Protein AF-A0A2S7IV12-F1 (afdb_monomer_lite)

Secondary structure (DSSP, 8-state):
--PPTT-EEEE-S----TT---TT-TT-S-SS-SS----EEE-SSSEEEE-S----SS-EEEETT-EEEESSGGGGSSTTPPEEEESEEEEESS---B---EEE-TT-EEEE-TT--EEE-SPEESSSPEEEESSSEEEE-S----SS-EEEEEEEEEESSGGGGSSTTS-EEEEEEEEEE-S--EE---EEE-STT-EEEESS-EEE-SPEESSS-EEEESSSEEEE-S----SS-EEE-SSEEEESSGGGGSSTTS-EEE-TTS--EEEESS--EE---EEESS-EEEE----SSS---EEEE-SPEEESSPEEEESSSEEEE-S----SS-EEE-SEEEEESSGGGGSSTTSPEEE-SSS-EEEEESS-EEE---EEESS-EEEE-TTS-EEE-SPEEESSPEEEESSSEEEE-S-----S-EEE-SSEEEE-SSSS-----S-EEESSEEEE--SSEEEE-SPEEES-EEEE-SSSEEEE-S--EE-S-EEE-SSEEEESSGGGG---

Radius of gyration: 33.95 Å; chains: 1; bounding box: 73×37×102 Å

InterPro domains:
  IPR011050 Pectin lyase fold/virulence factor [SSF51126] (24-188)
  IPR011050 Pectin lyase fold/virulence factor [SSF51126] (194-458)
  IPR011050 Pectin lyase fold/virulence factor [SSF51126] (450-510)
  IPR012332 Autotransporter, pectate lyase C-like domain superfamily [G3DSA:2.160.20.20] (160-258)
  IPR012332 Autotransporter, pectate lyase C-like domain superfamily [G3DSA:2.160.20.20] (435-511)
  IPR013425 Autotransporter-associated beta strand repeat [PF12951] (43-65)
  IPR013425 Autotransporter-associated beta strand repeat [PF12951] (130-159)
  IPR013425 Autotransporter-associated beta strand repeat [PF12951] (218-247)
  IPR013425 Autotransporter-associated beta strand repeat [PF12951] (315-342)
  IPR013425 Autotransporter-associated beta strand repeat [PF12951] (406-435)
  IPR013425 Autotransporter-associated beta strand repeat [PF12951] (478-503)
  IPR013425 Autotransporter-associated beta strand repeat [TIGR02601] (130-160)
  IPR013425 Autotransporter-associated beta strand repeat [TIGR02601] (218-247)
  IPR013425 Autotransporter-associated beta strand repeat [TIGR02601] (314-340)
  IPR013425 Autotransporter-associated beta strand repeat [TIGR02601] (406-436)
  IPR013425 Autotransporter-associated beta strand repeat [TIGR02601] (478-504)
  IPR051551 Bacterial autotransporter adhesion [PTHR35037] (252-357)

pLDDT: mean 93.76, std 10.97, range [45.12, 98.94]

Foldseek 3Di:
DEAAAVGEAEDQEEAEFPQDPDPPDLPCLDNVPPPPQDAAEYAHLEEYEQEYQYATAQWYEFYNNYEYEYAEQSSGHRLAHEYEAQNGEYEYPHEEEHQHEYEAEQNGYEYEDAAYEYEHAHEYAYAHEYEYHHQYEYEQNYQYAHAHWYEYAHHEYEYAEPSSGHDLAHAYEFEQYEYEHEYEDEHQHEYEDAAQNGEYEYQAEYEHAHEYEYAYEYEYYHQYEYEQNDQYAHAQWYEFQHHEYEDQEPSSGHDLAHAYEYHHPQHYEYEHPAAYEHAHEYECQEHYEYEPADDDDPDAREYEYAHEYAHAYEYEYHHQHEYEQEYQYAYQQWYEFAHHEYEYAEPSSGHDQAHAYEYAANYEGEYEHPHEYEHAHEYEPQEEYEYEDQAYEYEYAHEHAHAYEYEYHHAEEYEYFHAYHYEHYYEYQYHEYEAHDLEAGGDDYAAYADPYEYEYAYAEEDEDEHEYAYAYEYEYHYQYEYEQDHQYAYPYYYYYPHHYYHYPDPSSRHDD

Structure (mmCIF, N/CA/C/O backbone):
data_AF-A0A2S7IV12-F1
#
_entry.id   AF-A0A2S7IV12-F1
#
loop_
_atom_site.group_PDB
_atom_site.id
_atom_site.type_symbol
_atom_site.label_atom_id
_atom_site.label_alt_id
_atom_site.label_comp_id
_atom_site.label_asym_id
_atom_site.label_entity_id
_atom_site.label_seq_id
_atom_site.pdbx_PDB_ins_code
_atom_site.Cartn_x
_atom_site.Cartn_y
_atom_site.Cartn_z
_atom_site.occupancy
_atom_site.B_iso_or_equiv
_atom_site.auth_seq_id
_atom_site.auth_comp_id
_atom_site.auth_asym_id
_atom_site.auth_atom_id
_atom_site.pdbx_PDB_model_num
ATOM 1 N N . MET A 1 1 ? 22.406 6.824 -46.208 1.00 68.31 1 MET A N 1
ATOM 2 C CA . MET A 1 1 ? 21.221 7.625 -46.571 1.00 68.31 1 MET A CA 1
ATOM 3 C C . MET A 1 1 ? 21.067 8.744 -45.556 1.00 68.31 1 MET A C 1
ATOM 5 O O . MET A 1 1 ? 21.313 8.529 -44.375 1.00 68.31 1 MET A O 1
ATOM 9 N N . THR A 1 2 ? 20.718 9.943 -46.006 1.00 63.84 2 THR A N 1
ATOM 10 C CA . THR A 1 2 ? 20.468 11.095 -45.133 1.00 63.84 2 THR A CA 1
ATOM 11 C C . THR A 1 2 ? 19.051 11.576 -45.395 1.00 63.84 2 THR A C 1
ATOM 13 O O . THR A 1 2 ? 18.774 12.009 -46.508 1.00 63.84 2 THR A O 1
ATOM 16 N N . ALA A 1 3 ? 18.175 11.491 -44.397 1.00 72.62 3 ALA A N 1
ATOM 17 C CA . ALA A 1 3 ? 16.986 12.335 -44.344 1.00 72.62 3 ALA A CA 1
ATOM 18 C C . ALA A 1 3 ? 17.301 13.481 -43.376 1.00 72.62 3 ALA A C 1
ATOM 20 O O . ALA A 1 3 ? 17.702 13.240 -42.231 1.00 72.62 3 ALA A O 1
ATOM 21 N N . GLY A 1 4 ? 17.211 14.718 -43.855 1.00 75.44 4 GLY A N 1
ATOM 22 C CA . GLY A 1 4 ? 17.344 15.918 -43.041 1.00 75.44 4 GLY A CA 1
ATOM 23 C C . GLY A 1 4 ? 16.273 15.988 -41.952 1.00 75.44 4 GLY A C 1
ATOM 24 O O . GLY A 1 4 ? 15.287 15.253 -41.968 1.00 75.44 4 GLY A O 1
ATOM 25 N N . ALA A 1 5 ? 16.459 16.872 -40.972 1.00 78.75 5 ALA A N 1
ATOM 26 C CA . ALA A 1 5 ? 15.456 17.075 -39.930 1.00 78.75 5 ALA A CA 1
ATOM 27 C C . ALA A 1 5 ? 14.103 17.470 -40.557 1.00 78.75 5 ALA A C 1
ATOM 29 O O . ALA A 1 5 ? 14.035 18.418 -41.336 1.00 78.75 5 ALA A O 1
ATOM 30 N N . GLY A 1 6 ? 13.039 16.734 -40.222 1.00 78.12 6 GLY A N 1
ATOM 31 C CA . GLY A 1 6 ? 11.701 16.923 -40.798 1.00 78.12 6 GLY A CA 1
ATOM 32 C C . GLY A 1 6 ? 11.468 16.248 -42.157 1.00 78.12 6 GLY A C 1
ATOM 33 O O . GLY A 1 6 ? 10.338 16.250 -42.639 1.00 78.12 6 GLY A O 1
ATOM 34 N N . GLU A 1 7 ? 12.486 15.634 -42.766 1.00 90.94 7 GLU A N 1
ATOM 35 C CA . GLU A 1 7 ? 12.332 14.865 -44.003 1.00 90.94 7 GLU A CA 1
ATOM 36 C C . GLU A 1 7 ? 11.923 13.416 -43.713 1.00 90.94 7 GLU A C 1
ATOM 38 O O . GLU A 1 7 ? 12.356 12.808 -42.732 1.00 90.94 7 GLU A O 1
ATOM 43 N N . THR A 1 8 ? 11.104 12.847 -44.601 1.00 89.56 8 THR A N 1
ATOM 44 C CA . THR A 1 8 ? 10.758 11.421 -44.608 1.00 89.56 8 THR A CA 1
ATOM 45 C C . THR A 1 8 ? 11.195 10.802 -45.928 1.00 89.56 8 THR A C 1
ATOM 47 O O . THR A 1 8 ? 10.742 11.221 -46.991 1.00 89.56 8 THR A O 1
ATOM 50 N N . VAL A 1 9 ? 12.042 9.779 -45.861 1.00 89.50 9 VAL A N 1
ATOM 51 C CA . VAL A 1 9 ? 12.421 8.941 -47.003 1.00 89.50 9 VAL A CA 1
ATOM 52 C C . VAL A 1 9 ? 11.747 7.589 -46.832 1.00 89.50 9 VAL A C 1
ATOM 54 O O . VAL A 1 9 ? 11.813 7.002 -45.757 1.00 89.50 9 VAL A O 1
ATOM 57 N N . THR A 1 10 ? 11.088 7.090 -47.877 1.00 87.12 10 THR A N 1
ATOM 58 C CA . THR A 1 10 ? 10.467 5.760 -47.856 1.00 87.12 10 THR A CA 1
ATOM 59 C C . THR A 1 10 ? 11.093 4.874 -48.911 1.00 87.12 10 THR A C 1
ATOM 61 O O . THR A 1 10 ? 11.121 5.232 -50.086 1.00 87.12 10 THR A O 1
ATOM 64 N N . ILE A 1 11 ? 11.579 3.718 -48.471 1.00 86.94 11 ILE A N 1
ATOM 65 C CA . ILE A 1 11 ? 12.076 2.647 -49.321 1.00 86.94 11 ILE A CA 1
ATOM 66 C C . ILE A 1 11 ? 11.172 1.446 -49.088 1.00 86.94 11 ILE A C 1
ATOM 68 O O . ILE A 1 11 ? 11.215 0.802 -48.038 1.00 86.94 11 ILE A O 1
ATOM 72 N N . SER A 1 12 ? 10.315 1.198 -50.072 1.00 81.88 12 SER A N 1
ATOM 73 C CA . SER A 1 12 ? 9.397 0.057 -50.089 1.00 81.88 12 SER A CA 1
ATOM 74 C C . SER A 1 12 ? 9.940 -1.131 -50.884 1.00 81.88 12 SER A C 1
ATOM 76 O O . SER A 1 12 ? 9.334 -2.193 -50.832 1.00 81.88 12 SER A O 1
ATOM 78 N N . ASP A 1 13 ? 11.039 -0.941 -51.616 1.00 80.31 13 ASP A N 1
ATOM 79 C CA . ASP A 1 13 ? 11.710 -1.988 -52.393 1.00 80.31 13 ASP A CA 1
ATOM 80 C C . ASP A 1 13 ? 12.803 -2.686 -51.568 1.00 80.31 13 ASP A C 1
ATOM 82 O O . ASP A 1 13 ? 13.258 -2.154 -50.548 1.00 80.31 13 ASP A O 1
ATOM 86 N N . ASP A 1 14 ? 13.225 -3.862 -52.021 1.00 82.25 14 ASP A N 1
ATOM 87 C CA . ASP A 1 14 ? 14.248 -4.674 -51.372 1.00 82.25 14 ASP A CA 1
ATOM 88 C C . ASP A 1 14 ? 15.651 -4.105 -51.650 1.00 82.25 14 ASP A C 1
ATOM 90 O O . ASP A 1 14 ? 16.059 -3.882 -52.790 1.00 82.25 14 ASP A O 1
ATOM 94 N N . ILE A 1 15 ? 16.437 -3.906 -50.594 1.00 79.44 15 ILE A N 1
ATOM 95 C CA . ILE A 1 15 ? 17.863 -3.586 -50.673 1.00 79.44 15 ILE A CA 1
ATOM 96 C C . ILE A 1 15 ? 18.646 -4.888 -50.483 1.00 79.44 15 ILE A C 1
ATOM 98 O O . ILE A 1 15 ? 18.698 -5.434 -49.374 1.00 79.44 15 ILE A O 1
ATOM 102 N N . ALA A 1 16 ? 19.274 -5.371 -51.554 1.00 74.25 16 ALA A N 1
ATOM 103 C CA . ALA A 1 16 ? 20.084 -6.587 -51.545 1.00 74.25 16 ALA A CA 1
ATOM 104 C C . ALA A 1 16 ? 21.591 -6.305 -51.410 1.00 74.25 16 ALA A C 1
ATOM 106 O O . ALA A 1 16 ? 22.070 -5.253 -51.835 1.00 74.25 16 ALA A O 1
ATOM 107 N N . SER A 1 17 ? 22.333 -7.264 -50.839 1.00 66.81 17 SER A N 1
ATOM 108 C CA . SER A 1 17 ? 23.788 -7.366 -51.053 1.00 66.81 17 SER A CA 1
ATOM 109 C C . SER A 1 17 ? 24.055 -7.758 -52.516 1.00 66.81 17 SER A C 1
ATOM 111 O O . SER A 1 17 ? 23.251 -8.462 -53.137 1.00 66.81 17 SER A O 1
ATOM 113 N N . ASP A 1 18 ? 25.176 -7.303 -53.075 1.00 55.16 18 ASP A N 1
ATOM 114 C CA . ASP A 1 18 ? 25.607 -7.592 -54.448 1.00 55.16 18 ASP A CA 1
ATOM 115 C C . ASP A 1 18 ? 25.923 -9.082 -54.700 1.00 55.16 18 ASP A C 1
ATOM 117 O O . ASP A 1 18 ? 26.036 -9.500 -55.856 1.00 55.16 18 ASP A O 1
ATOM 121 N N . GLY A 1 19 ? 25.961 -9.910 -53.649 1.00 53.03 19 GLY A N 1
ATOM 122 C CA . GLY A 1 19 ? 26.156 -11.358 -53.730 1.00 53.03 19 GLY A CA 1
ATOM 123 C C . GLY A 1 19 ? 24.907 -12.236 -53.525 1.00 53.03 19 GLY A C 1
ATOM 124 O O . GLY A 1 19 ? 25.009 -13.464 -53.596 1.00 53.03 19 GLY A O 1
ATOM 125 N N . TYR A 1 20 ? 23.716 -11.682 -53.271 1.00 52.72 20 TYR A N 1
ATOM 126 C CA . TYR A 1 20 ? 22.563 -12.471 -52.804 1.00 52.72 20 TYR A CA 1
ATOM 127 C C . TYR A 1 20 ? 21.864 -13.279 -53.924 1.00 52.72 20 TYR A C 1
ATOM 129 O O . TYR A 1 20 ? 21.004 -12.766 -54.638 1.00 52.72 20 TYR A O 1
ATOM 137 N N . ARG A 1 21 ? 22.229 -14.563 -54.096 1.00 51.47 21 ARG A N 1
ATOM 138 C CA . ARG A 1 21 ? 21.647 -15.462 -55.123 1.00 51.47 21 ARG A CA 1
ATOM 139 C C . ARG A 1 21 ? 20.464 -16.335 -54.672 1.00 51.47 21 ARG A C 1
ATOM 141 O O . ARG A 1 21 ? 19.847 -16.941 -55.544 1.00 51.47 21 ARG A O 1
ATOM 148 N N . ASP A 1 22 ? 20.105 -16.386 -53.387 1.00 54.16 22 ASP A N 1
ATOM 149 C CA . ASP A 1 22 ? 18.909 -17.120 -52.929 1.00 54.16 22 ASP A CA 1
ATOM 150 C C . ASP A 1 22 ? 18.229 -16.452 -51.710 1.00 54.16 22 ASP A C 1
ATOM 152 O O . ASP A 1 22 ? 18.804 -16.450 -50.620 1.00 54.16 22 ASP A O 1
ATOM 156 N N . PRO A 1 23 ? 16.994 -15.928 -51.861 1.00 45.59 23 PRO A N 1
ATOM 157 C CA . PRO A 1 23 ? 16.203 -15.357 -50.771 1.00 45.59 23 PRO A CA 1
ATOM 158 C C . PRO A 1 23 ? 15.769 -16.311 -49.652 1.00 45.59 23 PRO A C 1
ATOM 160 O O . PRO A 1 23 ? 15.203 -15.850 -48.658 1.00 45.59 23 PRO A O 1
ATOM 163 N N . ASN A 1 24 ? 16.018 -17.618 -49.783 1.00 46.97 24 ASN A N 1
ATOM 164 C CA . ASN A 1 24 ? 15.577 -18.627 -48.819 1.00 46.97 24 ASN A CA 1
ATOM 165 C C . ASN A 1 24 ? 16.716 -19.331 -48.060 1.00 46.97 24 ASN A C 1
ATOM 167 O O . ASN A 1 24 ? 16.423 -20.145 -47.181 1.00 46.97 24 ASN A O 1
ATOM 171 N N . ASP A 1 25 ? 17.988 -19.028 -48.343 1.00 56.84 25 ASP A N 1
ATOM 172 C CA . ASP A 1 25 ? 19.125 -19.634 -47.638 1.00 56.84 25 ASP A CA 1
ATOM 173 C C . ASP A 1 25 ? 19.572 -18.782 -46.439 1.00 56.84 25 ASP A C 1
ATOM 175 O O . ASP A 1 25 ? 20.239 -17.757 -46.580 1.00 56.84 25 ASP A O 1
ATOM 179 N N . ALA A 1 26 ? 19.212 -19.231 -45.233 1.00 48.31 26 ALA A N 1
ATOM 180 C CA . ALA A 1 26 ? 19.573 -18.593 -43.966 1.00 48.31 26 ALA A CA 1
ATOM 181 C C . ALA A 1 26 ? 21.027 -18.859 -43.512 1.00 48.31 26 ALA A C 1
ATOM 183 O O . ALA A 1 26 ? 21.425 -18.379 -42.449 1.00 48.31 26 ALA A O 1
ATOM 184 N N . THR A 1 27 ? 21.806 -19.646 -44.265 1.00 53.91 27 THR A N 1
ATOM 185 C CA . THR A 1 27 ? 23.183 -20.048 -43.915 1.00 53.91 27 THR A CA 1
ATOM 186 C C . THR A 1 27 ? 24.267 -19.326 -44.715 1.00 53.91 27 THR A C 1
ATOM 188 O O . THR A 1 27 ? 25.456 -19.528 -44.470 1.00 53.91 27 THR A O 1
ATOM 191 N N . ASN A 1 28 ? 23.876 -18.448 -45.637 1.00 54.88 28 ASN A N 1
ATOM 192 C CA . ASN A 1 28 ? 24.791 -17.734 -46.512 1.00 54.88 28 ASN A CA 1
ATOM 193 C C . ASN A 1 28 ? 25.471 -16.561 -45.775 1.00 54.88 28 ASN A C 1
ATOM 195 O O . ASN A 1 28 ? 24.893 -15.485 -45.634 1.00 54.88 28 ASN A O 1
ATOM 199 N N . SER A 1 29 ? 26.679 -16.781 -45.248 1.00 52.69 29 SER A N 1
ATOM 200 C CA . SER A 1 29 ? 27.368 -15.819 -44.372 1.00 52.69 29 SER A CA 1
ATOM 201 C C . SER A 1 29 ? 28.111 -14.683 -45.081 1.00 52.69 29 SER A C 1
ATOM 203 O O . SER A 1 29 ? 28.574 -13.791 -44.382 1.00 52.69 29 SER A O 1
ATOM 205 N N . ASP A 1 30 ? 28.249 -14.743 -46.403 1.00 53.91 30 ASP A N 1
ATOM 206 C CA . ASP A 1 30 ? 28.834 -13.743 -47.317 1.00 53.91 30 ASP A CA 1
ATOM 207 C C . ASP A 1 30 ? 29.106 -14.517 -48.627 1.00 53.91 30 ASP A C 1
ATOM 209 O O . ASP A 1 30 ? 30.123 -15.211 -48.734 1.00 53.91 30 ASP A O 1
ATOM 213 N N . PRO A 1 31 ? 28.179 -14.520 -49.599 1.00 47.72 31 PRO A N 1
ATOM 214 C CA . PRO A 1 31 ? 28.351 -15.266 -50.849 1.00 47.72 31 PRO A CA 1
ATOM 215 C C . PRO A 1 31 ? 29.458 -14.706 -51.756 1.00 47.72 31 PRO A C 1
ATOM 217 O O . PRO A 1 31 ? 29.883 -15.411 -52.676 1.00 47.72 31 PRO A O 1
ATOM 220 N N . ALA A 1 32 ? 29.910 -13.466 -51.533 1.00 51.12 32 ALA A N 1
ATOM 221 C CA . ALA A 1 32 ? 31.013 -12.847 -52.267 1.00 51.12 32 ALA A CA 1
ATOM 222 C C . ALA A 1 32 ? 32.381 -13.171 -51.633 1.00 51.12 32 ALA A C 1
ATOM 224 O O . ALA A 1 32 ? 33.394 -13.208 -52.336 1.00 51.12 32 ALA A O 1
ATOM 225 N N . GLY A 1 33 ? 32.404 -13.470 -50.331 1.00 49.50 33 GLY A N 1
ATOM 226 C CA . GLY A 1 33 ? 33.598 -13.784 -49.549 1.00 49.50 33 GLY A CA 1
ATOM 227 C C . GLY A 1 33 ? 34.584 -12.618 -49.445 1.00 49.50 33 GLY A C 1
ATOM 228 O O . GLY A 1 33 ? 35.767 -12.849 -49.175 1.00 49.50 33 GLY A O 1
ATOM 229 N N . ASP A 1 34 ? 34.137 -11.392 -49.722 1.00 53.06 34 ASP A N 1
ATOM 230 C CA . ASP A 1 34 ? 34.983 -10.204 -49.819 1.00 53.06 34 ASP A CA 1
ATOM 231 C C . ASP A 1 34 ? 34.960 -9.335 -48.553 1.00 53.06 34 ASP A C 1
ATOM 233 O O . ASP A 1 34 ? 35.800 -8.440 -48.409 1.00 53.06 34 ASP A O 1
ATOM 237 N N . GLY A 1 35 ? 34.059 -9.621 -47.606 1.00 51.72 35 GLY A N 1
ATOM 238 C CA . GLY A 1 35 ? 33.915 -8.866 -46.364 1.00 51.72 35 GLY A CA 1
ATOM 239 C C . GLY A 1 35 ? 33.499 -7.401 -46.557 1.00 51.72 35 GLY A C 1
ATOM 240 O O . GLY A 1 35 ? 33.691 -6.602 -45.636 1.00 51.72 35 GLY A O 1
ATOM 241 N N . LEU A 1 36 ? 32.968 -7.031 -47.729 1.00 53.31 36 LEU A N 1
ATOM 242 C CA . LEU A 1 36 ? 32.582 -5.666 -48.107 1.00 53.31 36 LEU A CA 1
ATOM 243 C C . LEU A 1 36 ? 31.076 -5.497 -48.322 1.00 53.31 36 LEU A C 1
ATOM 245 O O . LEU A 1 36 ? 30.648 -4.492 -48.894 1.00 53.31 36 LEU A O 1
ATOM 249 N N . ASP A 1 37 ? 30.258 -6.413 -47.809 1.00 63.91 37 ASP A N 1
ATOM 250 C CA . ASP A 1 37 ? 28.815 -6.252 -47.874 1.00 63.91 37 ASP A CA 1
ATOM 251 C C . ASP A 1 37 ? 28.369 -4.949 -47.192 1.00 63.91 37 ASP A C 1
ATOM 253 O O . ASP A 1 37 ? 28.467 -4.763 -45.973 1.00 63.91 37 ASP A O 1
ATOM 257 N N . GLY A 1 38 ? 27.851 -4.025 -48.000 1.00 73.44 38 GLY A N 1
ATOM 258 C CA . GLY A 1 38 ? 27.324 -2.752 -47.529 1.00 73.44 38 GLY A CA 1
ATOM 259 C C . GLY A 1 38 ? 26.162 -2.926 -46.546 1.00 73.44 38 GLY A C 1
ATOM 260 O O . GLY A 1 38 ? 25.500 -3.961 -46.480 1.00 73.44 38 GLY A O 1
ATOM 261 N N . GLY A 1 39 ? 25.893 -1.875 -45.775 1.00 86.00 39 GLY A N 1
ATOM 262 C CA . GLY A 1 39 ? 24.743 -1.789 -44.876 1.00 86.00 39 GLY A CA 1
ATOM 263 C C . GLY A 1 39 ? 23.976 -0.486 -45.070 1.00 86.00 39 GLY A C 1
ATOM 264 O O . GLY A 1 39 ? 24.417 0.431 -45.773 1.00 86.00 39 GLY A O 1
ATOM 265 N N . VAL A 1 40 ? 22.831 -0.364 -44.404 1.00 91.12 40 VAL A N 1
ATOM 266 C CA . VAL A 1 40 ? 22.085 0.897 -44.360 1.00 91.12 40 VAL A CA 1
ATOM 267 C C . VAL A 1 40 ? 22.627 1.747 -43.220 1.00 91.12 40 VAL A C 1
ATOM 269 O O . VAL A 1 40 ? 22.582 1.353 -42.062 1.00 91.12 40 VAL A O 1
ATOM 272 N N . LYS A 1 41 ? 23.106 2.953 -43.533 1.00 91.62 41 LYS A N 1
ATOM 273 C CA . LYS A 1 41 ? 23.482 3.963 -42.533 1.00 91.62 41 LYS A CA 1
ATOM 274 C C . LYS A 1 41 ? 22.568 5.176 -42.634 1.00 91.62 41 LYS A C 1
ATOM 276 O O . LYS A 1 41 ? 22.570 5.844 -43.669 1.00 91.62 41 LYS A O 1
ATOM 281 N N . MET A 1 42 ? 21.835 5.471 -41.568 1.00 92.25 42 MET A N 1
ATOM 282 C CA . MET A 1 42 ? 21.028 6.673 -41.381 1.00 92.25 42 MET A CA 1
ATOM 283 C C . MET A 1 42 ? 21.741 7.610 -40.404 1.00 92.25 42 MET A C 1
ATOM 285 O O . MET A 1 42 ? 21.984 7.228 -39.266 1.00 92.25 42 MET A O 1
ATOM 289 N N . SER A 1 43 ? 22.103 8.814 -40.851 1.00 88.06 43 SER A N 1
ATOM 290 C CA . SER A 1 43 ? 22.897 9.771 -40.054 1.00 88.06 43 SER A CA 1
ATOM 291 C C . SER A 1 43 ? 22.309 11.184 -39.973 1.00 88.06 43 SER A C 1
ATOM 293 O O . SER A 1 43 ? 22.930 12.064 -39.382 1.00 88.06 43 SER A O 1
ATOM 295 N N . GLY A 1 44 ? 21.162 11.429 -40.612 1.00 83.56 44 GLY A N 1
ATOM 296 C CA . GLY A 1 44 ? 20.421 12.690 -40.497 1.00 83.56 44 GLY A CA 1
ATOM 297 C C . GLY A 1 44 ? 19.264 12.558 -39.504 1.00 83.56 44 GLY A C 1
ATOM 298 O O . GLY A 1 44 ? 18.828 11.447 -39.234 1.00 83.56 44 GLY A O 1
ATOM 299 N N . GLY A 1 45 ? 18.752 13.674 -38.978 1.00 89.50 45 GLY A N 1
ATOM 300 C CA . GLY A 1 45 ? 17.684 13.687 -37.963 1.00 89.50 45 GLY A CA 1
ATOM 301 C C . GLY A 1 45 ? 16.265 13.381 -38.471 1.00 89.50 45 GLY A C 1
ATOM 302 O O . GLY A 1 45 ? 15.306 13.614 -37.740 1.00 89.50 45 GLY A O 1
ATOM 303 N N . GLY A 1 46 ? 16.105 12.951 -39.726 1.00 92.50 46 GLY A N 1
ATOM 304 C CA . GLY A 1 46 ? 14.812 12.635 -40.341 1.00 92.50 46 GLY A CA 1
ATOM 305 C C . GLY A 1 46 ? 14.325 11.202 -40.104 1.00 92.50 46 GLY A C 1
ATOM 306 O O . GLY A 1 46 ? 14.907 10.437 -39.332 1.00 92.50 46 GLY A O 1
ATOM 307 N N . LEU A 1 47 ? 13.255 10.834 -40.811 1.00 95.06 47 LEU A N 1
ATOM 308 C CA . LEU A 1 47 ? 12.639 9.506 -40.787 1.00 95.06 47 LEU A CA 1
ATOM 309 C C . LEU A 1 47 ? 12.990 8.720 -42.058 1.00 95.06 47 LEU A C 1
ATOM 311 O O . LEU A 1 47 ? 12.788 9.200 -43.171 1.00 95.06 47 LEU A O 1
ATOM 315 N N . LEU A 1 48 ? 13.463 7.487 -41.897 1.00 95.06 48 LEU A N 1
ATOM 316 C CA . LEU A 1 48 ? 13.635 6.508 -42.965 1.00 95.06 48 LEU A CA 1
ATOM 317 C C . LEU A 1 48 ? 12.663 5.345 -42.743 1.00 95.06 48 LEU A C 1
ATOM 319 O O . LEU A 1 48 ? 12.870 4.514 -41.863 1.00 95.06 48 LEU A O 1
ATOM 323 N N . ASN A 1 49 ? 11.615 5.269 -43.555 1.00 94.81 49 ASN A N 1
ATOM 324 C CA . ASN A 1 49 ? 10.753 4.096 -43.637 1.00 94.81 49 ASN A CA 1
ATOM 325 C C . ASN A 1 49 ? 11.459 3.029 -44.472 1.00 94.81 49 ASN A C 1
ATOM 327 O O . ASN A 1 49 ? 11.665 3.218 -45.672 1.00 94.81 49 ASN A O 1
ATOM 331 N N . LEU A 1 50 ? 11.826 1.923 -43.836 1.00 93.62 50 LEU A N 1
ATOM 332 C CA . LEU A 1 50 ? 12.538 0.819 -44.458 1.00 93.62 50 LEU A CA 1
ATOM 333 C C . LEU A 1 50 ? 11.633 -0.417 -44.460 1.00 93.62 50 LEU A C 1
ATOM 335 O O . LEU A 1 50 ? 11.631 -1.218 -43.527 1.00 93.62 50 LEU A O 1
ATOM 339 N N . HIS A 1 51 ? 10.772 -0.498 -45.474 1.00 92.44 51 HIS A N 1
ATOM 340 C CA . HIS A 1 51 ? 9.630 -1.423 -45.512 1.00 92.44 51 HIS A CA 1
ATOM 341 C C . HIS A 1 51 ? 9.817 -2.604 -46.474 1.00 92.44 51 HIS A C 1
ATOM 343 O O . HIS A 1 51 ? 8.969 -3.492 -46.490 1.00 92.44 51 HIS A O 1
ATOM 349 N N . GLY A 1 52 ? 10.914 -2.628 -47.237 1.00 86.38 52 GLY A N 1
ATOM 350 C CA . GLY A 1 52 ? 11.308 -3.771 -48.066 1.00 86.38 52 GLY A CA 1
ATOM 351 C C . GLY A 1 52 ? 11.766 -4.996 -47.262 1.00 86.38 52 GLY A C 1
ATOM 352 O O . GLY A 1 52 ? 12.050 -4.921 -46.063 1.00 86.38 52 GLY A O 1
ATOM 353 N N . THR A 1 53 ? 11.867 -6.135 -47.940 1.00 89.12 53 THR A N 1
ATOM 354 C CA . THR A 1 53 ? 12.487 -7.377 -47.461 1.00 89.12 53 THR A CA 1
ATOM 355 C C . THR A 1 53 ? 13.976 -7.349 -47.790 1.00 89.12 53 THR A C 1
ATOM 357 O O . THR A 1 53 ? 14.442 -7.892 -48.786 1.00 89.12 53 THR A O 1
ATOM 360 N N . ASN A 1 54 ? 14.747 -6.675 -46.948 1.00 88.69 54 ASN A N 1
ATOM 361 C CA . ASN A 1 54 ? 16.143 -6.389 -47.243 1.00 88.69 54 ASN A CA 1
ATOM 362 C C . ASN A 1 54 ? 17.065 -7.574 -46.921 1.00 88.69 54 ASN A C 1
ATOM 364 O O . ASN A 1 54 ? 16.851 -8.296 -45.947 1.00 88.69 54 ASN A O 1
ATOM 368 N N . SER A 1 55 ? 18.142 -7.730 -47.695 1.00 85.19 55 SER A N 1
ATOM 369 C CA . SER A 1 55 ? 19.126 -8.814 -47.538 1.00 85.19 55 SER A CA 1
ATOM 370 C C . SER A 1 55 ? 20.583 -8.346 -47.461 1.00 85.19 55 SER A C 1
ATOM 372 O O . SER A 1 55 ? 21.491 -9.173 -47.481 1.00 85.19 55 SER A O 1
ATOM 374 N N . TYR A 1 56 ? 20.838 -7.040 -47.326 1.00 85.69 56 TYR A N 1
ATOM 375 C CA . TYR A 1 56 ? 22.187 -6.531 -47.052 1.00 85.69 56 TYR A CA 1
ATOM 376 C C . TYR A 1 56 ? 22.769 -7.117 -45.748 1.00 85.69 56 TYR A C 1
ATOM 378 O O . TYR A 1 56 ? 22.051 -7.287 -44.757 1.00 85.69 56 TYR A O 1
ATOM 386 N N . LEU A 1 57 ? 24.073 -7.415 -45.739 1.00 83.50 57 LEU A N 1
ATOM 387 C CA . LEU A 1 57 ? 24.762 -8.085 -44.624 1.00 83.50 57 LEU A CA 1
ATOM 388 C C . LEU A 1 57 ? 25.479 -7.104 -43.677 1.00 83.50 57 LEU A C 1
ATOM 390 O O . LEU A 1 57 ? 25.596 -7.396 -42.487 1.00 83.50 57 LEU A O 1
ATOM 394 N N . GLY A 1 58 ? 25.855 -5.901 -44.138 1.00 83.12 58 GLY A N 1
ATOM 395 C CA . GLY A 1 58 ? 26.572 -4.886 -43.343 1.00 83.12 58 GLY A CA 1
ATOM 396 C C . GLY A 1 58 ? 25.776 -4.248 -42.192 1.00 83.12 58 GLY A C 1
ATOM 397 O O . GLY A 1 58 ? 26.274 -3.352 -41.504 1.00 83.12 58 GLY A O 1
ATOM 398 N N . GLY A 1 59 ? 24.539 -4.700 -41.974 1.00 91.25 59 GLY A N 1
ATOM 399 C CA . GLY A 1 59 ? 23.673 -4.270 -40.882 1.00 91.25 59 GLY A CA 1
ATOM 400 C C . GLY A 1 59 ? 23.026 -2.898 -41.083 1.00 91.25 59 GLY A C 1
ATOM 401 O O . GLY A 1 59 ? 23.147 -2.255 -42.129 1.00 91.25 59 GLY A O 1
ATOM 402 N N . THR A 1 60 ? 22.307 -2.458 -40.051 1.00 95.56 60 THR A N 1
ATOM 403 C CA . THR A 1 60 ? 21.599 -1.170 -40.026 1.00 95.56 60 THR A CA 1
ATOM 404 C C . THR A 1 60 ? 22.202 -0.274 -38.956 1.00 95.56 60 THR A C 1
ATOM 406 O O . THR A 1 60 ? 22.194 -0.619 -37.781 1.00 95.56 60 THR A O 1
ATOM 409 N N . GLN A 1 61 ? 22.695 0.902 -39.328 1.00 96.44 61 GLN A N 1
ATOM 410 C CA . GLN A 1 61 ? 23.253 1.888 -38.405 1.00 96.44 61 GLN A CA 1
ATOM 411 C C . GLN A 1 61 ? 22.364 3.129 -38.376 1.00 96.44 61 GLN A C 1
ATOM 413 O O . GLN A 1 61 ? 22.085 3.709 -39.424 1.00 96.44 61 GLN A O 1
ATOM 418 N N . VAL A 1 62 ? 21.952 3.564 -37.187 1.00 97.62 62 VAL A N 1
ATOM 419 C CA . VAL A 1 62 ? 21.118 4.753 -36.985 1.00 97.62 62 VAL A CA 1
ATOM 420 C C . VAL A 1 62 ? 21.810 5.698 -36.016 1.00 97.62 62 VAL A C 1
ATOM 422 O O . VAL A 1 62 ? 22.100 5.329 -34.878 1.00 97.62 62 VAL A O 1
ATOM 425 N N . SER A 1 63 ? 22.062 6.925 -36.456 1.00 95.75 63 SER A N 1
ATOM 426 C CA . SER A 1 63 ? 22.706 7.959 -35.654 1.00 95.75 63 SER A CA 1
ATOM 427 C C . SER A 1 63 ? 22.207 9.366 -35.981 1.00 95.75 63 SER A C 1
ATOM 429 O O . SER A 1 63 ? 21.344 9.557 -36.839 1.00 95.75 63 SER A O 1
ATOM 431 N N . GLY A 1 64 ? 22.728 10.372 -35.271 1.00 91.31 64 GLY A N 1
ATOM 432 C CA . GLY A 1 64 ? 22.462 11.785 -35.574 1.00 91.31 64 GLY A CA 1
ATOM 433 C C . GLY A 1 64 ? 21.026 12.243 -35.286 1.00 91.31 64 GLY A C 1
ATOM 434 O O . GLY A 1 64 ? 20.554 13.197 -35.898 1.00 91.31 64 GLY A O 1
ATOM 435 N N . GLY A 1 65 ? 20.322 11.560 -34.383 1.00 92.56 65 GLY A N 1
ATOM 436 C CA . GLY A 1 65 ? 18.912 11.791 -34.063 1.00 92.56 65 GLY A CA 1
ATOM 437 C C . GLY A 1 65 ? 17.934 11.159 -35.056 1.00 92.56 65 GLY A C 1
ATOM 438 O O . GLY A 1 65 ? 16.728 11.333 -34.902 1.00 92.56 65 GLY A O 1
ATOM 439 N N . GLY A 1 66 ? 18.428 10.448 -36.074 1.00 95.56 66 GLY A N 1
ATOM 440 C CA . GLY A 1 66 ? 17.596 9.838 -37.106 1.00 95.56 66 GLY A CA 1
ATOM 441 C C . GLY A 1 66 ? 16.695 8.728 -36.585 1.00 95.56 66 GLY A C 1
ATOM 442 O O . GLY A 1 66 ? 16.998 8.076 -35.583 1.00 95.56 66 GLY A O 1
ATOM 443 N N . THR A 1 67 ? 15.600 8.486 -37.301 1.00 97.38 67 THR A N 1
ATOM 444 C CA . THR A 1 67 ? 14.677 7.380 -37.034 1.00 97.38 67 THR A CA 1
ATOM 445 C C . THR A 1 67 ? 14.630 6.438 -38.227 1.00 97.38 67 THR A C 1
ATOM 447 O O . THR A 1 67 ? 14.422 6.883 -39.352 1.00 97.38 67 THR A O 1
ATOM 450 N N . VAL A 1 68 ? 14.788 5.139 -37.989 1.00 97.62 68 VAL A N 1
ATOM 451 C CA . VAL A 1 68 ? 14.478 4.089 -38.966 1.00 97.62 68 VAL A CA 1
ATOM 452 C C . VAL A 1 68 ? 13.203 3.390 -38.516 1.00 97.62 68 VAL A C 1
ATOM 454 O O . VAL A 1 68 ? 13.171 2.815 -37.433 1.00 97.62 68 VAL A O 1
ATOM 457 N N . ASN A 1 69 ? 12.157 3.455 -39.335 1.00 97.19 69 ASN A N 1
ATOM 458 C CA . ASN A 1 69 ? 10.874 2.808 -39.086 1.00 97.19 69 ASN A CA 1
ATOM 459 C C . ASN A 1 69 ? 10.740 1.541 -39.933 1.00 97.19 69 ASN A C 1
ATOM 461 O O . ASN A 1 69 ? 10.891 1.588 -41.156 1.00 97.19 69 ASN A O 1
ATOM 465 N N . ILE A 1 70 ? 10.422 0.423 -39.285 1.00 97.06 70 ILE A N 1
ATOM 466 C CA . ILE A 1 70 ? 10.329 -0.904 -39.902 1.00 97.06 70 ILE A CA 1
ATOM 467 C C . ILE A 1 70 ? 8.997 -1.574 -39.567 1.00 97.06 70 ILE A C 1
ATOM 469 O O . ILE A 1 70 ? 8.480 -1.438 -38.463 1.00 97.06 70 ILE A O 1
ATOM 473 N N . ILE A 1 71 ? 8.445 -2.329 -40.515 1.00 96.75 71 ILE A N 1
ATOM 474 C CA . ILE A 1 71 ? 7.180 -3.075 -40.348 1.00 96.75 71 ILE A CA 1
ATOM 475 C C . ILE A 1 71 ? 7.393 -4.593 -40.225 1.00 96.75 71 ILE A C 1
ATOM 477 O O . ILE A 1 71 ? 6.451 -5.337 -39.972 1.00 96.75 71 ILE A O 1
ATOM 481 N N . ALA A 1 72 ? 8.627 -5.059 -40.408 1.00 95.69 72 ALA A N 1
ATOM 482 C CA . ALA A 1 72 ? 9.034 -6.447 -40.239 1.00 95.69 72 ALA A CA 1
ATOM 483 C C . ALA A 1 72 ? 10.540 -6.512 -39.951 1.00 95.69 72 ALA A C 1
ATOM 485 O O . ALA A 1 72 ? 11.295 -5.663 -40.427 1.00 95.69 72 ALA A O 1
ATOM 486 N N . ASP A 1 73 ? 10.996 -7.556 -39.251 1.00 95.50 73 ASP A N 1
ATOM 487 C CA . ASP A 1 73 ? 12.421 -7.747 -38.928 1.00 95.50 73 ASP A CA 1
ATOM 488 C C . ASP A 1 73 ? 13.314 -7.813 -40.180 1.00 95.50 73 ASP A C 1
ATOM 490 O O . ASP A 1 73 ? 14.438 -7.316 -40.175 1.00 95.50 73 ASP A O 1
ATOM 494 N N . LYS A 1 74 ? 12.791 -8.356 -41.288 1.00 92.56 74 LYS A N 1
ATOM 495 C CA . LYS A 1 74 ? 13.495 -8.400 -42.580 1.00 92.56 74 LYS A CA 1
ATOM 496 C C . LYS A 1 74 ? 13.774 -7.011 -43.173 1.00 92.56 74 LYS A C 1
ATOM 498 O O . LYS A 1 74 ? 14.639 -6.884 -44.031 1.00 92.56 74 LYS A O 1
ATOM 503 N N . GLY A 1 75 ? 13.122 -5.955 -42.683 1.00 92.94 75 GLY A N 1
ATOM 504 C CA . GLY A 1 75 ? 13.485 -4.578 -43.024 1.00 92.94 75 GLY A CA 1
ATOM 505 C C . GLY A 1 75 ? 14.920 -4.218 -42.616 1.00 92.94 75 GLY A C 1
ATOM 506 O O . GLY A 1 75 ? 15.527 -3.342 -43.222 1.00 92.94 75 GLY A O 1
ATOM 507 N N . LEU A 1 76 ? 15.513 -4.923 -41.651 1.00 93.88 76 LEU A N 1
ATOM 508 C CA . LEU A 1 76 ? 16.848 -4.632 -41.113 1.00 93.88 76 LEU A CA 1
ATOM 509 C C . LEU A 1 76 ? 18.005 -5.343 -41.834 1.00 93.88 76 LEU A C 1
ATOM 511 O O . LEU A 1 76 ? 19.136 -5.318 -41.341 1.00 93.88 76 LEU A O 1
ATOM 515 N N . GLY A 1 77 ? 17.736 -5.967 -42.983 1.00 91.38 77 GLY A N 1
ATOM 516 C CA . GLY A 1 77 ? 18.730 -6.707 -43.761 1.00 91.38 77 GLY A CA 1
ATOM 517 C C . GLY A 1 77 ? 18.762 -8.191 -43.407 1.00 91.38 77 GLY A C 1
ATOM 518 O O . GLY A 1 77 ? 17.827 -8.732 -42.814 1.00 91.38 77 GLY A O 1
ATOM 519 N N . HIS A 1 78 ? 19.861 -8.867 -43.732 1.00 87.44 78 HIS A N 1
ATOM 520 C CA . HIS A 1 78 ? 20.053 -10.284 -43.416 1.00 87.44 78 HIS A CA 1
ATOM 521 C C . HIS A 1 78 ? 20.048 -10.530 -41.899 1.00 87.44 78 HIS A C 1
ATOM 523 O O . HIS A 1 78 ? 20.545 -9.688 -41.160 1.00 87.44 78 HIS A O 1
ATOM 529 N N . SER A 1 79 ? 19.525 -11.658 -41.406 1.00 87.81 79 SER A N 1
ATOM 530 C CA . SER A 1 79 ? 19.313 -11.935 -39.965 1.00 87.81 79 SER A CA 1
ATOM 531 C C . SER A 1 79 ? 20.576 -11.887 -39.089 1.00 87.81 79 SER A C 1
ATOM 533 O O . SER A 1 79 ? 20.475 -11.644 -37.888 1.00 87.81 79 SER A O 1
ATOM 535 N N . SER A 1 80 ? 21.756 -12.080 -39.682 1.00 85.31 80 SER A N 1
ATOM 536 C CA . SER A 1 80 ? 23.067 -11.922 -39.030 1.00 85.31 80 SER A CA 1
ATOM 537 C C . SER A 1 80 ? 23.521 -10.462 -38.889 1.00 85.31 80 SER A C 1
ATOM 539 O O . SER A 1 80 ? 24.448 -10.179 -38.130 1.00 85.31 80 SER A O 1
ATOM 541 N N . GLY A 1 81 ? 22.883 -9.536 -39.608 1.00 88.50 81 GLY A N 1
ATOM 542 C CA . GLY A 1 81 ? 23.205 -8.116 -39.599 1.00 88.50 81 GLY A CA 1
ATOM 543 C C . GLY A 1 81 ? 22.929 -7.477 -38.239 1.00 88.50 81 GLY A C 1
ATOM 544 O O . GLY A 1 81 ? 21.830 -7.589 -37.688 1.00 88.50 81 GLY A O 1
ATOM 545 N N . ILE A 1 82 ? 23.934 -6.773 -37.717 1.00 93.56 82 ILE A N 1
ATOM 546 C CA . ILE A 1 82 ? 23.852 -6.033 -36.454 1.00 93.56 82 ILE A CA 1
ATOM 547 C C . ILE A 1 82 ? 23.073 -4.734 -36.671 1.00 93.56 82 ILE A C 1
ATOM 549 O O . ILE A 1 82 ? 23.256 -4.040 -37.675 1.00 93.56 82 ILE A O 1
ATOM 553 N N . VAL A 1 83 ? 22.237 -4.371 -35.698 1.00 98.00 83 VAL A N 1
ATOM 554 C CA . VAL A 1 83 ? 21.679 -3.019 -35.615 1.00 98.00 83 VAL A CA 1
ATOM 555 C C . VAL A 1 83 ? 22.548 -2.183 -34.684 1.00 98.00 83 VAL A C 1
ATOM 557 O O . VAL A 1 83 ? 22.730 -2.546 -33.529 1.00 98.00 83 VAL A O 1
ATOM 560 N N . THR A 1 84 ? 23.054 -1.043 -35.140 1.00 98.12 84 THR A N 1
ATOM 561 C CA . THR A 1 84 ? 23.799 -0.101 -34.294 1.00 98.12 84 THR A CA 1
ATOM 562 C C . THR A 1 84 ? 22.990 1.172 -34.112 1.00 98.12 84 THR A C 1
ATOM 564 O O . THR A 1 84 ? 22.648 1.829 -35.091 1.00 98.12 84 THR A O 1
ATOM 567 N N . LEU A 1 85 ? 22.713 1.544 -32.865 1.00 98.56 85 LEU A N 1
ATOM 568 C CA . LEU A 1 85 ? 22.045 2.793 -32.507 1.00 98.56 85 LEU A CA 1
ATOM 569 C C . LEU A 1 85 ? 23.038 3.686 -31.766 1.00 98.56 85 LEU A C 1
ATOM 571 O O . LEU A 1 85 ? 23.547 3.288 -30.723 1.00 98.56 85 LEU A O 1
ATOM 575 N N . ASP A 1 86 ? 23.315 4.875 -32.295 1.00 97.50 86 ASP A N 1
ATOM 576 C CA . ASP A 1 86 ? 24.222 5.849 -31.680 1.00 97.50 86 ASP A CA 1
ATOM 577 C C . ASP A 1 86 ? 23.614 7.252 -31.747 1.00 97.50 86 ASP A C 1
ATOM 579 O O . ASP A 1 86 ? 23.757 7.977 -32.734 1.00 97.50 86 ASP A O 1
ATOM 583 N N . ASN A 1 87 ? 22.845 7.601 -30.716 1.00 96.38 87 ASN A N 1
ATOM 584 C CA . ASN A 1 87 ? 21.882 8.699 -30.730 1.00 96.38 87 ASN A CA 1
ATOM 585 C C . ASN A 1 87 ? 20.864 8.555 -31.885 1.00 96.38 87 ASN A C 1
ATOM 587 O O . ASN A 1 87 ? 20.526 9.526 -32.553 1.00 96.38 87 ASN A O 1
ATOM 591 N N . GLY A 1 88 ? 20.421 7.328 -32.175 1.00 97.88 88 GLY A N 1
ATOM 592 C CA . GLY A 1 88 ? 19.435 7.012 -33.214 1.00 97.88 88 GLY A CA 1
ATOM 593 C C . GLY A 1 88 ? 18.224 6.257 -32.667 1.00 97.88 88 GLY A C 1
ATOM 594 O O . GLY A 1 88 ? 18.288 5.671 -31.582 1.00 97.88 88 GLY A O 1
ATOM 595 N N . THR A 1 89 ? 17.132 6.255 -33.431 1.00 98.31 89 THR A N 1
ATOM 596 C CA . THR A 1 89 ? 15.870 5.587 -33.083 1.00 98.31 89 THR A CA 1
ATOM 597 C C . THR A 1 89 ? 15.558 4.458 -34.053 1.00 98.31 89 THR A C 1
ATOM 599 O O . THR A 1 89 ? 15.498 4.670 -35.262 1.00 98.31 89 THR A O 1
ATOM 602 N N . LEU A 1 90 ? 15.291 3.269 -33.518 1.00 98.31 90 LEU A N 1
ATOM 603 C CA . LEU A 1 90 ? 14.614 2.203 -34.243 1.00 98.31 90 LEU A CA 1
ATOM 604 C C . LEU A 1 90 ? 13.137 2.196 -33.841 1.00 98.31 90 LEU A C 1
ATOM 606 O O . LEU A 1 90 ? 12.824 2.057 -32.659 1.00 98.31 90 LEU A O 1
ATOM 610 N N . GLN A 1 91 ? 12.246 2.376 -34.812 1.00 98.25 91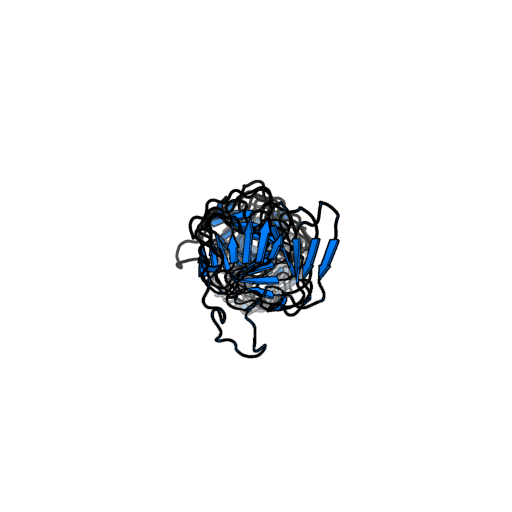 GLN A N 1
ATOM 611 C CA . GLN A 1 91 ? 10.806 2.507 -34.610 1.00 98.25 91 GLN A CA 1
ATOM 612 C C . GLN A 1 91 ? 10.038 1.331 -35.230 1.00 98.25 91 GLN A C 1
ATOM 614 O O . GLN A 1 91 ? 10.316 0.911 -36.354 1.00 98.25 91 GLN A O 1
ATOM 619 N N . TRP A 1 92 ? 9.051 0.818 -34.495 1.00 97.62 92 TRP A N 1
ATOM 620 C CA . TRP A 1 92 ? 8.170 -0.263 -34.922 1.00 97.62 92 TRP A CA 1
ATOM 621 C C . TRP A 1 92 ? 6.927 0.312 -35.593 1.00 97.62 92 TRP A C 1
ATOM 623 O O . TRP A 1 92 ? 6.096 0.953 -34.954 1.00 97.62 92 TRP A O 1
ATOM 633 N N . GLY A 1 93 ? 6.774 0.050 -36.885 1.00 96.56 93 GLY A N 1
ATOM 634 C CA . GLY A 1 93 ? 5.582 0.364 -37.670 1.00 96.56 93 GLY A CA 1
ATOM 635 C C . GLY A 1 93 ? 4.541 -0.761 -37.693 1.00 96.56 93 GLY A C 1
ATOM 636 O O . GLY A 1 93 ? 3.456 -0.562 -38.232 1.00 96.56 93 GLY A O 1
ATOM 637 N N . ALA A 1 94 ? 4.865 -1.931 -37.134 1.00 97.00 94 ALA A N 1
ATOM 638 C CA . ALA A 1 94 ? 3.966 -3.068 -36.934 1.00 97.00 94 ALA A CA 1
ATOM 639 C C . ALA A 1 94 ? 4.491 -3.978 -35.805 1.00 97.00 94 ALA A C 1
ATOM 641 O O . ALA A 1 94 ? 5.639 -3.844 -35.377 1.00 97.00 94 ALA A O 1
ATOM 642 N N . ALA A 1 95 ? 3.672 -4.926 -35.341 1.00 96.19 95 ALA A N 1
ATOM 643 C CA . ALA A 1 95 ? 4.079 -5.915 -34.341 1.00 96.19 95 ALA A CA 1
ATOM 644 C C . ALA A 1 95 ? 4.920 -7.038 -34.973 1.00 96.19 95 ALA A C 1
ATOM 646 O O . ALA A 1 95 ? 4.438 -7.784 -35.826 1.00 96.19 95 ALA A O 1
ATOM 647 N N . PHE A 1 96 ? 6.171 -7.176 -34.534 1.00 96.56 96 PHE A N 1
ATOM 648 C CA . PHE A 1 96 ? 7.060 -8.287 -34.881 1.00 96.56 96 PHE A CA 1
ATOM 649 C C . PHE A 1 96 ? 8.172 -8.430 -33.830 1.00 96.56 96 PHE A C 1
ATOM 651 O O . PHE A 1 96 ? 8.509 -7.481 -33.120 1.00 96.56 96 PHE A O 1
ATOM 658 N N . ASN A 1 97 ? 8.774 -9.619 -33.767 1.00 97.19 97 ASN A N 1
ATOM 659 C CA . ASN A 1 97 ? 9.909 -9.911 -32.892 1.00 97.19 97 ASN A CA 1
ATOM 660 C C . ASN A 1 97 ? 11.230 -9.830 -33.659 1.00 97.19 97 ASN A C 1
ATOM 662 O O . ASN A 1 97 ? 11.266 -10.089 -34.862 1.00 97.19 97 ASN A O 1
ATOM 666 N N . THR A 1 98 ? 12.319 -9.546 -32.949 1.00 96.69 98 THR A N 1
ATOM 667 C CA . THR A 1 98 ? 13.675 -9.562 -33.504 1.00 96.69 98 THR A CA 1
ATOM 668 C C . THR A 1 98 ? 14.618 -10.379 -32.628 1.00 96.69 98 THR A C 1
ATOM 670 O O . THR A 1 98 ? 14.615 -10.267 -31.402 1.00 96.69 98 THR A O 1
ATOM 673 N N . ALA A 1 99 ? 15.448 -11.202 -33.266 1.00 96.81 99 ALA A N 1
ATOM 674 C CA . ALA A 1 99 ? 16.535 -11.932 -32.614 1.00 96.81 99 ALA A CA 1
ATOM 675 C C . ALA A 1 99 ? 17.910 -11.298 -32.877 1.00 96.81 99 ALA A C 1
ATOM 677 O O . ALA A 1 99 ? 18.934 -11.858 -32.487 1.00 96.81 99 ALA A O 1
ATOM 678 N N . ARG A 1 100 ? 17.945 -10.140 -33.547 1.00 95.75 100 ARG A N 1
ATOM 679 C CA . ARG A 1 100 ? 19.185 -9.472 -33.944 1.00 95.75 100 ARG A CA 1
ATOM 680 C C . ARG A 1 100 ? 19.909 -8.900 -32.742 1.00 95.75 100 ARG A C 1
ATOM 682 O O . ARG A 1 100 ? 19.290 -8.354 -31.830 1.00 95.75 100 ARG A O 1
ATOM 689 N N . SER A 1 101 ? 21.234 -8.962 -32.785 1.00 97.00 101 SER A N 1
ATOM 690 C CA . SER A 1 101 ? 22.069 -8.208 -31.857 1.00 97.00 101 SER A CA 1
ATOM 691 C C . SER A 1 101 ? 21.932 -6.712 -32.130 1.00 97.00 101 SER A C 1
ATOM 693 O O . SER A 1 101 ? 21.975 -6.273 -33.284 1.00 97.00 101 SER A O 1
ATOM 695 N N . ILE A 1 102 ? 21.801 -5.931 -31.059 1.00 98.56 102 ILE A N 1
ATOM 696 C CA . ILE A 1 102 ? 21.709 -4.472 -31.124 1.00 98.56 102 ILE A CA 1
ATOM 697 C C . ILE A 1 102 ? 22.875 -3.875 -30.332 1.00 98.56 102 ILE A C 1
ATOM 699 O O . ILE A 1 102 ? 23.055 -4.156 -29.148 1.00 98.56 102 ILE A O 1
ATOM 703 N N . THR A 1 103 ? 23.670 -3.026 -30.966 1.00 98.62 103 THR A N 1
ATOM 704 C CA . THR A 1 103 ? 24.780 -2.313 -30.330 1.00 98.62 103 THR A CA 1
ATOM 705 C C . THR A 1 103 ? 24.371 -0.875 -30.046 1.00 98.62 103 THR A C 1
ATOM 707 O O . THR A 1 103 ? 24.037 -0.122 -30.958 1.00 98.62 103 THR A O 1
ATOM 710 N N . LEU A 1 104 ? 24.425 -0.475 -28.780 1.00 98.69 104 LEU A N 1
ATOM 711 C CA . LEU A 1 104 ? 24.204 0.891 -28.322 1.00 98.69 104 LEU A CA 1
ATOM 712 C C . LEU A 1 104 ? 25.554 1.619 -28.273 1.00 98.69 104 LEU A C 1
ATOM 714 O O . LEU A 1 104 ? 26.397 1.348 -27.409 1.00 98.69 104 LEU A O 1
ATOM 718 N N . GLY A 1 105 ? 25.761 2.533 -29.221 1.00 98.12 105 GLY A N 1
ATOM 719 C CA . GLY A 1 105 ? 26.918 3.424 -29.292 1.00 98.12 105 GLY A CA 1
ATOM 720 C C . GLY A 1 105 ? 27.014 4.344 -28.076 1.00 98.12 105 GLY A C 1
ATOM 721 O O . GLY A 1 105 ? 26.143 4.351 -27.211 1.00 98.12 105 GLY A O 1
ATOM 722 N N . THR A 1 106 ? 28.080 5.131 -27.969 1.00 96.81 106 THR A N 1
ATOM 723 C CA . THR A 1 106 ? 28.301 5.990 -26.791 1.00 96.81 106 THR A CA 1
ATOM 724 C C . THR A 1 106 ? 27.223 7.064 -26.618 1.00 96.81 106 THR A C 1
ATOM 726 O O . THR A 1 106 ? 26.974 7.484 -25.490 1.00 96.81 106 THR A O 1
ATOM 729 N N . GLY A 1 107 ? 26.536 7.461 -27.693 1.00 96.38 107 GLY A N 1
ATOM 730 C CA . GLY A 1 107 ? 25.359 8.330 -27.669 1.00 96.38 107 GLY A CA 1
ATOM 731 C C . GLY A 1 107 ? 24.060 7.641 -27.232 1.00 96.38 107 GLY A C 1
ATOM 732 O O . GLY A 1 107 ? 23.037 8.309 -27.104 1.00 96.38 107 GLY A O 1
ATOM 733 N N . GLY A 1 108 ? 24.073 6.327 -26.986 1.00 98.00 108 GLY A N 1
ATOM 734 C CA . GLY A 1 108 ? 22.886 5.540 -26.644 1.00 98.00 108 GLY A CA 1
ATOM 735 C C . GLY A 1 108 ? 22.010 5.202 -27.849 1.00 98.00 108 GLY A C 1
ATOM 736 O O . GLY A 1 108 ? 22.332 5.519 -28.988 1.00 98.00 108 GLY A O 1
ATOM 737 N N . GLY A 1 109 ? 20.877 4.554 -27.602 1.00 98.31 109 GLY A N 1
ATOM 738 C CA . GLY A 1 109 ? 19.919 4.205 -28.647 1.00 98.31 109 GLY A CA 1
ATOM 739 C C . GLY A 1 109 ? 18.489 4.217 -28.140 1.00 98.31 109 GLY A C 1
ATOM 740 O O . GLY A 1 109 ? 18.234 3.956 -26.963 1.00 98.31 109 GLY A O 1
ATOM 741 N N . ARG A 1 110 ? 17.548 4.525 -29.033 1.00 98.62 110 ARG A N 1
ATOM 742 C CA . ARG A 1 110 ? 16.117 4.549 -28.737 1.00 98.62 110 ARG A CA 1
ATOM 743 C C . ARG A 1 110 ? 15.402 3.418 -29.467 1.00 98.62 110 ARG A C 1
ATOM 745 O O . ARG A 1 110 ? 15.580 3.252 -30.669 1.00 98.62 110 ARG A O 1
ATOM 752 N N . ILE A 1 111 ? 14.575 2.674 -28.740 1.00 98.69 111 ILE A N 1
ATOM 753 C CA . ILE A 1 111 ? 13.597 1.748 -29.309 1.00 98.69 111 ILE A CA 1
ATOM 754 C C . ILE A 1 111 ? 12.215 2.357 -29.093 1.00 98.69 111 ILE A C 1
ATOM 756 O O . ILE A 1 111 ? 11.767 2.531 -27.955 1.00 98.69 111 ILE A O 1
ATOM 760 N N . ASP A 1 112 ? 11.567 2.711 -30.196 1.00 98.62 112 ASP A N 1
ATOM 761 C CA . ASP A 1 112 ? 10.213 3.241 -30.228 1.00 98.62 112 ASP A CA 1
ATOM 762 C C . ASP A 1 112 ? 9.232 2.170 -30.678 1.00 98.62 112 ASP A C 1
ATOM 764 O O . ASP A 1 112 ? 9.163 1.808 -31.848 1.00 98.62 112 ASP A O 1
ATOM 768 N N . THR A 1 113 ? 8.452 1.662 -29.733 1.00 98.44 113 THR A N 1
ATOM 769 C CA . THR A 1 113 ? 7.438 0.648 -30.028 1.00 98.44 113 THR A CA 1
ATOM 770 C C . THR A 1 113 ? 6.204 1.203 -30.737 1.00 98.44 113 THR A C 1
ATOM 772 O O . THR A 1 113 ? 5.333 0.418 -31.096 1.00 98.44 113 THR A O 1
ATOM 775 N N . ASN A 1 114 ? 6.062 2.527 -30.903 1.00 97.88 114 ASN A N 1
ATOM 776 C CA . ASN A 1 114 ? 4.774 3.148 -31.216 1.00 97.88 114 ASN A CA 1
ATOM 777 C C . ASN A 1 114 ? 3.693 2.573 -30.286 1.00 97.88 114 ASN A C 1
ATOM 779 O O . ASN A 1 114 ? 3.786 2.734 -29.077 1.00 97.88 114 ASN A O 1
ATOM 783 N N . ASN A 1 115 ? 2.709 1.855 -30.810 1.00 97.62 115 ASN A N 1
ATOM 784 C CA . ASN A 1 115 ? 1.651 1.166 -30.074 1.00 97.62 115 ASN A CA 1
ATOM 785 C C . ASN A 1 115 ? 1.702 -0.363 -30.252 1.00 97.62 115 ASN A C 1
ATOM 787 O O . ASN A 1 115 ? 0.707 -1.035 -29.993 1.00 97.62 115 ASN A O 1
ATOM 791 N N . PHE A 1 116 ? 2.834 -0.904 -30.704 1.00 98.38 116 PHE A N 1
ATOM 792 C CA . PHE A 1 116 ? 3.008 -2.322 -30.995 1.00 98.38 116 PHE A CA 1
ATOM 793 C C . PHE A 1 116 ? 3.842 -3.027 -29.936 1.00 98.38 116 PHE A C 1
ATOM 795 O O . PHE A 1 116 ? 4.874 -2.523 -29.495 1.00 98.38 116 PHE A O 1
ATOM 802 N N . ASP A 1 117 ? 3.429 -4.242 -29.600 1.00 98.12 117 ASP A N 1
ATOM 803 C CA . ASP A 1 117 ? 4.200 -5.110 -28.724 1.00 98.12 117 ASP A CA 1
ATOM 804 C C . ASP A 1 117 ? 5.246 -5.881 -29.532 1.00 98.12 117 ASP A C 1
ATOM 806 O O . ASP A 1 117 ? 4.988 -6.339 -30.651 1.00 98.12 117 ASP A O 1
ATOM 810 N N . ALA A 1 118 ? 6.437 -6.026 -28.960 1.00 97.12 118 ALA A N 1
ATOM 811 C CA . ALA A 1 118 ? 7.556 -6.696 -29.604 1.00 97.12 118 ALA A CA 1
ATOM 812 C C . ALA A 1 118 ? 8.485 -7.356 -28.586 1.00 97.12 118 ALA A C 1
ATOM 814 O O . ALA A 1 118 ? 8.729 -6.834 -27.497 1.00 97.12 118 ALA A O 1
ATOM 815 N N . THR A 1 119 ? 9.065 -8.489 -28.974 1.00 98.50 119 THR A N 1
ATOM 816 C CA . THR A 1 119 ? 10.161 -9.134 -28.245 1.00 98.50 119 THR A CA 1
ATOM 817 C C . THR A 1 119 ? 11.479 -8.901 -28.970 1.00 98.50 119 THR A C 1
ATOM 819 O O . THR A 1 119 ? 11.600 -9.218 -30.155 1.00 98.50 119 THR A O 1
ATOM 822 N N . ALA A 1 120 ? 12.479 -8.400 -28.246 1.00 98.44 120 ALA A N 1
ATOM 823 C CA . ALA A 1 120 ? 13.871 -8.403 -28.673 1.00 98.44 120 ALA A CA 1
ATOM 824 C C . ALA A 1 120 ? 14.629 -9.479 -27.882 1.00 98.44 120 ALA A C 1
ATOM 826 O O . ALA A 1 120 ? 14.914 -9.326 -26.690 1.00 98.44 120 ALA A O 1
ATOM 827 N N . SER A 1 121 ? 14.918 -10.596 -28.549 1.00 98.12 121 SER A N 1
ATOM 828 C CA . SER A 1 121 ? 15.597 -11.746 -27.943 1.00 98.12 121 SER A CA 1
ATOM 829 C C . SER A 1 121 ? 17.103 -11.768 -28.191 1.00 98.12 121 SER A C 1
ATOM 831 O O . SER A 1 121 ? 17.816 -12.523 -27.530 1.00 98.12 121 SER A O 1
ATOM 833 N N . GLY A 1 122 ? 17.587 -10.962 -29.138 1.00 97.81 122 GLY A N 1
ATOM 834 C CA . GLY A 1 122 ? 19.014 -10.772 -29.376 1.00 97.81 122 GLY A CA 1
ATOM 835 C C . GLY A 1 122 ? 19.695 -9.992 -28.250 1.00 97.81 122 GLY A C 1
ATOM 836 O O . GLY A 1 122 ? 19.043 -9.333 -27.440 1.00 97.81 122 GLY A O 1
ATOM 837 N N . VAL A 1 123 ? 21.026 -10.075 -28.192 1.00 98.56 123 VAL A N 1
ATOM 838 C CA . VAL A 1 123 ? 21.818 -9.376 -27.171 1.00 98.56 123 VAL A CA 1
ATOM 839 C C . VAL A 1 123 ? 21.899 -7.887 -27.501 1.00 98.56 123 VAL A C 1
ATOM 841 O O . VAL A 1 123 ? 22.378 -7.502 -28.570 1.00 98.56 123 VAL A O 1
ATOM 844 N N . LEU A 1 124 ? 21.494 -7.048 -26.549 1.00 98.75 124 LEU A N 1
ATOM 845 C CA . LEU A 1 124 ? 21.798 -5.622 -26.538 1.00 98.75 124 LEU A CA 1
ATOM 846 C C . LEU A 1 124 ? 23.154 -5.411 -25.848 1.00 98.75 124 LEU A C 1
ATOM 848 O O . LEU A 1 124 ? 23.357 -5.848 -24.713 1.00 98.75 124 LEU A O 1
ATOM 852 N N . SER A 1 125 ? 24.082 -4.729 -26.513 1.00 98.69 125 SER A N 1
ATOM 853 C CA . SER A 1 125 ? 25.459 -4.514 -26.040 1.00 98.69 125 SER A CA 1
ATOM 854 C C . SER A 1 125 ? 25.917 -3.064 -26.230 1.00 98.69 125 SER A C 1
ATOM 856 O O . SER A 1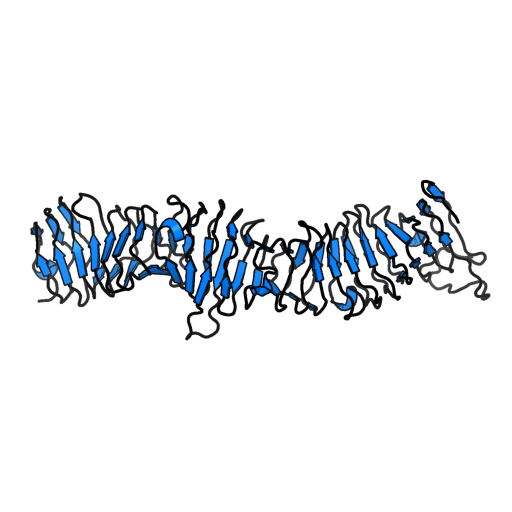 125 ? 25.180 -2.250 -26.780 1.00 98.69 125 SER A O 1
ATOM 858 N N . GLY A 1 126 ? 27.130 -2.725 -25.782 1.00 98.50 126 GLY A N 1
ATOM 859 C CA . GLY A 1 126 ? 27.757 -1.418 -26.019 1.00 98.50 126 GLY A CA 1
ATOM 860 C C . GLY A 1 126 ? 27.767 -0.471 -24.811 1.00 98.50 126 GLY A C 1
ATOM 861 O O . GLY A 1 126 ? 27.289 -0.788 -23.727 1.00 98.50 126 GLY A O 1
ATOM 862 N N . GLY A 1 127 ? 28.376 0.702 -24.974 1.00 97.94 127 GLY A N 1
ATOM 863 C CA . GLY A 1 127 ? 28.556 1.660 -23.875 1.00 97.94 127 GLY A CA 1
ATOM 864 C C . GLY A 1 127 ? 27.318 2.509 -23.566 1.00 97.94 127 GLY A C 1
ATOM 865 O O . GLY A 1 127 ? 27.243 3.116 -22.500 1.00 97.94 127 GLY A O 1
ATOM 866 N N . GLY A 1 128 ? 26.373 2.576 -24.505 1.00 98.38 128 GLY A N 1
ATOM 867 C CA . GLY A 1 128 ? 25.253 3.509 -24.489 1.00 98.38 128 GLY A CA 1
ATOM 868 C C . GLY A 1 128 ? 24.083 3.143 -23.587 1.00 98.38 128 GLY A C 1
ATOM 869 O O . GLY A 1 128 ? 23.917 1.998 -23.166 1.00 98.38 128 GLY A O 1
ATOM 870 N N . LYS A 1 129 ? 23.239 4.148 -23.331 1.00 98.62 129 LYS A N 1
ATOM 871 C CA . LYS A 1 129 ? 21.937 3.997 -22.672 1.00 98.62 129 LYS A CA 1
ATOM 872 C C . LYS A 1 129 ? 20.901 3.447 -23.654 1.00 98.62 129 LYS A C 1
ATOM 874 O O . LYS A 1 129 ? 20.798 3.947 -24.775 1.00 98.62 129 LYS A O 1
ATOM 879 N N . LEU A 1 130 ? 20.088 2.488 -23.218 1.00 98.88 130 LEU A N 1
ATOM 880 C CA . LEU A 1 130 ? 18.865 2.094 -23.920 1.00 98.88 130 LEU A CA 1
ATOM 881 C C . LEU A 1 130 ? 17.723 3.033 -23.526 1.00 98.88 130 LEU A C 1
ATOM 883 O O . LEU A 1 130 ? 17.455 3.189 -22.341 1.00 98.88 130 LEU A O 1
ATOM 887 N N . THR A 1 131 ? 17.004 3.602 -24.491 1.00 98.81 131 THR A N 1
ATOM 888 C CA . THR A 1 131 ? 15.791 4.392 -24.235 1.00 98.81 131 THR A CA 1
ATOM 889 C C . THR A 1 131 ? 14.568 3.747 -24.880 1.00 98.81 131 THR A C 1
ATOM 891 O O . THR A 1 131 ? 14.431 3.743 -26.099 1.00 98.81 131 THR A O 1
ATOM 894 N N . LYS A 1 132 ? 13.641 3.246 -24.066 1.00 98.69 132 LYS A N 1
ATOM 895 C CA . LYS A 1 132 ? 12.327 2.756 -24.491 1.00 98.69 132 LYS A CA 1
ATOM 896 C C . LYS A 1 132 ? 11.322 3.909 -24.571 1.00 98.69 132 LYS A C 1
ATOM 898 O O . LYS A 1 132 ? 11.202 4.712 -23.642 1.00 98.69 132 LYS A O 1
ATOM 903 N N . THR A 1 133 ? 10.578 3.975 -25.671 1.00 98.62 133 THR A N 1
ATOM 904 C CA . THR A 1 133 ? 9.436 4.882 -25.876 1.00 98.62 133 THR A CA 1
ATOM 905 C C . THR A 1 133 ? 8.299 4.182 -26.615 1.00 98.62 133 THR A C 1
ATOM 907 O O . THR A 1 133 ? 8.427 3.016 -26.987 1.00 98.62 133 THR A O 1
ATOM 910 N N . GLY A 1 134 ? 7.204 4.904 -26.841 1.00 98.44 134 GLY A N 1
ATOM 911 C CA . GLY A 1 134 ? 5.987 4.379 -27.443 1.00 98.44 134 GLY A CA 1
ATOM 912 C C . GLY A 1 134 ? 5.149 3.653 -26.395 1.00 98.44 134 GLY A C 1
ATOM 913 O O . GLY A 1 134 ? 5.682 3.137 -25.417 1.00 98.44 134 GLY A O 1
ATOM 914 N N . ALA A 1 135 ? 3.838 3.639 -26.592 1.00 98.25 135 ALA A N 1
ATOM 915 C CA . ALA A 1 135 ? 2.854 2.997 -25.733 1.00 98.25 135 ALA A CA 1
ATOM 916 C C . ALA A 1 135 ? 2.952 1.458 -25.678 1.00 98.25 135 ALA A C 1
ATOM 918 O O . ALA A 1 135 ? 2.506 0.883 -24.692 1.00 98.25 135 ALA A O 1
ATOM 919 N N . GLY A 1 136 ? 3.524 0.801 -26.694 1.00 98.44 136 GLY A N 1
ATOM 920 C CA . GLY A 1 136 ? 3.634 -0.665 -26.747 1.00 98.44 136 GLY A CA 1
ATOM 921 C C . GLY A 1 136 ? 4.557 -1.282 -25.685 1.00 98.44 136 GLY A C 1
ATOM 922 O O . GLY A 1 136 ? 5.325 -0.589 -25.003 1.00 98.44 136 GLY A O 1
ATOM 923 N N . VAL A 1 137 ? 4.505 -2.608 -25.566 1.00 98.69 137 VAL A N 1
ATOM 924 C CA . VAL A 1 137 ? 5.364 -3.421 -24.698 1.00 98.69 137 VAL A CA 1
ATOM 925 C C . VAL A 1 137 ? 6.620 -3.853 -25.457 1.00 98.69 137 VAL A C 1
ATOM 927 O O . VAL A 1 137 ? 6.546 -4.574 -26.449 1.00 98.69 137 VAL A O 1
ATOM 930 N N . LEU A 1 138 ? 7.800 -3.476 -24.960 1.00 98.81 138 LEU A N 1
ATOM 931 C CA . LEU A 1 138 ? 9.064 -4.086 -25.382 1.00 98.81 138 LEU A CA 1
ATOM 932 C C . LEU A 1 138 ? 9.449 -5.165 -24.375 1.00 98.81 138 LEU A C 1
ATOM 934 O O 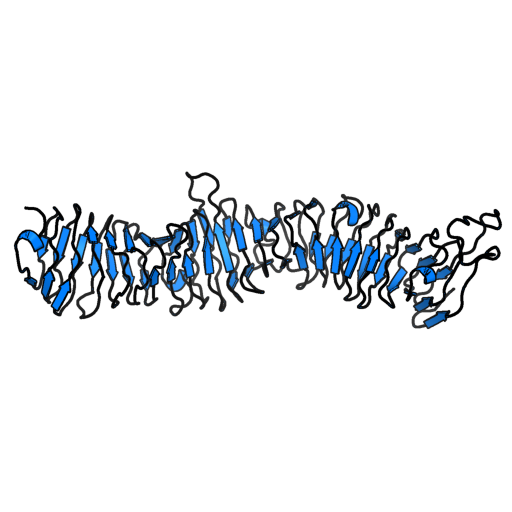. LEU A 1 138 ? 9.717 -4.852 -23.219 1.00 98.81 138 LEU A O 1
ATOM 938 N N . THR A 1 139 ? 9.519 -6.417 -24.813 1.00 98.81 139 THR A N 1
ATOM 939 C CA . THR A 1 139 ? 10.015 -7.528 -23.994 1.00 98.81 139 THR A CA 1
ATOM 940 C C . THR A 1 139 ? 11.473 -7.805 -24.334 1.00 98.81 139 THR A C 1
ATOM 942 O O . THR A 1 139 ? 11.793 -8.097 -25.487 1.00 98.81 139 THR A O 1
ATOM 945 N N . LEU A 1 140 ? 12.362 -7.731 -23.342 1.00 98.81 140 LEU A N 1
ATOM 946 C CA . LEU A 1 140 ? 13.766 -8.114 -23.494 1.00 98.81 140 LEU A CA 1
ATOM 947 C C . LEU A 1 140 ? 13.992 -9.479 -22.855 1.00 98.81 140 LEU A C 1
ATOM 949 O O . LEU A 1 140 ? 13.768 -9.646 -21.659 1.00 98.81 140 LEU A O 1
ATOM 953 N N . THR A 1 141 ? 14.475 -10.440 -23.641 1.00 98.44 141 THR A N 1
ATOM 954 C CA . THR A 1 141 ? 14.785 -11.791 -23.136 1.00 98.44 141 THR A CA 1
ATOM 955 C C . THR A 1 141 ? 16.266 -12.147 -23.238 1.00 98.44 141 THR A C 1
ATOM 957 O O . THR A 1 141 ? 16.695 -13.135 -22.647 1.00 98.44 141 THR A O 1
ATOM 960 N N . GLY A 1 142 ? 17.056 -11.365 -23.980 1.00 97.81 142 GLY A N 1
ATOM 961 C CA . GLY A 1 142 ? 18.496 -11.571 -24.122 1.00 97.81 142 GLY A CA 1
ATOM 962 C C . GLY A 1 142 ? 19.274 -11.263 -22.838 1.00 97.81 142 GLY A C 1
ATOM 963 O O . GLY A 1 142 ? 18.887 -10.402 -22.044 1.00 97.81 142 GLY A O 1
ATOM 964 N N . THR A 1 143 ? 20.408 -11.941 -22.643 1.00 98.19 143 THR A N 1
ATOM 965 C CA . THR A 1 143 ? 21.406 -11.558 -21.631 1.00 98.19 143 THR A CA 1
ATOM 966 C C . THR A 1 143 ? 22.145 -10.324 -22.132 1.00 98.19 143 THR A C 1
ATOM 968 O O . THR A 1 143 ? 23.070 -10.430 -22.937 1.00 98.19 143 THR A O 1
ATOM 971 N N . ASN A 1 144 ? 21.714 -9.150 -21.689 1.00 98.69 144 ASN A N 1
ATOM 972 C CA . ASN A 1 144 ? 22.177 -7.881 -22.225 1.00 98.69 144 ASN A CA 1
ATOM 973 C C . ASN A 1 144 ? 23.411 -7.371 -21.469 1.00 98.69 144 ASN A C 1
ATOM 975 O O . ASN A 1 144 ? 23.547 -7.552 -20.260 1.00 98.69 144 ASN A O 1
ATOM 979 N N . THR A 1 145 ? 24.325 -6.719 -22.187 1.00 98.38 145 THR A N 1
ATOM 980 C CA . THR A 1 145 ? 25.643 -6.307 -21.670 1.00 98.38 145 THR A CA 1
ATOM 981 C C . THR A 1 145 ? 25.904 -4.810 -21.775 1.00 98.38 145 THR A C 1
ATOM 983 O O . THR A 1 145 ? 26.973 -4.354 -21.369 1.00 98.38 145 THR A O 1
ATOM 986 N N . TYR A 1 146 ? 24.951 -4.030 -22.294 1.00 98.75 146 TYR A N 1
ATOM 987 C CA . TYR A 1 146 ? 25.125 -2.585 -22.403 1.00 98.75 146 TYR A CA 1
ATOM 988 C C . TYR A 1 146 ? 25.313 -1.925 -21.030 1.00 98.75 146 TYR A C 1
ATOM 990 O O . TYR A 1 146 ? 24.686 -2.323 -20.046 1.00 98.75 146 TYR A O 1
ATOM 998 N N . SER A 1 147 ? 26.190 -0.924 -20.945 1.00 98.31 147 SER A N 1
ATOM 999 C CA . SER A 1 147 ? 26.613 -0.342 -19.661 1.00 98.31 147 SER A CA 1
ATOM 1000 C C . SER A 1 147 ? 26.055 1.050 -19.365 1.00 98.31 147 SER A C 1
ATOM 1002 O O . SER A 1 147 ? 26.222 1.532 -18.248 1.00 98.31 147 SER A O 1
ATOM 1004 N N . GLY A 1 148 ? 25.398 1.710 -20.323 1.00 98.25 148 GLY A N 1
ATOM 1005 C CA . GLY A 1 148 ? 24.888 3.077 -20.145 1.00 98.25 148 GLY A CA 1
ATOM 1006 C C . GLY A 1 148 ? 23.555 3.181 -19.393 1.00 98.25 148 GLY A C 1
ATOM 1007 O O . GLY A 1 148 ? 23.049 4.286 -19.199 1.00 98.25 148 GLY A O 1
ATOM 1008 N N . GLY A 1 149 ? 22.985 2.052 -18.964 1.00 98.50 149 GLY A N 1
ATOM 1009 C CA . GLY A 1 149 ? 21.710 1.984 -18.250 1.00 98.50 149 GLY A CA 1
ATOM 1010 C C . GLY A 1 149 ? 20.493 1.964 -19.166 1.00 98.50 149 GLY A C 1
ATOM 1011 O O . GLY A 1 149 ? 20.604 1.931 -20.393 1.00 98.50 149 GLY A O 1
ATOM 1012 N N . THR A 1 150 ? 19.318 1.966 -18.548 1.00 98.88 150 THR A N 1
ATOM 1013 C CA . THR A 1 150 ? 18.030 1.828 -19.237 1.00 98.88 150 THR A CA 1
ATOM 1014 C C . THR A 1 150 ? 17.110 2.979 -18.854 1.00 98.88 150 THR A C 1
ATOM 1016 O O . THR A 1 150 ? 16.979 3.277 -17.677 1.00 98.88 150 THR A O 1
ATOM 1019 N N . ALA A 1 151 ? 16.444 3.607 -19.819 1.00 98.88 151 ALA A N 1
ATOM 1020 C CA . ALA A 1 151 ? 15.403 4.602 -19.591 1.00 98.88 151 ALA A CA 1
ATOM 1021 C C . ALA A 1 151 ? 14.077 4.153 -20.211 1.00 98.88 151 ALA A C 1
ATOM 1023 O O . ALA A 1 151 ? 14.036 3.758 -21.375 1.00 98.88 151 ALA A O 1
ATOM 1024 N N . ILE A 1 152 ? 12.985 4.258 -19.458 1.00 98.88 152 ILE A N 1
ATOM 1025 C CA . ILE A 1 152 ? 11.621 3.938 -19.887 1.00 98.88 152 ILE A CA 1
ATOM 1026 C C . ILE A 1 152 ? 10.834 5.243 -19.912 1.00 98.88 152 ILE A C 1
ATOM 1028 O O . ILE A 1 152 ? 10.351 5.712 -18.887 1.00 98.88 152 ILE A O 1
ATOM 1032 N N . THR A 1 153 ? 10.738 5.864 -21.084 1.00 98.56 153 THR A N 1
ATOM 1033 C CA . THR A 1 153 ? 10.089 7.179 -21.232 1.00 98.56 153 THR A CA 1
ATOM 1034 C C . THR A 1 153 ? 8.587 7.087 -21.498 1.00 98.56 153 THR A C 1
ATOM 1036 O O . THR A 1 153 ? 7.875 8.037 -21.191 1.00 98.56 153 THR A O 1
ATOM 1039 N N . ALA A 1 154 ? 8.116 5.959 -22.043 1.00 98.50 154 ALA A N 1
ATOM 1040 C CA . ALA A 1 154 ? 6.705 5.653 -22.281 1.00 98.50 154 ALA A CA 1
ATOM 1041 C C . ALA A 1 154 ? 6.486 4.139 -22.488 1.00 98.50 154 ALA A C 1
ATOM 1043 O O . ALA A 1 154 ? 7.422 3.411 -22.854 1.00 98.50 154 ALA A O 1
ATOM 1044 N N . GLY A 1 155 ? 5.239 3.695 -22.297 1.00 98.62 155 GLY A N 1
ATOM 1045 C CA . GLY A 1 155 ? 4.815 2.297 -22.447 1.00 98.62 155 GLY A CA 1
ATOM 1046 C C . GLY A 1 155 ? 5.490 1.367 -21.445 1.00 98.62 155 GLY A C 1
ATOM 1047 O O . GLY A 1 155 ? 5.924 1.808 -20.380 1.00 98.62 155 GLY A O 1
ATOM 1048 N N . THR A 1 156 ? 5.613 0.089 -21.802 1.00 98.88 156 THR A N 1
ATOM 1049 C CA . THR A 1 156 ? 6.133 -0.942 -20.891 1.00 98.88 156 THR A CA 1
ATOM 1050 C C . THR A 1 156 ? 7.443 -1.533 -21.396 1.00 98.88 156 THR A C 1
ATOM 1052 O O . THR A 1 156 ? 7.574 -1.876 -22.572 1.00 98.88 156 THR A O 1
ATOM 1055 N N . LEU A 1 157 ? 8.413 -1.689 -20.495 1.00 98.88 157 LEU A N 1
ATOM 1056 C CA . LEU A 1 157 ? 9.572 -2.559 -20.677 1.00 98.88 157 LEU A CA 1
ATOM 1057 C C . LEU A 1 157 ? 9.388 -3.804 -19.804 1.00 98.88 157 LEU A C 1
ATOM 1059 O O . LEU A 1 157 ? 9.354 -3.687 -18.581 1.00 98.88 157 LEU A O 1
ATOM 1063 N N . SER A 1 158 ? 9.274 -4.975 -20.427 1.00 98.81 158 SER A N 1
ATOM 1064 C CA . SER A 1 158 ? 9.083 -6.263 -19.753 1.00 98.81 158 SER A CA 1
ATOM 1065 C C . SER A 1 158 ? 10.386 -7.058 -19.703 1.00 98.81 158 SER A C 1
ATOM 1067 O O . SER A 1 158 ? 11.063 -7.209 -20.724 1.00 98.81 158 SER A O 1
ATOM 1069 N N . VAL A 1 159 ? 10.739 -7.562 -18.518 1.00 98.81 159 VAL A N 1
ATOM 1070 C CA . VAL A 1 159 ? 11.965 -8.334 -18.265 1.00 98.81 159 VAL A CA 1
ATOM 1071 C C . VAL A 1 159 ? 11.708 -9.510 -17.324 1.00 98.81 159 VAL A C 1
ATOM 1073 O O . VAL A 1 159 ? 10.933 -9.392 -16.373 1.00 98.81 159 VAL A O 1
ATOM 1076 N N . GLY A 1 160 ? 12.399 -10.627 -17.571 1.00 98.50 160 GLY A N 1
ATOM 1077 C CA . GLY A 1 160 ? 12.321 -11.847 -16.752 1.00 98.50 160 GLY A CA 1
ATOM 1078 C C . GLY A 1 160 ? 13.576 -12.152 -15.940 1.00 98.50 160 GLY A C 1
ATOM 1079 O O . GLY A 1 160 ? 13.588 -13.084 -15.140 1.00 98.50 160 GLY A O 1
ATOM 1080 N N . ALA A 1 161 ? 14.637 -11.375 -16.121 1.00 98.50 161 ALA A N 1
ATOM 1081 C CA . ALA A 1 161 ? 15.869 -11.469 -15.358 1.00 98.50 161 ALA A CA 1
ATOM 1082 C C . ALA A 1 161 ? 16.544 -10.096 -15.261 1.00 98.50 161 ALA A C 1
ATOM 1084 O O . ALA A 1 161 ? 16.441 -9.268 -16.168 1.00 98.50 161 ALA A O 1
ATOM 1085 N N . ASP A 1 162 ? 17.302 -9.865 -14.186 1.00 98.50 162 ASP A N 1
ATOM 1086 C CA . ASP A 1 162 ? 17.999 -8.589 -13.972 1.00 98.50 162 ASP A CA 1
ATOM 1087 C C . ASP A 1 162 ? 18.993 -8.255 -15.102 1.00 98.50 162 ASP A C 1
ATOM 1089 O O . ASP A 1 162 ? 19.135 -7.098 -15.495 1.00 98.50 162 ASP A O 1
ATOM 1093 N N . ASN A 1 163 ? 19.646 -9.265 -15.683 1.00 98.00 163 ASN A N 1
ATOM 1094 C CA . ASN A 1 163 ? 20.580 -9.085 -16.797 1.00 98.00 163 ASN A CA 1
ATOM 1095 C C . ASN A 1 163 ? 19.890 -8.762 -18.139 1.00 98.00 163 ASN A C 1
ATOM 1097 O O . ASN A 1 163 ? 20.578 -8.402 -19.093 1.00 98.00 163 ASN A O 1
ATOM 1101 N N . ASN A 1 164 ? 18.554 -8.810 -18.233 1.00 98.75 164 ASN A N 1
ATOM 1102 C CA . ASN A 1 164 ? 17.848 -8.238 -19.381 1.00 98.75 164 ASN A CA 1
ATOM 1103 C C . ASN A 1 164 ? 17.966 -6.701 -19.407 1.00 98.75 164 ASN A C 1
ATOM 1105 O O . ASN A 1 164 ? 17.785 -6.101 -20.462 1.00 98.75 164 ASN A O 1
ATOM 1109 N N . LEU A 1 165 ? 18.311 -6.055 -18.286 1.00 98.62 165 LEU A N 1
ATOM 1110 C CA . LEU A 1 165 ? 18.450 -4.595 -18.167 1.00 98.62 165 LEU A CA 1
ATOM 1111 C C . LEU A 1 165 ? 19.882 -4.083 -18.425 1.00 98.62 165 LEU A C 1
ATOM 1113 O O . LEU A 1 165 ? 20.181 -2.923 -18.137 1.00 98.62 165 LEU A O 1
ATOM 1117 N N . GLY A 1 166 ? 20.774 -4.932 -18.947 1.00 98.50 166 GLY A N 1
ATOM 1118 C CA . GLY A 1 166 ? 22.172 -4.590 -19.225 1.00 98.50 166 GLY A CA 1
ATOM 1119 C C . GLY A 1 166 ? 23.113 -4.920 -18.063 1.00 98.50 166 GLY A C 1
ATOM 1120 O O . GLY A 1 166 ? 22.817 -5.753 -17.207 1.00 98.50 166 GLY A O 1
ATOM 1121 N N . ALA A 1 167 ? 24.267 -4.257 -17.994 1.00 98.06 167 ALA A N 1
ATOM 1122 C CA . ALA A 1 167 ? 25.271 -4.495 -16.956 1.00 98.06 167 ALA A CA 1
ATOM 1123 C C . ALA A 1 167 ? 24.758 -4.100 -15.559 1.00 98.06 167 ALA A C 1
ATOM 1125 O O . ALA A 1 167 ? 24.234 -2.999 -15.403 1.00 98.06 167 ALA A O 1
ATOM 1126 N N . ALA A 1 168 ? 24.953 -4.944 -14.536 1.00 96.12 168 ALA A N 1
ATOM 1127 C CA . ALA A 1 168 ? 24.407 -4.779 -13.173 1.00 96.12 168 ALA A CA 1
ATOM 1128 C C . ALA A 1 168 ? 24.744 -3.447 -12.474 1.00 96.12 168 ALA A C 1
ATOM 1130 O O . ALA A 1 168 ? 23.984 -2.985 -11.630 1.00 96.12 168 ALA A O 1
ATOM 1131 N N . ALA A 1 169 ? 25.865 -2.816 -12.836 1.00 94.75 169 ALA A N 1
ATOM 1132 C CA . ALA A 1 169 ? 26.278 -1.523 -12.287 1.00 94.75 169 ALA A CA 1
ATOM 1133 C C . ALA A 1 169 ? 25.479 -0.327 -12.844 1.00 94.75 169 ALA A C 1
ATOM 1135 O O . ALA A 1 169 ? 25.604 0.784 -12.334 1.00 94.75 169 ALA A O 1
ATOM 1136 N N . SER A 1 170 ? 24.688 -0.534 -13.899 1.00 95.50 170 SER A N 1
ATOM 1137 C CA . SER A 1 170 ? 23.914 0.521 -14.549 1.00 95.50 170 SER A CA 1
ATOM 1138 C C . SER A 1 170 ? 22.488 0.617 -13.995 1.00 95.50 170 SER A C 1
ATOM 1140 O O . SER A 1 170 ? 21.869 -0.393 -13.645 1.00 95.50 170 SER A O 1
ATOM 1142 N N . GLY A 1 171 ? 21.986 1.850 -13.888 1.00 97.81 171 GLY A N 1
ATOM 1143 C CA . GLY A 1 171 ? 20.672 2.152 -13.318 1.00 97.81 171 GLY A CA 1
ATOM 1144 C C . GLY A 1 171 ? 19.514 2.042 -14.311 1.00 97.81 171 GLY A C 1
ATOM 1145 O O . GLY A 1 171 ? 19.709 1.871 -15.520 1.00 97.81 171 GLY A O 1
ATOM 1146 N N . VAL A 1 172 ? 18.301 2.170 -13.773 1.00 98.88 172 VAL A N 1
ATOM 1147 C CA . VAL A 1 172 ? 17.051 2.235 -14.538 1.00 98.88 172 VAL A CA 1
ATOM 1148 C C . VAL A 1 172 ? 16.323 3.543 -14.238 1.00 98.88 172 VAL A C 1
ATOM 1150 O O . VAL A 1 172 ? 15.928 3.788 -13.102 1.00 98.88 172 VAL A O 1
ATOM 1153 N N . ASP A 1 173 ? 16.096 4.354 -15.264 1.00 98.81 173 ASP A N 1
ATOM 1154 C CA . ASP A 1 173 ? 15.299 5.576 -15.193 1.00 98.81 173 ASP A CA 1
ATOM 1155 C C . ASP A 1 173 ? 13.874 5.271 -15.671 1.00 98.81 173 ASP A C 1
ATOM 1157 O O . ASP A 1 173 ? 13.658 4.923 -16.832 1.00 98.81 173 ASP A O 1
ATOM 1161 N N . ILE A 1 174 ? 12.880 5.408 -14.802 1.00 98.88 174 ILE A N 1
ATOM 1162 C CA . ILE A 1 174 ? 11.466 5.244 -15.145 1.00 98.88 174 ILE A CA 1
ATOM 1163 C C . ILE A 1 174 ? 10.853 6.642 -15.245 1.00 98.88 174 ILE A C 1
ATOM 1165 O O . ILE A 1 174 ? 10.836 7.396 -14.275 1.00 98.88 174 ILE A O 1
ATOM 1169 N N . GLY A 1 175 ? 10.405 7.020 -16.439 1.00 98.62 175 GLY A N 1
ATOM 1170 C CA . GLY A 1 175 ? 9.608 8.217 -16.708 1.00 98.62 175 GLY A CA 1
ATOM 1171 C C . GLY A 1 175 ? 8.122 7.893 -16.656 1.00 98.62 175 GLY A C 1
ATOM 1172 O O . GLY A 1 175 ? 7.672 7.207 -15.737 1.00 98.62 175 GLY A O 1
ATOM 1173 N N . ALA A 1 176 ? 7.371 8.354 -17.655 1.00 98.06 176 ALA A N 1
ATOM 1174 C CA . ALA A 1 176 ? 5.938 8.097 -17.800 1.00 98.06 176 ALA A CA 1
ATOM 1175 C C . ALA A 1 176 ? 5.642 6.696 -18.380 1.00 98.06 176 ALA A C 1
ATOM 1177 O O . ALA A 1 176 ? 4.899 6.540 -19.350 1.00 98.06 176 ALA A O 1
ATOM 1178 N N . GLY A 1 177 ? 6.290 5.666 -17.833 1.00 98.56 177 GLY A N 1
ATOM 1179 C CA . GLY A 1 177 ? 6.151 4.286 -18.287 1.00 98.56 177 GLY A CA 1
ATOM 1180 C C . GLY A 1 177 ? 6.268 3.266 -17.160 1.00 98.56 177 GLY A C 1
ATOM 1181 O O . GLY A 1 177 ? 6.350 3.609 -15.977 1.00 98.56 177 GLY A O 1
ATOM 1182 N N . THR A 1 178 ? 6.294 2.000 -17.563 1.00 98.94 178 THR A N 1
ATOM 1183 C CA . THR A 1 178 ? 6.225 0.837 -16.677 1.00 98.94 178 THR A CA 1
ATOM 1184 C C . THR A 1 178 ? 7.461 -0.038 -16.848 1.00 98.94 178 THR A C 1
ATOM 1186 O O . THR A 1 178 ? 7.781 -0.467 -17.958 1.00 98.94 178 THR A O 1
ATOM 1189 N N . LEU A 1 179 ? 8.127 -0.359 -15.739 1.00 98.88 179 LEU A N 1
ATOM 1190 C CA . LEU A 1 179 ? 9.015 -1.516 -15.657 1.00 98.88 179 LEU A CA 1
ATOM 1191 C C . LEU A 1 179 ? 8.195 -2.726 -15.197 1.00 98.88 179 LEU A C 1
ATOM 1193 O O . LEU A 1 179 ? 7.746 -2.765 -14.052 1.00 98.88 179 LEU A O 1
ATOM 1197 N N . GLN A 1 180 ? 8.008 -3.705 -16.077 1.00 98.88 180 GLN A N 1
ATOM 1198 C CA . GLN A 1 180 ? 7.311 -4.949 -15.765 1.00 98.88 180 GLN A CA 1
ATOM 1199 C C . GLN A 1 180 ? 8.325 -6.061 -15.461 1.00 98.88 180 GLN A C 1
ATOM 1201 O O . GLN A 1 180 ? 9.113 -6.460 -16.319 1.00 98.88 180 GLN A O 1
ATOM 1206 N N . LEU A 1 181 ? 8.287 -6.572 -14.232 1.00 98.62 181 LEU A N 1
ATOM 1207 C CA . LEU A 1 181 ? 9.072 -7.703 -13.744 1.00 98.62 181 LEU A CA 1
ATOM 1208 C C . LEU A 1 181 ? 8.214 -8.970 -13.886 1.00 98.62 181 LEU A C 1
ATOM 1210 O O . LEU A 1 181 ? 7.346 -9.256 -13.058 1.00 98.62 181 LEU A O 1
ATOM 1214 N N . ASN A 1 182 ? 8.408 -9.712 -14.977 1.00 95.56 182 ASN A N 1
ATOM 1215 C CA . ASN A 1 182 ? 7.533 -10.827 -15.359 1.00 95.56 182 ASN A CA 1
ATOM 1216 C C . ASN A 1 182 ? 7.964 -12.195 -14.783 1.00 95.56 182 ASN A C 1
ATOM 1218 O O . ASN A 1 182 ? 7.337 -13.213 -15.072 1.00 95.56 182 ASN A O 1
ATOM 1222 N N . ALA A 1 183 ? 8.999 -12.218 -13.938 1.00 98.12 183 ALA A N 1
ATOM 1223 C CA . ALA A 1 183 ? 9.485 -13.400 -13.233 1.00 98.12 183 ALA A CA 1
ATOM 1224 C C . ALA A 1 183 ? 10.081 -13.034 -11.861 1.00 98.12 183 ALA A C 1
ATOM 1226 O O . ALA A 1 183 ? 10.362 -11.867 -11.572 1.00 98.12 183 ALA A O 1
ATOM 1227 N N . ALA A 1 184 ? 10.293 -14.046 -11.016 1.00 98.00 184 ALA A N 1
ATOM 1228 C CA . ALA A 1 184 ? 10.905 -13.874 -9.703 1.00 98.00 184 ALA A CA 1
ATOM 1229 C C . ALA A 1 184 ? 12.427 -13.696 -9.827 1.00 98.00 184 ALA A C 1
ATOM 1231 O O . ALA A 1 184 ? 13.156 -14.632 -10.158 1.00 98.00 184 ALA A O 1
ATOM 1232 N N . PHE A 1 185 ? 12.909 -12.491 -9.539 1.00 98.31 185 PHE A N 1
ATOM 1233 C CA . PHE A 1 185 ? 14.331 -12.174 -9.414 1.00 98.31 185 PHE A CA 1
ATOM 1234 C C . PHE A 1 185 ? 14.530 -10.939 -8.531 1.00 98.31 185 PHE A C 1
ATOM 1236 O O . PHE A 1 185 ? 13.607 -10.157 -8.302 1.00 98.31 185 PHE A O 1
ATOM 1243 N N . ASN A 1 186 ? 15.754 -10.737 -8.053 1.00 98.31 186 ASN A N 1
ATOM 1244 C CA . ASN A 1 186 ? 16.114 -9.573 -7.246 1.00 98.31 186 ASN A CA 1
ATOM 1245 C C . ASN A 1 186 ? 17.025 -8.639 -8.041 1.00 98.31 186 ASN A C 1
ATOM 1247 O O . ASN A 1 186 ? 17.799 -9.100 -8.880 1.00 98.31 186 ASN A O 1
ATOM 1251 N N . SER A 1 187 ? 16.966 -7.343 -7.741 1.00 98.44 187 SER A N 1
ATOM 1252 C CA . SER A 1 187 ? 17.821 -6.335 -8.367 1.00 98.44 187 SER A CA 1
ATOM 1253 C C . SER A 1 187 ? 18.465 -5.425 -7.326 1.00 98.44 187 SER A C 1
ATOM 1255 O O . SER A 1 187 ? 17.798 -4.901 -6.433 1.00 98.44 187 SER A O 1
ATOM 1257 N N . GLY A 1 188 ? 19.776 -5.220 -7.465 1.00 98.31 188 GLY A N 1
ATOM 1258 C CA . GLY A 1 188 ? 20.548 -4.237 -6.699 1.00 98.31 188 GLY A CA 1
ATOM 1259 C C . GLY A 1 188 ? 20.740 -2.905 -7.426 1.00 98.31 188 GLY A C 1
ATOM 1260 O O . GLY A 1 188 ? 21.505 -2.063 -6.960 1.00 98.31 188 GLY A O 1
ATOM 1261 N N . ARG A 1 189 ? 20.097 -2.717 -8.583 1.00 98.38 189 ARG A N 1
ATOM 1262 C CA . ARG A 1 189 ? 20.268 -1.520 -9.412 1.00 98.38 189 ARG A CA 1
ATOM 1263 C C . ARG A 1 189 ? 19.672 -0.296 -8.737 1.00 98.38 189 ARG A C 1
ATOM 1265 O O . ARG A 1 189 ? 18.627 -0.375 -8.094 1.00 98.38 189 ARG A O 1
ATOM 1272 N N . ALA A 1 190 ? 20.309 0.851 -8.949 1.00 98.50 190 ALA A N 1
ATOM 1273 C CA . ALA A 1 190 ? 19.670 2.126 -8.664 1.00 98.50 190 ALA A CA 1
ATOM 1274 C C . ALA A 1 190 ? 18.504 2.338 -9.638 1.00 98.50 190 ALA A C 1
ATOM 1276 O O . ALA A 1 190 ? 18.659 2.144 -10.848 1.00 98.50 190 ALA A O 1
ATOM 1277 N N . ILE A 1 191 ? 17.354 2.743 -9.106 1.00 98.88 191 ILE A N 1
ATOM 1278 C CA . ILE A 1 191 ? 16.174 3.093 -9.895 1.00 98.88 191 ILE A CA 1
ATOM 1279 C C . ILE A 1 191 ? 15.861 4.567 -9.654 1.00 98.88 191 ILE A C 1
ATOM 1281 O O . ILE A 1 191 ? 15.818 5.028 -8.512 1.00 98.88 191 ILE A O 1
ATOM 1285 N N . THR A 1 192 ? 15.624 5.319 -10.719 1.00 98.88 192 THR A N 1
ATOM 1286 C CA . THR A 1 192 ? 15.206 6.719 -10.645 1.00 98.88 192 THR A CA 1
ATOM 1287 C C . THR A 1 192 ? 13.806 6.855 -11.223 1.00 98.88 192 THR A C 1
ATOM 1289 O O . THR A 1 192 ? 13.585 6.620 -12.404 1.00 98.88 192 THR A O 1
ATOM 1292 N N . LEU A 1 193 ? 12.851 7.245 -10.386 1.00 98.88 193 LEU A N 1
ATOM 1293 C CA . LEU A 1 193 ? 11.485 7.581 -10.769 1.00 98.88 193 LEU A CA 1
ATOM 1294 C C . LEU A 1 193 ? 11.462 9.069 -11.111 1.00 98.88 193 LEU A C 1
ATOM 1296 O O . LEU A 1 193 ? 11.759 9.912 -10.264 1.00 98.88 193 LEU A O 1
ATOM 1300 N N . SER A 1 194 ? 11.151 9.403 -12.353 1.00 98.44 194 SER A N 1
ATOM 1301 C CA . SER A 1 194 ? 11.234 10.775 -12.871 1.00 98.44 194 SER A CA 1
ATOM 1302 C C . SER A 1 194 ? 9.869 11.390 -13.168 1.00 98.44 194 SER A C 1
ATOM 1304 O O . SER A 1 194 ? 9.788 12.597 -13.378 1.00 98.44 194 SER A O 1
ATOM 1306 N N . ASP A 1 195 ? 8.798 10.596 -13.100 1.00 98.56 195 ASP A N 1
ATOM 1307 C CA . ASP A 1 195 ? 7.435 11.033 -13.382 1.00 98.56 195 ASP A CA 1
ATOM 1308 C C . ASP A 1 195 ? 6.457 10.591 -12.281 1.00 98.56 195 ASP A C 1
ATOM 1310 O O . ASP A 1 195 ? 6.687 9.635 -11.537 1.00 98.56 195 ASP A O 1
ATOM 1314 N N . VAL A 1 196 ? 5.333 11.293 -12.157 1.00 97.88 196 VAL A N 1
ATOM 1315 C CA . VAL A 1 196 ? 4.261 10.937 -11.212 1.00 97.88 196 VAL A CA 1
ATOM 1316 C C . VAL A 1 196 ? 3.472 9.696 -11.645 1.00 97.88 196 VAL A C 1
ATOM 1318 O O . VAL A 1 196 ? 2.675 9.184 -10.866 1.00 97.88 196 VAL A O 1
ATOM 1321 N N . THR A 1 197 ? 3.686 9.201 -12.862 1.00 97.44 197 THR A N 1
ATOM 1322 C CA . THR A 1 197 ? 3.083 7.979 -13.416 1.00 97.44 197 THR A CA 1
ATOM 1323 C C . THR A 1 197 ? 4.069 6.812 -13.524 1.00 97.44 197 THR A C 1
ATOM 1325 O O . THR A 1 197 ? 3.708 5.750 -14.032 1.00 97.44 197 THR A O 1
ATOM 1328 N N . SER A 1 198 ? 5.301 6.965 -13.020 1.00 98.81 198 SER A N 1
ATOM 1329 C CA . SER A 1 198 ? 6.289 5.884 -13.012 1.00 98.81 198 SER A CA 1
ATOM 1330 C C . SER A 1 198 ? 5.742 4.643 -12.302 1.00 98.81 198 SER A C 1
ATOM 1332 O O . SER A 1 198 ? 5.279 4.707 -11.158 1.00 98.81 198 SER A O 1
ATOM 1334 N N . THR A 1 199 ? 5.788 3.507 -12.998 1.00 98.88 199 THR A N 1
ATOM 1335 C CA . THR A 1 199 ? 5.157 2.265 -12.541 1.00 98.88 199 THR A CA 1
ATOM 1336 C C . THR A 1 199 ? 6.158 1.116 -12.489 1.00 98.88 199 THR A C 1
ATOM 1338 O O . THR A 1 199 ? 6.967 0.926 -13.398 1.00 98.88 199 THR A O 1
ATOM 1341 N N . ILE A 1 200 ? 6.080 0.330 -11.416 1.00 98.88 200 ILE A N 1
ATOM 1342 C CA . ILE A 1 200 ? 6.681 -0.997 -11.312 1.00 98.88 200 ILE A CA 1
ATOM 1343 C C . ILE A 1 200 ? 5.541 -2.007 -11.214 1.00 98.88 200 ILE A C 1
ATOM 1345 O O . ILE A 1 200 ? 4.733 -1.984 -10.282 1.00 98.88 200 ILE A O 1
ATOM 1349 N N . GLU A 1 201 ? 5.483 -2.898 -12.193 1.00 98.81 201 GLU A N 1
ATOM 1350 C CA . GLU A 1 201 ? 4.527 -3.995 -12.247 1.00 98.81 201 GLU A CA 1
ATOM 1351 C C . GLU A 1 201 ? 5.249 -5.303 -11.950 1.00 98.81 201 GLU A C 1
ATOM 1353 O O . GLU A 1 201 ? 6.213 -5.645 -12.630 1.00 98.81 201 GLU A O 1
ATOM 1358 N N . ASN A 1 202 ? 4.772 -6.063 -10.968 1.00 98.50 202 ASN A N 1
ATOM 1359 C CA . ASN A 1 202 ? 5.275 -7.408 -10.720 1.00 98.50 202 ASN A CA 1
ATOM 1360 C C . ASN A 1 202 ? 4.150 -8.370 -10.339 1.00 98.50 202 ASN A C 1
ATOM 1362 O O . ASN A 1 202 ? 3.425 -8.168 -9.362 1.00 98.50 202 ASN A O 1
ATOM 1366 N N . ALA A 1 203 ? 4.025 -9.442 -11.120 1.00 95.75 203 ALA A N 1
ATOM 1367 C CA . ALA A 1 203 ? 3.109 -10.549 -10.845 1.00 95.75 203 ALA A CA 1
ATOM 1368 C C . ALA A 1 203 ? 3.736 -11.620 -9.935 1.00 95.75 203 ALA A C 1
ATOM 1370 O O . ALA A 1 203 ? 3.019 -12.433 -9.360 1.00 95.75 203 ALA A O 1
ATOM 1371 N N . GLN A 1 204 ? 5.065 -11.623 -9.820 1.00 97.50 204 GLN A N 1
ATOM 1372 C CA . GLN A 1 204 ? 5.849 -12.504 -8.954 1.00 97.50 204 GLN A CA 1
ATOM 1373 C C . GLN A 1 204 ? 6.586 -11.678 -7.897 1.00 97.50 204 GLN A C 1
ATOM 1375 O O . GLN A 1 204 ? 6.561 -10.447 -7.933 1.00 97.50 204 GLN A O 1
ATOM 1380 N N . ASP A 1 205 ? 7.228 -12.347 -6.946 1.00 98.31 205 ASP A N 1
ATOM 1381 C CA . ASP A 1 205 ? 7.946 -11.665 -5.875 1.00 98.31 205 ASP A CA 1
ATOM 1382 C C . ASP A 1 205 ? 9.317 -11.161 -6.349 1.00 98.31 205 ASP A C 1
ATOM 1384 O O . ASP A 1 205 ? 10.105 -11.902 -6.943 1.00 98.31 205 ASP A O 1
ATOM 1388 N N . ASN A 1 206 ? 9.618 -9.898 -6.046 1.00 98.75 206 ASN A N 1
ATOM 1389 C CA . ASN A 1 206 ? 10.887 -9.255 -6.371 1.00 98.75 206 ASN A CA 1
ATOM 1390 C C . ASN A 1 206 ? 11.405 -8.454 -5.170 1.00 98.75 206 ASN A C 1
ATOM 1392 O O . ASN A 1 206 ? 10.641 -7.784 -4.472 1.00 98.75 206 ASN A O 1
ATOM 1396 N N . THR A 1 207 ? 12.722 -8.471 -4.957 1.00 98.81 207 THR A N 1
ATOM 1397 C CA . THR A 1 207 ? 13.397 -7.572 -4.008 1.00 98.81 207 THR A CA 1
ATOM 1398 C C . THR A 1 207 ? 14.213 -6.531 -4.757 1.00 98.81 207 THR A C 1
ATOM 1400 O O . THR A 1 207 ? 15.074 -6.880 -5.567 1.00 98.81 207 THR A O 1
ATOM 1403 N N . LEU A 1 208 ? 13.979 -5.259 -4.440 1.00 98.81 208 LEU A N 1
ATOM 1404 C CA . LEU A 1 208 ? 14.794 -4.136 -4.889 1.00 98.81 208 LEU A CA 1
ATOM 1405 C C . LEU A 1 208 ? 15.663 -3.668 -3.721 1.00 98.81 208 LEU A C 1
ATOM 1407 O O . LEU A 1 208 ? 15.174 -3.068 -2.758 1.00 98.81 208 LEU A O 1
ATOM 1411 N N . SER A 1 209 ? 16.954 -3.990 -3.797 1.00 98.44 209 SER A N 1
ATOM 1412 C CA . SER A 1 209 ? 17.927 -3.653 -2.754 1.00 98.44 209 SER A CA 1
ATOM 1413 C C . SER A 1 209 ? 18.737 -2.396 -3.042 1.00 98.44 209 SER A C 1
ATOM 1415 O O . SER A 1 209 ? 19.294 -1.806 -2.113 1.00 98.44 209 SER A O 1
ATOM 1417 N N . GLY A 1 210 ? 18.767 -1.960 -4.303 1.00 98.31 210 GLY A N 1
ATOM 1418 C CA . GLY A 1 210 ? 19.304 -0.660 -4.689 1.00 98.31 210 GLY A CA 1
ATOM 1419 C C . GLY A 1 210 ? 18.416 0.500 -4.231 1.00 98.31 210 GLY A C 1
ATOM 1420 O O . GLY A 1 210 ? 17.256 0.320 -3.858 1.00 98.31 210 GLY A O 1
ATOM 1421 N N . ILE A 1 211 ? 18.974 1.712 -4.254 1.00 98.50 211 ILE A N 1
ATOM 1422 C CA . ILE A 1 211 ? 18.230 2.932 -3.922 1.00 98.50 211 ILE A CA 1
ATOM 1423 C C . ILE A 1 211 ? 17.230 3.235 -5.041 1.00 98.50 211 ILE A C 1
ATOM 1425 O O . ILE A 1 211 ? 17.611 3.357 -6.207 1.00 98.50 211 ILE A O 1
ATOM 1429 N N . VAL A 1 212 ? 15.969 3.435 -4.664 1.00 98.88 212 VAL A N 1
ATOM 1430 C CA . VAL A 1 212 ? 14.939 4.055 -5.500 1.00 98.88 212 VAL A CA 1
ATOM 1431 C C . VAL A 1 212 ? 14.893 5.551 -5.178 1.00 98.88 212 VAL A C 1
ATOM 1433 O O . VAL A 1 212 ? 14.758 5.946 -4.020 1.00 98.88 212 VAL A O 1
ATOM 1436 N N . SER A 1 213 ? 15.027 6.401 -6.190 1.00 98.81 213 SER A N 1
ATOM 1437 C CA . SER A 1 213 ? 15.251 7.849 -6.059 1.00 98.81 213 SER A CA 1
ATOM 1438 C C . SER A 1 213 ? 14.426 8.653 -7.066 1.00 98.81 213 SER A C 1
ATOM 1440 O O . SER A 1 213 ? 13.712 8.074 -7.879 1.00 98.81 213 SER A O 1
ATOM 1442 N N . GLY A 1 214 ? 14.545 9.983 -7.044 1.00 98.69 214 GLY A N 1
ATOM 1443 C CA . GLY A 1 214 ? 14.029 10.870 -8.091 1.00 98.69 214 GLY A CA 1
ATOM 1444 C C . GLY A 1 214 ? 12.807 11.697 -7.689 1.00 98.69 214 GLY A C 1
ATOM 1445 O O . GLY A 1 214 ? 12.339 11.672 -6.555 1.00 98.69 214 GLY A O 1
ATOM 1446 N N . THR A 1 215 ? 12.300 12.502 -8.616 1.00 97.94 215 THR A N 1
ATOM 1447 C CA . THR A 1 215 ? 11.162 13.395 -8.358 1.00 97.94 215 THR A CA 1
ATOM 1448 C C . THR A 1 215 ? 9.813 12.705 -8.524 1.00 97.94 215 THR A C 1
ATOM 1450 O O . THR A 1 215 ? 8.801 13.297 -8.182 1.00 97.94 215 THR A O 1
ATOM 1453 N N . GLY A 1 216 ? 9.769 11.488 -9.060 1.00 98.38 216 GLY A N 1
ATOM 1454 C CA . GLY A 1 216 ? 8.541 10.765 -9.374 1.00 98.38 216 GLY A CA 1
ATOM 1455 C C . GLY A 1 216 ? 7.848 10.110 -8.178 1.00 98.38 216 GLY A C 1
ATOM 1456 O O . GLY A 1 216 ? 8.254 10.263 -7.021 1.00 98.38 216 GLY A O 1
ATOM 1457 N N . LYS A 1 217 ? 6.776 9.377 -8.492 1.00 98.44 217 LYS A N 1
ATOM 1458 C CA . LYS A 1 217 ? 6.001 8.530 -7.570 1.00 98.44 217 LYS A CA 1
ATOM 1459 C C . LYS A 1 217 ? 6.290 7.062 -7.877 1.00 98.44 217 LYS A C 1
ATOM 1461 O O . LYS A 1 217 ? 6.431 6.710 -9.044 1.00 98.44 217 LYS A O 1
ATOM 1466 N N . LEU A 1 218 ? 6.334 6.201 -6.862 1.00 98.88 218 LEU A N 1
ATOM 1467 C CA . LEU A 1 218 ? 6.341 4.752 -7.071 1.00 98.88 218 LEU A CA 1
ATOM 1468 C C . LEU A 1 218 ? 4.905 4.240 -7.179 1.00 98.88 218 LEU A C 1
ATOM 1470 O O . LEU A 1 218 ? 4.221 4.154 -6.165 1.00 98.88 218 LEU A O 1
ATOM 1474 N N . THR A 1 219 ? 4.461 3.855 -8.375 1.00 98.81 219 THR A N 1
ATOM 1475 C CA . THR A 1 219 ? 3.196 3.122 -8.543 1.00 98.81 219 THR A CA 1
ATOM 1476 C C . THR A 1 219 ? 3.483 1.625 -8.620 1.00 98.81 219 THR A C 1
ATOM 1478 O O . THR A 1 219 ? 4.105 1.161 -9.571 1.00 98.81 219 THR A O 1
ATOM 1481 N N . LYS A 1 220 ? 3.051 0.860 -7.618 1.00 98.69 220 LYS A N 1
ATOM 1482 C CA . LYS A 1 220 ? 3.137 -0.603 -7.573 1.00 98.69 220 LYS A CA 1
ATOM 1483 C C . LYS A 1 220 ? 1.848 -1.215 -8.111 1.00 98.69 220 LYS A C 1
ATOM 1485 O O . LYS A 1 220 ? 0.759 -0.906 -7.619 1.00 98.69 220 LYS A O 1
ATOM 1490 N N . THR A 1 221 ? 1.977 -2.131 -9.066 1.00 98.50 221 THR A N 1
ATOM 1491 C CA . THR A 1 221 ? 0.866 -2.946 -9.577 1.00 98.50 221 THR A CA 1
ATOM 1492 C C . THR A 1 221 ? 1.261 -4.417 -9.754 1.00 98.50 221 THR A C 1
ATOM 1494 O O . THR A 1 221 ? 2.414 -4.798 -9.518 1.00 98.50 221 THR A O 1
ATOM 1497 N N . GLY A 1 222 ? 0.290 -5.257 -10.107 1.00 98.00 222 GLY A N 1
ATOM 1498 C CA . GLY A 1 222 ? 0.408 -6.713 -10.142 1.00 98.00 222 GLY A CA 1
ATOM 1499 C C . GLY A 1 222 ? 0.327 -7.362 -8.756 1.00 98.00 222 GLY A C 1
ATOM 1500 O O . GLY A 1 222 ? 0.665 -6.758 -7.737 1.00 98.00 222 GLY A O 1
ATOM 1501 N N . ALA A 1 223 ? -0.101 -8.622 -8.723 1.00 97.00 223 ALA A N 1
ATOM 1502 C CA . ALA A 1 223 ? -0.400 -9.347 -7.488 1.00 97.00 223 ALA A CA 1
ATOM 1503 C C . ALA A 1 223 ? 0.835 -9.728 -6.642 1.00 97.00 223 ALA A C 1
ATOM 1505 O O . ALA A 1 223 ? 0.687 -10.117 -5.484 1.00 97.00 223 ALA A O 1
ATOM 1506 N N . GLY A 1 224 ? 2.046 -9.634 -7.201 1.00 98.12 224 GLY A N 1
ATOM 1507 C CA . GLY A 1 224 ? 3.279 -10.059 -6.542 1.00 98.12 224 GLY A CA 1
ATOM 1508 C C . GLY A 1 224 ? 3.727 -9.136 -5.408 1.00 98.12 224 GLY A C 1
ATOM 1509 O O . GLY A 1 224 ? 3.279 -7.988 -5.278 1.00 98.12 224 GLY A O 1
ATOM 1510 N N . THR A 1 225 ? 4.670 -9.624 -4.606 1.00 98.62 225 THR A N 1
ATOM 1511 C CA . THR A 1 225 ? 5.305 -8.877 -3.517 1.00 98.62 225 THR A CA 1
ATOM 1512 C C . THR A 1 225 ? 6.511 -8.091 -4.019 1.00 98.62 225 THR A C 1
ATOM 1514 O O . THR A 1 225 ? 7.450 -8.661 -4.566 1.00 98.62 225 THR A O 1
ATOM 1517 N N . LEU A 1 226 ? 6.525 -6.778 -3.797 1.00 98.88 226 LEU A N 1
ATOM 1518 C CA . LEU A 1 226 ? 7.699 -5.931 -3.995 1.00 98.88 226 LEU A CA 1
ATOM 1519 C C . LEU A 1 226 ? 8.341 -5.615 -2.643 1.00 98.88 226 LEU A C 1
ATOM 1521 O O . LEU A 1 226 ? 7.793 -4.854 -1.846 1.00 98.88 226 LEU A O 1
ATOM 1525 N N . THR A 1 227 ? 9.512 -6.187 -2.380 1.00 98.88 227 THR A N 1
ATOM 1526 C CA . THR A 1 227 ? 10.277 -5.906 -1.159 1.00 98.88 227 THR A CA 1
ATOM 1527 C C . THR A 1 227 ? 11.266 -4.778 -1.415 1.00 98.88 227 THR A C 1
ATOM 1529 O O . THR A 1 227 ? 12.122 -4.891 -2.293 1.00 98.88 227 THR A O 1
ATOM 1532 N N . LEU A 1 228 ? 11.168 -3.698 -0.640 1.00 98.88 228 LEU A N 1
ATOM 1533 C CA . LEU A 1 228 ? 12.062 -2.544 -0.725 1.00 98.88 228 LEU A CA 1
ATOM 1534 C C . LEU A 1 228 ? 12.997 -2.546 0.483 1.00 98.88 228 LEU A C 1
ATOM 1536 O O . LEU A 1 228 ? 12.547 -2.350 1.608 1.00 98.88 228 LEU A O 1
ATOM 1540 N N . THR A 1 229 ? 14.300 -2.739 0.266 1.00 98.38 229 THR A N 1
ATOM 1541 C CA . THR A 1 229 ? 15.275 -2.754 1.378 1.00 98.38 229 THR A CA 1
ATOM 1542 C C . THR A 1 229 ? 16.174 -1.518 1.409 1.00 98.38 229 THR A C 1
ATOM 1544 O O . THR A 1 229 ? 16.774 -1.218 2.444 1.00 98.38 229 THR A O 1
ATOM 1547 N N . GLY A 1 230 ? 16.267 -0.787 0.294 1.00 97.56 230 GLY A N 1
ATOM 1548 C CA . GLY A 1 230 ? 17.044 0.447 0.181 1.00 97.56 230 GLY A CA 1
ATOM 1549 C C . GLY A 1 230 ? 16.501 1.588 1.050 1.00 97.56 230 GLY A C 1
ATOM 1550 O O . GLY A 1 230 ? 15.312 1.646 1.367 1.00 97.56 230 GLY A O 1
ATOM 1551 N N . THR A 1 231 ? 17.378 2.517 1.437 1.00 98.06 231 THR A N 1
ATOM 1552 C CA . THR A 1 231 ? 16.964 3.833 1.951 1.00 98.06 231 THR A CA 1
ATOM 1553 C C . THR A 1 231 ? 16.587 4.687 0.745 1.00 98.06 231 THR A C 1
ATOM 1555 O O . THR A 1 231 ? 17.464 5.179 0.035 1.00 98.06 231 THR A O 1
ATOM 1558 N N . ASN A 1 232 ? 15.293 4.800 0.473 1.00 98.75 232 ASN A N 1
ATOM 1559 C CA . ASN A 1 232 ? 14.780 5.375 -0.761 1.00 98.75 232 ASN A CA 1
ATOM 1560 C C . ASN A 1 232 ? 14.513 6.878 -0.612 1.00 98.75 232 ASN A C 1
ATOM 1562 O O . ASN A 1 232 ? 14.242 7.373 0.479 1.00 98.75 232 ASN A O 1
ATOM 1566 N N . THR A 1 233 ? 14.586 7.618 -1.719 1.00 98.50 233 THR A N 1
ATOM 1567 C CA . THR A 1 233 ? 14.542 9.094 -1.724 1.00 98.50 233 THR A CA 1
ATOM 1568 C C . THR A 1 233 ? 13.591 9.695 -2.759 1.00 98.50 233 THR A C 1
ATOM 1570 O O . THR A 1 233 ? 13.601 10.909 -2.953 1.00 98.50 233 THR A O 1
ATOM 1573 N N . TYR A 1 234 ? 12.762 8.886 -3.427 1.00 98.81 234 TYR A N 1
ATOM 1574 C CA . TYR A 1 234 ? 11.774 9.414 -4.370 1.00 98.81 234 TYR A CA 1
ATOM 1575 C C . TYR A 1 234 ? 10.739 10.314 -3.672 1.00 98.81 234 TYR A C 1
ATOM 1577 O O . TYR A 1 234 ? 10.332 10.043 -2.540 1.00 98.81 234 TYR A O 1
ATOM 1585 N N . ALA A 1 235 ? 10.345 11.409 -4.326 1.00 97.31 235 ALA A N 1
ATOM 1586 C CA . ALA A 1 235 ? 9.675 12.526 -3.657 1.00 97.31 235 ALA A CA 1
ATOM 1587 C C . ALA A 1 235 ? 8.142 12.409 -3.548 1.00 97.31 235 ALA A C 1
ATOM 1589 O O . ALA A 1 235 ? 7.581 12.812 -2.531 1.00 97.31 235 ALA A O 1
ATOM 1590 N N . ASN A 1 236 ? 7.449 11.871 -4.560 1.00 98.12 236 ASN A N 1
ATOM 1591 C CA . ASN A 1 236 ? 5.977 11.914 -4.641 1.00 98.12 236 ASN A CA 1
ATOM 1592 C C . ASN A 1 236 ? 5.270 10.696 -4.016 1.00 98.12 236 ASN A C 1
ATOM 1594 O O . ASN A 1 236 ? 4.098 10.443 -4.291 1.00 98.12 236 ASN A O 1
ATOM 1598 N N . GLY A 1 237 ? 5.962 9.968 -3.138 1.00 98.25 237 GLY A N 1
ATOM 1599 C CA . GLY A 1 237 ? 5.373 8.890 -2.346 1.00 98.25 237 GLY A CA 1
ATOM 1600 C C . GLY A 1 237 ? 5.144 7.587 -3.112 1.00 98.25 237 GLY A C 1
ATOM 1601 O O . GLY A 1 237 ? 5.691 7.371 -4.197 1.00 98.25 237 GLY A O 1
ATOM 1602 N N . THR A 1 238 ? 4.360 6.703 -2.497 1.00 98.88 238 THR A N 1
ATOM 1603 C CA . THR A 1 238 ? 4.084 5.343 -2.982 1.00 98.88 238 THR A CA 1
ATOM 1604 C C . THR A 1 238 ? 2.588 5.146 -3.180 1.00 98.88 238 THR A C 1
ATOM 1606 O O . THR A 1 238 ? 1.805 5.438 -2.282 1.00 98.88 238 THR A O 1
ATOM 1609 N N . GLU A 1 239 ? 2.186 4.598 -4.320 1.00 98.81 239 GLU A N 1
ATOM 1610 C CA . GLU A 1 239 ? 0.832 4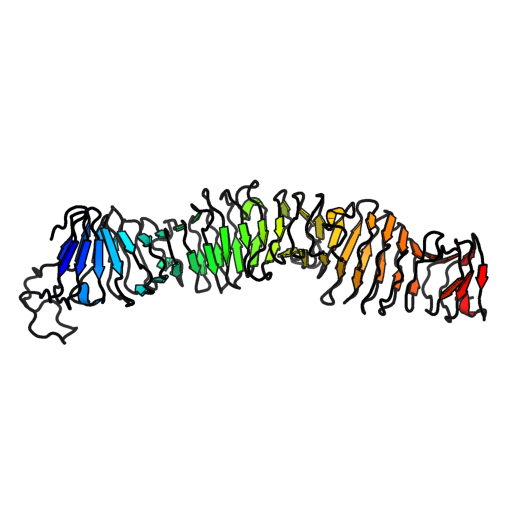.113 -4.575 1.00 98.81 239 GLU A CA 1
ATOM 1611 C C . GLU A 1 239 ? 0.846 2.594 -4.760 1.00 98.81 239 GLU A C 1
ATOM 1613 O O . GLU A 1 239 ? 1.570 2.075 -5.606 1.00 98.81 239 GLU A O 1
ATOM 1618 N N . ILE A 1 240 ? 0.036 1.878 -3.981 1.00 98.88 240 ILE A N 1
ATOM 1619 C CA . ILE A 1 240 ? -0.152 0.430 -4.078 1.00 98.88 240 ILE A CA 1
ATOM 1620 C C . ILE A 1 240 ? -1.527 0.189 -4.697 1.00 98.88 240 ILE A C 1
ATOM 1622 O O . ILE A 1 240 ? -2.557 0.392 -4.052 1.00 98.88 240 ILE A O 1
ATOM 1626 N N . THR A 1 241 ? -1.538 -0.216 -5.965 1.00 98.12 241 THR A N 1
ATOM 1627 C CA . THR A 1 241 ? -2.779 -0.483 -6.712 1.00 98.12 241 THR A CA 1
ATOM 1628 C C . THR A 1 241 ? -3.220 -1.941 -6.633 1.00 98.12 241 THR A C 1
ATOM 1630 O O . THR A 1 241 ? -4.413 -2.210 -6.741 1.00 98.12 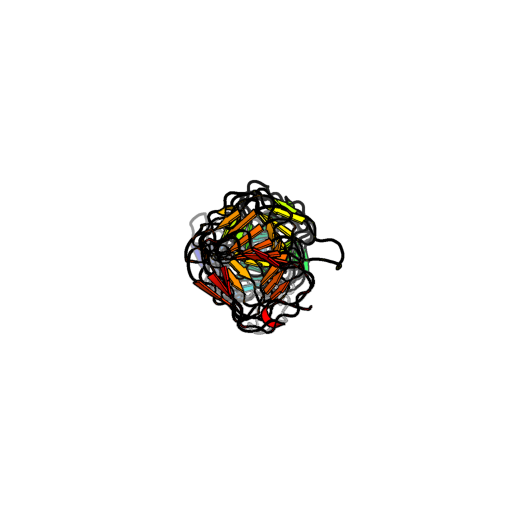241 THR A O 1
ATOM 1633 N N . ASP A 1 242 ? -2.266 -2.859 -6.449 1.00 97.81 242 ASP A N 1
ATOM 1634 C CA . ASP A 1 242 ? -2.475 -4.299 -6.279 1.00 97.81 242 ASP A CA 1
ATOM 1635 C C . ASP A 1 242 ? -1.230 -4.938 -5.631 1.00 97.81 242 ASP A C 1
ATOM 1637 O O . ASP A 1 242 ? -0.127 -4.369 -5.646 1.00 97.81 242 ASP A O 1
ATOM 1641 N N . GLY A 1 243 ? -1.405 -6.133 -5.073 1.00 98.06 243 GLY A N 1
ATOM 1642 C CA . GLY A 1 243 ? -0.346 -6.916 -4.449 1.00 98.06 243 GLY A CA 1
ATOM 1643 C C . GLY A 1 243 ? 0.199 -6.293 -3.163 1.00 98.06 243 GLY A C 1
ATOM 1644 O O . GLY A 1 243 ? -0.500 -5.602 -2.417 1.00 98.06 243 GLY A O 1
ATOM 1645 N N . ARG A 1 244 ? 1.471 -6.579 -2.875 1.00 98.62 244 ARG A N 1
ATOM 1646 C CA . ARG A 1 244 ? 2.100 -6.264 -1.587 1.00 98.62 244 ARG A CA 1
ATOM 1647 C C . ARG A 1 244 ? 3.374 -5.447 -1.764 1.00 98.62 244 ARG A C 1
ATOM 1649 O O . ARG A 1 244 ? 4.205 -5.778 -2.604 1.00 98.62 244 ARG A O 1
ATOM 1656 N N . VAL A 1 245 ? 3.562 -4.434 -0.925 1.00 98.88 245 VAL A N 1
ATOM 1657 C CA . VAL A 1 245 ? 4.859 -3.786 -0.687 1.00 98.88 245 VAL A CA 1
ATOM 1658 C C . VAL A 1 245 ? 5.348 -4.182 0.701 1.00 98.88 245 VAL A C 1
ATOM 1660 O O . VAL A 1 245 ? 4.592 -4.091 1.666 1.00 98.88 245 VAL A O 1
ATOM 1663 N N . VAL A 1 246 ? 6.598 -4.633 0.808 1.00 98.75 246 VAL A N 1
ATOM 1664 C CA . VAL A 1 246 ? 7.220 -5.041 2.079 1.00 98.75 246 VAL A CA 1
ATOM 1665 C C . VAL A 1 246 ? 8.320 -4.060 2.456 1.00 98.75 246 VAL A C 1
ATOM 1667 O O . VAL A 1 246 ? 9.196 -3.771 1.637 1.00 98.75 246 VAL A O 1
ATOM 1670 N N . ILE A 1 247 ? 8.278 -3.589 3.704 1.00 98.44 247 ILE A N 1
ATOM 1671 C CA . ILE A 1 247 ? 9.246 -2.658 4.290 1.00 98.44 247 ILE A CA 1
ATOM 1672 C C . ILE A 1 247 ? 9.666 -3.098 5.696 1.00 98.44 247 ILE A C 1
ATOM 1674 O O . ILE A 1 247 ? 8.909 -3.761 6.407 1.00 98.44 247 ILE A O 1
ATOM 1678 N N . SER A 1 248 ? 10.849 -2.662 6.123 1.00 96.81 248 SER A N 1
ATOM 1679 C CA . SER A 1 248 ? 11.317 -2.769 7.513 1.00 96.81 248 SER A CA 1
ATOM 1680 C C . SER A 1 248 ? 11.498 -1.410 8.195 1.00 96.81 248 SER A C 1
ATOM 1682 O O . SER A 1 248 ? 11.717 -1.345 9.399 1.00 96.81 248 SER A O 1
ATOM 1684 N N . LYS A 1 249 ? 11.414 -0.309 7.444 1.00 97.00 249 LYS A N 1
ATOM 1685 C CA . LYS A 1 249 ? 11.540 1.065 7.946 1.00 97.00 249 LYS A CA 1
ATOM 1686 C C . LYS A 1 249 ? 10.805 2.042 7.029 1.00 97.00 249 LYS A C 1
ATOM 1688 O O . LYS A 1 249 ? 10.623 1.756 5.844 1.00 97.00 249 LYS A O 1
ATOM 1693 N N . ASP A 1 250 ? 10.398 3.197 7.554 1.00 98.25 250 ASP A N 1
ATOM 1694 C CA . ASP A 1 250 ? 9.634 4.196 6.789 1.00 98.25 250 ASP A CA 1
ATOM 1695 C C . ASP A 1 250 ? 10.409 4.721 5.568 1.00 98.25 250 ASP A C 1
ATOM 1697 O O . ASP A 1 250 ? 9.822 4.963 4.515 1.00 98.25 250 ASP A O 1
ATOM 1701 N N . GLU A 1 251 ? 11.739 4.816 5.654 1.00 98.25 251 GLU A N 1
ATOM 1702 C CA . GLU A 1 251 ? 12.589 5.284 4.554 1.00 98.25 251 GLU A CA 1
ATOM 1703 C C . GLU A 1 251 ? 12.604 4.325 3.356 1.00 98.25 251 GLU A C 1
ATOM 1705 O O . GLU A 1 251 ? 13.057 4.694 2.272 1.00 98.25 251 GLU A O 1
ATOM 1710 N N . ASN A 1 252 ? 12.096 3.094 3.496 1.00 98.75 252 ASN A N 1
ATOM 1711 C CA . ASN A 1 252 ? 11.873 2.229 2.339 1.00 98.75 252 ASN A CA 1
ATOM 1712 C C . ASN A 1 252 ? 10.770 2.786 1.412 1.00 98.75 252 ASN A C 1
ATOM 1714 O O . ASN A 1 252 ? 10.760 2.459 0.226 1.00 98.75 252 ASN A O 1
ATOM 1718 N N . LEU A 1 253 ? 9.881 3.658 1.902 1.00 98.75 253 LEU A N 1
ATOM 1719 C CA . LEU A 1 253 ? 8.790 4.273 1.129 1.00 98.75 253 LEU A CA 1
ATOM 1720 C C . LEU A 1 253 ? 9.158 5.621 0.477 1.00 98.75 253 LEU A C 1
ATOM 1722 O O . LEU A 1 253 ? 8.277 6.345 0.011 1.00 98.75 253 LEU A O 1
ATOM 1726 N N . GLY A 1 254 ? 10.446 5.973 0.424 1.00 98.62 254 GLY A N 1
ATOM 1727 C CA . GLY A 1 254 ? 10.920 7.203 -0.220 1.00 98.62 254 GLY A CA 1
ATOM 1728 C C . GLY A 1 254 ? 11.070 8.371 0.755 1.00 98.62 254 GLY A C 1
ATOM 1729 O O . GLY A 1 254 ? 11.187 8.181 1.965 1.00 98.62 254 GLY A O 1
ATOM 1730 N N . ALA A 1 255 ? 11.050 9.605 0.250 1.00 98.25 255 ALA A N 1
ATOM 1731 C CA . ALA A 1 255 ? 11.143 10.802 1.087 1.00 98.25 255 ALA A CA 1
ATOM 1732 C C . ALA A 1 255 ? 9.918 10.934 2.007 1.00 98.25 255 ALA A C 1
ATOM 1734 O O . ALA A 1 255 ? 8.799 10.729 1.548 1.00 98.25 255 ALA A O 1
ATOM 1735 N N . SER A 1 256 ? 10.098 11.319 3.274 1.00 96.94 256 SER A N 1
ATOM 1736 C CA . SER A 1 256 ? 9.032 11.353 4.300 1.00 96.94 256 SER A CA 1
ATOM 1737 C C . SER A 1 256 ? 7.842 12.268 3.984 1.00 96.94 256 SER A C 1
ATOM 1739 O O . SER A 1 256 ? 6.752 12.054 4.508 1.00 96.94 256 SER A O 1
ATOM 1741 N N . ALA A 1 257 ? 8.025 13.264 3.112 1.00 96.44 257 ALA A N 1
ATOM 1742 C CA . ALA A 1 257 ? 6.945 14.124 2.625 1.00 96.44 257 ALA A CA 1
ATOM 1743 C C . ALA A 1 257 ? 6.013 13.421 1.614 1.00 96.44 257 ALA A C 1
ATOM 1745 O O . ALA A 1 257 ? 4.898 13.885 1.385 1.00 96.44 257 ALA A O 1
ATOM 1746 N N . GLY A 1 258 ? 6.459 12.316 1.008 1.00 97.69 258 GLY A N 1
ATOM 1747 C CA . GLY A 1 258 ? 5.663 11.518 0.084 1.00 97.69 258 GLY A CA 1
ATOM 1748 C C . GLY A 1 258 ? 4.611 10.689 0.820 1.00 97.69 258 GLY A C 1
ATOM 1749 O O . GLY A 1 258 ? 4.943 9.900 1.706 1.00 97.69 258 GLY A O 1
ATOM 1750 N N . GLY A 1 259 ? 3.343 10.844 0.442 1.00 98.12 259 GLY A N 1
ATOM 1751 C CA . GLY A 1 259 ? 2.240 10.067 1.012 1.00 98.12 259 GLY A CA 1
ATOM 1752 C C . GLY A 1 259 ? 2.240 8.595 0.586 1.00 98.12 259 GLY A C 1
ATOM 1753 O O . GLY A 1 259 ? 2.977 8.176 -0.310 1.00 98.12 259 GLY A O 1
ATOM 1754 N N . LEU A 1 260 ? 1.371 7.815 1.222 1.00 98.75 260 LEU A N 1
ATOM 1755 C CA . LEU A 1 260 ? 1.018 6.456 0.823 1.00 98.75 260 LEU A CA 1
ATOM 1756 C C . LEU A 1 260 ? -0.410 6.451 0.270 1.00 98.75 260 LEU A C 1
ATOM 1758 O O . LEU A 1 260 ? -1.329 6.958 0.910 1.00 98.75 260 LEU A O 1
ATOM 1762 N N . VAL A 1 261 ? -0.617 5.865 -0.902 1.00 98.81 261 VAL A N 1
ATOM 1763 C CA . VAL A 1 261 ? -1.936 5.747 -1.532 1.00 98.81 261 VAL A CA 1
ATOM 1764 C C . VAL A 1 261 ? -2.277 4.274 -1.712 1.00 98.81 261 VAL A C 1
ATOM 1766 O O . VAL A 1 261 ? -1.481 3.517 -2.261 1.00 98.81 261 VAL A O 1
ATOM 1769 N N . PHE A 1 262 ? -3.466 3.870 -1.277 1.00 98.81 262 PHE A N 1
ATOM 1770 C CA . PHE A 1 262 ? -4.068 2.588 -1.635 1.00 98.81 262 PHE A CA 1
ATOM 1771 C C . PHE A 1 262 ? -5.158 2.837 -2.671 1.00 98.81 262 PHE A C 1
ATOM 1773 O O . PHE A 1 262 ? -6.133 3.540 -2.389 1.00 98.81 262 PHE A O 1
ATOM 1780 N N . GLY A 1 263 ? -4.963 2.284 -3.868 1.00 96.19 263 GLY A N 1
ATOM 1781 C CA . GLY A 1 263 ? -5.823 2.508 -5.028 1.00 96.19 263 GLY A CA 1
ATOM 1782 C C . GLY A 1 263 ? -6.172 1.226 -5.779 1.00 96.19 263 GLY A C 1
ATOM 1783 O O . GLY A 1 263 ? -6.230 0.142 -5.202 1.00 96.19 263 GLY A O 1
ATOM 1784 N N . GLY A 1 264 ? -6.442 1.359 -7.079 1.00 94.50 264 GLY A N 1
ATOM 1785 C CA . GLY A 1 264 ? -6.715 0.227 -7.967 1.00 94.50 264 GLY A CA 1
ATOM 1786 C C . GLY A 1 264 ? -7.987 -0.556 -7.621 1.00 94.50 264 GLY A C 1
ATOM 1787 O O . GLY A 1 264 ? -9.097 -0.022 -7.629 1.00 94.50 264 GLY A O 1
ATOM 1788 N N . ASN A 1 265 ? -7.840 -1.851 -7.360 1.00 91.38 265 ASN A N 1
ATOM 1789 C CA . ASN A 1 265 ? -8.943 -2.782 -7.080 1.00 91.38 265 ASN A CA 1
ATOM 1790 C C . ASN A 1 265 ? -9.211 -2.972 -5.568 1.00 91.38 265 ASN A C 1
ATOM 1792 O O . ASN A 1 265 ? -10.085 -3.756 -5.203 1.00 91.38 265 ASN A O 1
ATOM 1796 N N . GLY A 1 266 ? -8.481 -2.266 -4.694 1.00 94.00 266 GLY A N 1
ATOM 1797 C CA . GLY A 1 266 ? -8.648 -2.351 -3.241 1.00 94.00 266 GLY A CA 1
ATOM 1798 C C . GLY A 1 266 ? -8.003 -3.575 -2.580 1.00 94.00 266 GLY A C 1
ATOM 1799 O O . GLY A 1 266 ? -8.409 -3.951 -1.481 1.00 94.00 266 GLY A O 1
ATOM 1800 N N . THR A 1 267 ? -7.027 -4.216 -3.232 1.00 96.31 267 THR A N 1
ATOM 1801 C CA . THR A 1 267 ? -6.273 -5.365 -2.687 1.00 96.31 267 THR A CA 1
ATOM 1802 C C . THR A 1 267 ? -4.874 -4.992 -2.190 1.00 96.31 267 THR A C 1
ATOM 1804 O O . THR A 1 267 ? -4.147 -5.866 -1.725 1.00 96.31 267 THR A O 1
ATOM 1807 N N . GLY A 1 268 ? -4.475 -3.720 -2.294 1.00 98.38 268 GLY A N 1
ATOM 1808 C CA . GLY A 1 268 ? -3.131 -3.270 -1.941 1.00 98.38 268 GLY A CA 1
ATOM 1809 C C . GLY A 1 268 ? -2.792 -3.491 -0.463 1.00 98.38 268 GLY A C 1
ATOM 1810 O O . GLY A 1 268 ? -3.569 -3.145 0.433 1.00 98.38 268 GLY A O 1
ATOM 1811 N N . ILE A 1 269 ? -1.599 -4.034 -0.208 1.00 98.75 269 ILE A N 1
ATOM 1812 C CA . ILE A 1 269 ? -1.085 -4.320 1.137 1.00 98.75 269 ILE A CA 1
ATOM 1813 C C . ILE A 1 269 ? 0.267 -3.633 1.339 1.00 98.75 269 ILE A C 1
ATOM 1815 O O . ILE A 1 269 ? 1.205 -3.869 0.577 1.00 98.75 269 ILE A O 1
ATOM 1819 N N . LEU A 1 270 ? 0.404 -2.862 2.418 1.00 98.75 270 LEU A N 1
ATOM 1820 C CA . LEU A 1 270 ? 1.708 -2.523 2.985 1.00 98.75 270 LEU A CA 1
ATOM 1821 C C . LEU A 1 270 ? 1.994 -3.473 4.148 1.00 98.75 270 LEU A C 1
ATOM 1823 O O . LEU A 1 270 ? 1.266 -3.478 5.139 1.00 98.75 270 LEU A O 1
ATOM 1827 N N . GLN A 1 271 ? 3.065 -4.253 4.041 1.00 98.19 271 GLN A N 1
ATOM 1828 C CA . GLN A 1 271 ? 3.540 -5.117 5.114 1.00 98.19 271 GLN A CA 1
ATOM 1829 C C . GLN A 1 271 ? 4.776 -4.526 5.780 1.00 98.19 271 GLN A C 1
ATOM 1831 O O . GLN A 1 271 ? 5.771 -4.232 5.118 1.00 98.19 271 GLN A O 1
ATOM 1836 N N . MET A 1 272 ? 4.718 -4.418 7.101 1.00 96.75 272 MET A N 1
ATOM 1837 C CA . MET A 1 272 ? 5.827 -4.000 7.950 1.00 96.75 272 MET A CA 1
ATOM 1838 C C . MET A 1 272 ? 6.402 -5.244 8.621 1.00 96.75 272 MET A C 1
ATOM 1840 O O . MET A 1 272 ? 5.678 -5.985 9.284 1.00 96.75 272 MET A O 1
ATOM 1844 N N . THR A 1 273 ? 7.689 -5.515 8.405 1.00 94.12 273 THR A N 1
ATOM 1845 C CA . THR A 1 273 ? 8.378 -6.674 9.002 1.00 94.12 273 THR A CA 1
ATOM 1846 C C . THR A 1 273 ? 9.116 -6.339 10.290 1.00 94.12 273 THR A C 1
ATOM 1848 O O . THR A 1 273 ? 9.624 -7.248 10.933 1.00 94.12 273 THR A O 1
ATOM 1851 N N . GLU A 1 274 ? 9.183 -5.061 10.646 1.00 93.50 274 GLU A N 1
ATOM 1852 C CA . GLU A 1 274 ? 9.804 -4.509 11.850 1.00 93.50 274 GLU A CA 1
ATOM 1853 C C . GLU A 1 274 ? 8.939 -3.344 12.355 1.00 93.50 274 GLU A C 1
ATOM 1855 O O . GLU A 1 274 ? 7.954 -2.973 11.713 1.00 93.50 274 GLU A O 1
ATOM 1860 N N . ASN A 1 275 ? 9.303 -2.743 13.490 1.00 93.44 275 ASN A N 1
ATOM 1861 C CA . ASN A 1 275 ? 8.610 -1.561 14.005 1.00 93.44 275 ASN A CA 1
ATOM 1862 C C . ASN A 1 275 ? 8.793 -0.359 13.068 1.00 93.44 275 ASN A C 1
ATOM 1864 O O . ASN A 1 275 ? 9.909 0.133 12.892 1.00 93.44 275 ASN A O 1
ATOM 1868 N N . VAL A 1 276 ? 7.690 0.169 12.536 1.00 96.19 276 VAL A N 1
ATOM 1869 C CA . VAL A 1 276 ? 7.683 1.367 11.691 1.00 96.19 276 VAL A CA 1
ATOM 1870 C C . VAL A 1 276 ? 6.940 2.508 12.383 1.00 96.19 276 VAL A C 1
ATOM 1872 O O . VAL A 1 276 ? 5.789 2.375 12.794 1.00 96.19 276 VAL A O 1
ATOM 1875 N N . THR A 1 277 ? 7.599 3.664 12.482 1.00 97.69 277 THR A N 1
ATOM 1876 C CA . THR A 1 277 ? 6.954 4.939 12.826 1.00 97.69 277 THR A CA 1
ATOM 1877 C C . THR A 1 277 ? 6.903 5.811 11.582 1.00 97.69 277 THR A C 1
ATOM 1879 O O . THR A 1 277 ? 7.942 6.083 10.987 1.00 97.69 277 THR A O 1
ATOM 1882 N N . SER A 1 278 ? 5.710 6.261 11.200 1.00 98.38 278 SER A N 1
ATOM 1883 C CA . SER A 1 278 ? 5.501 7.067 9.999 1.00 98.38 278 SER A CA 1
ATOM 1884 C C . SER A 1 278 ? 4.595 8.262 10.268 1.00 98.38 278 SER A C 1
ATOM 1886 O O . SER A 1 278 ? 3.544 8.141 10.897 1.00 98.38 278 SER A O 1
ATOM 1888 N N . ALA A 1 279 ? 4.988 9.423 9.744 1.00 98.31 279 ALA A N 1
ATOM 1889 C CA . ALA A 1 279 ? 4.166 10.635 9.719 1.00 98.31 279 ALA A CA 1
ATOM 1890 C C . ALA A 1 279 ? 3.510 10.875 8.346 1.00 98.31 279 ALA A C 1
ATOM 1892 O O . ALA A 1 279 ? 2.898 11.922 8.127 1.00 98.31 279 ALA A O 1
ATOM 1893 N N . ARG A 1 280 ? 3.647 9.929 7.407 1.00 98.38 280 ARG A N 1
ATOM 1894 C CA . ARG A 1 280 ? 3.090 10.051 6.056 1.00 98.38 280 ARG A CA 1
ATOM 1895 C C . ARG A 1 280 ? 1.573 10.083 6.109 1.00 98.38 280 ARG A C 1
ATOM 1897 O O . ARG A 1 280 ? 0.954 9.322 6.853 1.00 98.38 280 ARG A O 1
ATOM 1904 N N . SER A 1 281 ? 0.970 10.925 5.276 1.00 98.50 281 SER A N 1
ATOM 1905 C CA . SER A 1 281 ? -0.459 10.810 5.005 1.00 98.50 281 SER A CA 1
ATOM 1906 C C . SER A 1 281 ? -0.748 9.492 4.287 1.00 98.50 281 SER A C 1
ATOM 1908 O O . SER A 1 281 ? 0.031 9.049 3.439 1.00 98.50 281 SER A O 1
ATOM 1910 N N . ILE A 1 282 ? -1.885 8.881 4.614 1.00 98.88 282 ILE A N 1
ATOM 1911 C CA . ILE A 1 282 ? -2.417 7.723 3.895 1.00 98.88 282 ILE A CA 1
ATOM 1912 C C . ILE A 1 282 ? -3.702 8.150 3.187 1.00 98.88 282 ILE A C 1
ATOM 1914 O O . ILE A 1 282 ? -4.599 8.733 3.797 1.00 98.88 282 ILE A O 1
ATOM 1918 N N . THR A 1 283 ? -3.816 7.845 1.898 1.00 98.81 283 THR A N 1
ATOM 1919 C CA . THR A 1 283 ? -5.041 8.056 1.118 1.00 98.81 283 THR A CA 1
ATOM 1920 C C . THR A 1 283 ? -5.603 6.715 0.663 1.00 98.81 283 THR A C 1
ATOM 1922 O O . THR A 1 283 ? -4.975 6.003 -0.114 1.00 98.81 283 THR A O 1
ATOM 1925 N N . LEU A 1 284 ? -6.797 6.381 1.136 1.00 98.81 284 LEU A N 1
ATOM 1926 C CA . LEU A 1 284 ? -7.576 5.202 0.777 1.00 98.81 284 LEU A CA 1
ATOM 1927 C C . LEU A 1 284 ? -8.566 5.590 -0.326 1.00 98.81 284 LEU A C 1
ATOM 1929 O O . LEU A 1 284 ? -9.742 5.846 -0.056 1.00 98.81 284 LEU A O 1
ATOM 1933 N N . THR A 1 285 ? -8.099 5.707 -1.574 1.00 98.38 285 THR A N 1
ATOM 1934 C CA . THR A 1 285 ? -9.038 5.886 -2.700 1.00 98.38 285 THR A CA 1
ATOM 1935 C C . THR A 1 285 ? -9.869 4.621 -2.879 1.00 98.38 285 THR A C 1
ATOM 1937 O O . THR A 1 285 ? -11.058 4.703 -3.170 1.00 98.38 285 THR A O 1
ATOM 1940 N N . GLN A 1 286 ? -9.252 3.478 -2.580 1.00 98.06 286 GLN A N 1
ATOM 1941 C CA . GLN A 1 286 ? -9.854 2.159 -2.453 1.00 98.06 286 GLN A CA 1
ATOM 1942 C C . GLN A 1 286 ? -9.501 1.563 -1.084 1.00 98.06 286 GLN A C 1
ATOM 1944 O O . GLN A 1 286 ? -8.800 2.187 -0.283 1.00 98.06 286 GLN A O 1
ATOM 1949 N N . ASN A 1 287 ? -9.991 0.357 -0.796 1.00 98.06 287 ASN A N 1
ATOM 1950 C CA . ASN A 1 287 ? -9.628 -0.346 0.434 1.00 98.06 287 ASN A CA 1
ATOM 1951 C C . ASN A 1 287 ? -8.110 -0.568 0.495 1.00 98.06 287 ASN A C 1
ATOM 1953 O O . ASN A 1 287 ? -7.482 -0.901 -0.510 1.00 98.06 287 ASN A O 1
ATOM 1957 N N . GLY A 1 288 ? -7.527 -0.387 1.677 1.00 98.44 288 GLY A N 1
ATOM 1958 C CA . GLY A 1 288 ? -6.096 -0.564 1.903 1.00 98.44 288 GLY A CA 1
ATOM 1959 C C . GLY A 1 288 ? -5.833 -1.440 3.114 1.00 98.44 288 GLY A C 1
ATOM 1960 O O . GLY A 1 288 ? -6.588 -1.399 4.088 1.00 98.44 288 GLY A O 1
ATOM 1961 N N . THR A 1 289 ? -4.761 -2.226 3.059 1.00 98.56 289 THR A N 1
ATOM 1962 C CA . THR A 1 289 ? -4.363 -3.108 4.160 1.00 98.56 289 THR A CA 1
ATOM 1963 C C . THR A 1 289 ? -3.001 -2.718 4.720 1.00 98.56 289 THR A C 1
ATOM 1965 O O . THR A 1 289 ? -2.018 -2.617 3.985 1.00 98.56 289 THR A O 1
ATOM 1968 N N . LEU A 1 290 ? -2.936 -2.563 6.041 1.00 98.31 290 LEU A N 1
ATOM 1969 C CA . LEU A 1 290 ? -1.709 -2.474 6.823 1.00 98.31 290 LEU A CA 1
ATOM 1970 C C . LEU A 1 290 ? -1.491 -3.807 7.553 1.00 98.31 290 LEU A C 1
ATOM 1972 O O . LEU A 1 290 ? -2.276 -4.186 8.422 1.00 98.31 290 LEU A O 1
ATOM 1976 N N . ASP A 1 291 ? -0.425 -4.519 7.195 1.00 96.75 291 ASP A N 1
ATOM 1977 C CA . ASP A 1 291 ? -0.042 -5.811 7.772 1.00 96.75 291 ASP A CA 1
ATOM 1978 C C . ASP A 1 291 ? 1.181 -5.644 8.685 1.00 96.75 291 ASP A C 1
ATOM 1980 O O . ASP A 1 291 ? 2.310 -5.497 8.216 1.00 96.75 291 ASP A O 1
ATOM 1984 N N . THR A 1 292 ? 0.964 -5.658 10.000 1.00 93.12 292 THR A N 1
ATOM 1985 C CA . THR A 1 292 ? 2.022 -5.536 11.021 1.00 93.12 292 THR A CA 1
ATOM 1986 C C . THR A 1 292 ? 2.565 -6.917 11.397 1.00 93.12 292 THR A C 1
ATOM 1988 O O . THR A 1 292 ? 2.424 -7.364 12.540 1.00 93.12 292 THR A O 1
ATOM 1991 N N . LYS A 1 293 ? 3.055 -7.649 10.395 1.00 84.88 293 LYS A N 1
ATOM 1992 C CA . LYS A 1 293 ? 3.438 -9.065 10.459 1.00 84.88 293 LYS A CA 1
ATOM 1993 C C . LYS A 1 293 ? 4.203 -9.419 11.738 1.00 84.88 293 LYS A C 1
ATOM 1995 O O . LYS A 1 293 ? 5.391 -9.152 11.836 1.00 84.88 293 LYS A O 1
ATOM 2000 N N . ASN A 1 294 ? 3.600 -10.178 12.650 1.00 69.94 294 ASN A N 1
ATOM 2001 C CA . ASN A 1 294 ? 4.324 -10.695 13.812 1.00 69.94 294 ASN A CA 1
ATOM 2002 C C . ASN A 1 294 ? 5.279 -11.838 13.403 1.00 69.94 294 ASN A C 1
ATOM 2004 O O . ASN A 1 294 ? 4.866 -12.987 13.247 1.00 69.94 294 ASN A O 1
ATOM 2008 N N . VAL A 1 295 ? 6.564 -11.538 13.213 1.00 53.38 295 VAL A N 1
ATOM 2009 C CA . VAL A 1 295 ? 7.619 -12.555 13.105 1.00 53.38 295 VAL A CA 1
ATOM 2010 C C . VAL A 1 295 ? 8.047 -12.983 14.511 1.00 53.38 295 VAL A C 1
ATOM 2012 O O . VAL A 1 295 ? 8.938 -12.388 15.102 1.00 53.38 295 VAL A O 1
ATOM 2015 N N . GLY A 1 296 ? 7.426 -14.043 15.044 1.00 48.66 296 GLY A N 1
ATOM 2016 C CA . GLY A 1 296 ? 8.025 -14.813 16.146 1.00 48.66 296 GLY A CA 1
ATOM 2017 C C . GLY A 1 296 ? 7.298 -14.856 17.493 1.00 48.66 296 GLY A C 1
ATOM 2018 O O . GLY A 1 296 ? 7.964 -15.045 18.503 1.00 48.66 296 GLY A O 1
ATOM 2019 N N . GLY A 1 297 ? 5.968 -14.729 17.550 1.00 45.12 297 GLY A N 1
ATOM 2020 C CA . GLY A 1 297 ? 5.154 -15.251 18.667 1.00 45.12 297 GLY A CA 1
ATOM 2021 C C . GLY A 1 297 ? 5.403 -14.682 20.076 1.00 45.12 297 GLY A C 1
ATOM 2022 O O . GLY A 1 297 ? 4.829 -15.199 21.028 1.00 45.12 297 GLY A O 1
ATOM 2023 N N . GLY A 1 298 ? 6.227 -13.641 20.236 1.00 45.72 298 GLY A N 1
ATOM 2024 C CA . GLY A 1 298 ? 6.623 -13.151 21.565 1.00 45.72 298 GLY A CA 1
ATOM 2025 C C . GLY A 1 298 ? 7.050 -11.685 21.654 1.00 45.72 298 GLY A C 1
ATOM 2026 O O . GLY A 1 298 ? 7.463 -11.235 22.718 1.00 45.72 298 GLY A O 1
ATOM 2027 N N . SER A 1 299 ? 6.959 -10.902 20.581 1.00 51.12 299 SER A N 1
ATOM 2028 C CA . SER A 1 299 ? 7.129 -9.446 20.649 1.00 51.12 299 SER A CA 1
ATOM 2029 C C . SER A 1 299 ? 6.115 -8.798 19.720 1.00 51.12 299 SER A C 1
ATOM 2031 O O . SER A 1 299 ? 6.249 -8.882 18.503 1.00 51.12 299 SER A O 1
ATOM 2033 N N . SER A 1 300 ? 5.066 -8.195 20.286 1.00 75.38 300 SER A N 1
ATOM 2034 C CA . SER A 1 300 ? 4.100 -7.423 19.502 1.00 75.38 300 SER A CA 1
ATOM 2035 C C . SER A 1 300 ? 4.838 -6.274 18.833 1.00 75.38 300 SER A C 1
ATOM 2037 O O . SER A 1 300 ? 5.231 -5.324 19.506 1.00 75.38 300 SER A O 1
ATOM 2039 N N . GLN A 1 301 ? 5.048 -6.364 17.519 1.00 86.44 301 GLN A N 1
ATOM 2040 C CA . GLN A 1 301 ? 5.542 -5.235 16.738 1.00 86.44 301 GLN A CA 1
ATOM 2041 C C . GLN A 1 301 ? 4.690 -4.003 17.028 1.00 86.44 301 GLN A C 1
ATOM 2043 O O . GLN A 1 301 ? 3.465 -4.097 17.063 1.00 86.44 301 GLN A O 1
ATOM 2048 N N . LEU A 1 302 ? 5.328 -2.858 17.229 1.00 91.44 302 LEU A N 1
ATOM 2049 C CA . LEU A 1 302 ? 4.674 -1.596 17.542 1.00 91.44 302 LEU A CA 1
ATOM 2050 C C . LEU A 1 302 ? 4.846 -0.657 16.354 1.00 91.44 302 LEU A C 1
ATOM 2052 O O . LEU A 1 302 ? 5.910 -0.068 16.161 1.00 91.44 302 LEU A O 1
ATOM 2056 N N . ASN A 1 303 ? 3.790 -0.522 15.558 1.00 95.81 303 ASN A N 1
ATOM 2057 C CA . ASN A 1 303 ? 3.758 0.387 14.422 1.00 95.81 303 ASN A CA 1
ATOM 2058 C C . ASN A 1 303 ? 2.944 1.625 14.788 1.00 95.81 303 ASN A C 1
ATOM 2060 O O . ASN A 1 303 ? 1.877 1.510 15.384 1.00 95.81 303 ASN A O 1
ATOM 2064 N N . THR A 1 304 ? 3.435 2.812 14.442 1.00 97.62 304 THR A N 1
ATOM 2065 C CA . THR A 1 304 ? 2.754 4.080 14.739 1.00 97.62 304 THR A CA 1
ATOM 2066 C C . THR A 1 304 ? 2.604 4.902 13.473 1.00 97.62 304 THR A C 1
ATOM 2068 O O . THR A 1 304 ? 3.597 5.246 12.837 1.00 97.62 304 THR A O 1
ATOM 2071 N N . PHE A 1 305 ? 1.365 5.265 13.146 1.00 98.50 305 PHE A N 1
ATOM 2072 C CA . PHE A 1 305 ? 1.043 6.185 12.062 1.00 98.50 305 PHE A CA 1
ATOM 2073 C C . PHE A 1 305 ? 0.432 7.465 12.633 1.00 98.50 305 PHE A C 1
ATOM 2075 O O . PHE A 1 305 ? -0.661 7.462 13.209 1.00 98.50 305 PHE A O 1
ATOM 2082 N N . SER A 1 306 ? 1.167 8.566 12.477 1.00 98.38 306 SER A N 1
ATOM 2083 C CA . SER A 1 306 ? 0.795 9.896 12.971 1.00 98.38 306 SER A CA 1
ATOM 2084 C C . SER A 1 306 ? 0.356 10.868 11.880 1.00 98.38 306 SER A C 1
ATOM 2086 O O . SER A 1 306 ? -0.135 11.952 12.200 1.00 98.38 306 SER A O 1
ATOM 2088 N N . GLY A 1 307 ? 0.491 10.486 10.608 1.00 98.56 307 GLY A N 1
ATOM 2089 C CA . GLY A 1 307 ? -0.115 11.199 9.489 1.00 98.56 307 GLY A CA 1
ATOM 2090 C C . GLY A 1 307 ? -1.607 10.891 9.349 1.00 98.56 307 GLY A C 1
ATOM 2091 O O . GLY A 1 307 ? -2.093 9.853 9.798 1.00 98.56 307 GLY A O 1
ATOM 2092 N N . VAL A 1 308 ? -2.346 11.811 8.725 1.00 98.81 308 VAL A N 1
ATOM 2093 C CA . VAL A 1 308 ? -3.793 11.664 8.495 1.00 98.81 308 VAL A CA 1
ATOM 2094 C C . VAL A 1 308 ? -4.062 10.547 7.487 1.00 98.81 308 VAL A C 1
ATOM 2096 O O . VAL A 1 308 ? -3.514 10.554 6.383 1.00 98.81 308 VAL A O 1
ATOM 2099 N N . VAL A 1 309 ? -4.959 9.632 7.848 1.00 98.88 309 VAL A N 1
ATOM 2100 C CA . VAL A 1 309 ? -5.593 8.663 6.950 1.00 98.88 309 VAL A CA 1
ATOM 2101 C C . VAL A 1 309 ? -6.901 9.265 6.426 1.00 98.88 309 VAL A C 1
ATOM 2103 O O . VAL A 1 309 ? -7.738 9.715 7.209 1.00 98.88 309 VAL A O 1
ATOM 2106 N N . SER A 1 310 ? -7.093 9.278 5.110 1.00 98.81 310 SER A N 1
ATOM 2107 C CA . SER A 1 310 ? -8.233 9.911 4.426 1.00 98.81 310 SER A CA 1
ATOM 2108 C C . SER A 1 310 ? -8.740 9.057 3.259 1.00 98.81 310 SER A C 1
ATOM 2110 O O . SER A 1 310 ? -8.091 8.080 2.897 1.00 98.81 310 SER A O 1
ATOM 2112 N N . GLY A 1 311 ? -9.878 9.416 2.656 1.00 98.69 311 GLY A N 1
ATOM 2113 C CA . GLY A 1 311 ? -10.423 8.753 1.460 1.00 98.69 311 GLY A CA 1
ATOM 2114 C C . GLY A 1 311 ? -11.709 7.956 1.706 1.00 98.69 311 GLY A C 1
ATOM 2115 O O . GLY A 1 311 ? -12.242 7.932 2.811 1.00 98.69 311 GLY A O 1
ATOM 2116 N N . SER A 1 312 ? -12.253 7.336 0.662 1.00 98.00 312 SER A N 1
ATOM 2117 C CA . SER A 1 312 ? -13.513 6.581 0.735 1.00 98.00 312 SER A CA 1
ATOM 2118 C C . SER A 1 312 ? -13.349 5.108 1.105 1.00 98.00 312 SER A C 1
ATOM 2120 O O . SER A 1 312 ? -14.317 4.479 1.524 1.00 98.00 312 SER A O 1
ATOM 2122 N N . GLY A 1 313 ? -12.152 4.547 0.931 1.00 98.44 313 GLY A N 1
ATOM 2123 C CA . GLY A 1 313 ? -11.870 3.144 1.213 1.00 98.44 313 GLY A CA 1
ATOM 2124 C C . GLY A 1 313 ? -11.838 2.811 2.704 1.00 98.44 313 GLY A C 1
ATOM 2125 O O . GLY A 1 313 ? -11.668 3.685 3.559 1.00 98.44 313 GLY A O 1
ATOM 2126 N N . SER A 1 314 ? -11.994 1.525 3.018 1.00 98.56 314 SER A N 1
ATOM 2127 C CA . SER A 1 314 ? -11.807 1.000 4.374 1.00 98.56 314 SER A CA 1
ATOM 2128 C C . SER A 1 314 ? -10.329 0.774 4.688 1.00 98.56 314 SER A C 1
ATOM 2130 O O . SER A 1 314 ? -9.573 0.329 3.817 1.00 98.56 314 SER A O 1
ATOM 2132 N N . LEU A 1 315 ? -9.939 0.969 5.948 1.00 98.81 315 LEU A N 1
ATOM 2133 C CA . LEU A 1 315 ? -8.630 0.564 6.457 1.00 98.81 315 LEU A CA 1
ATOM 2134 C C . LEU A 1 315 ? -8.714 -0.842 7.054 1.00 98.81 315 LEU A C 1
ATOM 2136 O O . LEU A 1 315 ? -9.431 -1.041 8.030 1.00 98.81 315 LEU A O 1
ATOM 2140 N N . THR A 1 316 ? -7.951 -1.795 6.524 1.00 98.12 316 THR A N 1
ATOM 2141 C CA . THR A 1 316 ? -7.796 -3.129 7.123 1.00 98.12 316 THR A CA 1
ATOM 2142 C C . THR A 1 316 ? -6.472 -3.227 7.865 1.00 98.12 316 THR A C 1
ATOM 2144 O O . THR A 1 316 ? -5.414 -2.979 7.294 1.00 98.12 316 THR A O 1
ATOM 2147 N N . LYS A 1 317 ? -6.517 -3.631 9.130 1.00 96.69 317 LYS A N 1
ATOM 2148 C CA . LYS A 1 317 ? -5.354 -4.004 9.933 1.00 96.69 317 LYS A CA 1
ATOM 2149 C C . LYS A 1 317 ? -5.288 -5.525 10.037 1.00 96.69 317 LYS A C 1
ATOM 2151 O O . LYS A 1 317 ? -6.238 -6.147 10.499 1.00 96.69 317 LYS A O 1
ATOM 2156 N N . THR A 1 318 ? -4.160 -6.106 9.645 1.00 94.50 318 THR A N 1
ATOM 2157 C CA . THR A 1 318 ? -3.868 -7.540 9.801 1.00 94.50 318 THR A CA 1
ATOM 2158 C C . THR A 1 318 ? -2.457 -7.749 10.370 1.00 94.50 318 THR A C 1
ATOM 2160 O O . THR A 1 318 ? -1.749 -6.779 10.675 1.00 94.50 318 THR A O 1
ATOM 2163 N N . GLY A 1 319 ? -2.070 -9.008 10.568 1.00 91.94 319 GLY A N 1
ATOM 2164 C CA . GLY A 1 319 ? -0.851 -9.426 11.257 1.00 91.94 319 GLY A CA 1
ATOM 2165 C C . GLY A 1 319 ? -0.904 -9.188 12.771 1.00 91.94 319 GLY A C 1
ATOM 2166 O O . GLY A 1 319 ? -1.425 -8.180 13.239 1.00 91.94 319 GLY A O 1
ATOM 2167 N N . GLY A 1 320 ? -0.308 -10.085 13.559 1.00 89.31 320 GLY A N 1
ATOM 2168 C CA . GLY A 1 320 ? -0.429 -10.068 15.026 1.00 89.31 320 GLY A CA 1
ATOM 2169 C C . GLY A 1 320 ? 0.208 -8.884 15.781 1.00 89.31 320 GLY A C 1
ATOM 2170 O O . GLY A 1 320 ? 0.138 -8.851 17.004 1.00 89.31 320 GLY A O 1
ATOM 2171 N N . GLY A 1 321 ? 0.867 -7.937 15.105 1.00 91.62 321 GLY A N 1
ATOM 2172 C CA . GLY A 1 321 ? 1.404 -6.717 15.724 1.00 91.62 321 GLY A CA 1
ATOM 2173 C C . GLY A 1 321 ? 0.341 -5.665 16.086 1.00 91.62 321 GLY A C 1
ATOM 2174 O O . GLY A 1 321 ? -0.844 -5.791 15.765 1.00 91.62 321 GLY A O 1
ATOM 2175 N N . SER A 1 322 ? 0.790 -4.593 16.737 1.00 93.31 322 SER A N 1
ATOM 2176 C CA . SER A 1 322 ? 0.008 -3.410 17.097 1.00 93.31 322 SER A CA 1
ATOM 2177 C C . SER A 1 322 ? 0.192 -2.275 16.085 1.00 93.31 322 SER A C 1
ATOM 2179 O O . SER A 1 322 ? 1.292 -2.047 15.570 1.00 93.31 322 SER A O 1
ATOM 2181 N N . LEU A 1 323 ? -0.897 -1.555 15.819 1.00 97.31 323 LEU A N 1
ATOM 2182 C CA . LEU A 1 323 ? -0.958 -0.346 15.007 1.00 97.31 323 LEU A CA 1
ATOM 2183 C C . LEU A 1 323 ? -1.586 0.795 15.817 1.00 97.31 323 LEU A C 1
ATOM 2185 O O . LEU A 1 323 ? -2.787 0.800 16.078 1.00 97.31 323 LEU A O 1
ATOM 2189 N N . THR A 1 324 ? -0.793 1.802 16.157 1.00 98.31 324 THR A N 1
ATOM 2190 C CA . THR A 1 324 ? -1.275 3.045 16.763 1.00 98.31 324 THR A CA 1
ATOM 2191 C C . THR A 1 324 ? -1.651 4.043 15.677 1.00 98.31 324 THR A C 1
ATOM 2193 O O . THR A 1 324 ? -0.808 4.419 14.859 1.00 98.31 324 THR A O 1
ATOM 2196 N N . LEU A 1 325 ? -2.897 4.519 15.704 1.00 98.75 325 LEU A N 1
ATOM 2197 C CA . LEU A 1 325 ? -3.373 5.627 14.874 1.00 98.75 325 LEU A CA 1
ATOM 2198 C C . LEU A 1 325 ? -3.532 6.865 15.760 1.00 98.75 325 LEU A C 1
ATOM 2200 O O . LEU A 1 325 ? -4.407 6.897 16.620 1.00 98.75 325 LEU A O 1
ATOM 2204 N N . SER A 1 326 ? -2.692 7.889 15.576 1.00 97.62 326 SER A N 1
ATOM 2205 C CA . SER A 1 326 ? -2.691 9.062 16.472 1.00 97.62 326 SER A CA 1
ATOM 2206 C C . SER A 1 326 ? -3.278 10.336 15.857 1.00 97.62 326 SER A C 1
ATOM 2208 O O . SER A 1 326 ? -3.596 11.285 16.585 1.00 97.62 326 SER A O 1
ATOM 2210 N N . ALA A 1 327 ? -3.417 10.384 14.531 1.00 98.62 327 ALA A N 1
ATOM 2211 C CA . ALA A 1 327 ? -3.990 11.519 13.813 1.00 98.62 327 ALA A CA 1
ATOM 2212 C C . ALA A 1 327 ? -5.519 11.591 13.949 1.00 98.62 327 ALA A C 1
ATOM 2214 O O . ALA A 1 327 ? -6.184 10.610 14.277 1.00 98.62 327 ALA A O 1
ATOM 2215 N N . THR A 1 328 ? -6.082 12.765 13.668 1.00 98.56 328 THR A N 1
ATOM 2216 C CA . THR A 1 328 ? -7.515 12.903 13.371 1.00 98.56 328 THR A CA 1
ATOM 2217 C C . THR A 1 328 ? -7.731 12.440 11.933 1.00 98.56 328 THR A C 1
ATOM 2219 O O . THR A 1 328 ? -7.325 13.123 10.993 1.00 98.56 328 THR A O 1
ATOM 2222 N N . ASN A 1 329 ? -8.301 11.252 11.770 1.00 98.81 329 ASN A N 1
ATOM 2223 C CA . ASN A 1 329 ? -8.468 10.593 10.484 1.00 98.81 329 ASN A CA 1
ATOM 2224 C C . ASN A 1 329 ? -9.847 10.898 9.886 1.00 98.81 329 ASN A C 1
ATOM 2226 O O . ASN A 1 329 ? -10.811 11.140 10.605 1.00 98.81 329 ASN A O 1
ATOM 2230 N N . THR A 1 330 ? -9.954 10.871 8.558 1.00 98.69 330 THR A N 1
ATOM 2231 C CA . THR A 1 330 ? -11.161 11.300 7.824 1.00 98.69 330 THR A CA 1
ATOM 2232 C C . THR A 1 330 ? -11.677 10.272 6.821 1.00 98.69 330 THR A C 1
ATOM 2234 O O . THR A 1 330 ? -12.630 10.556 6.096 1.00 98.69 330 THR A O 1
ATOM 2237 N N . TYR A 1 331 ? -11.073 9.081 6.756 1.00 98.81 331 TYR A N 1
ATOM 2238 C CA . TYR A 1 331 ? -11.540 8.031 5.853 1.00 98.81 331 TYR A CA 1
ATOM 2239 C C . TYR A 1 331 ? -12.951 7.551 6.221 1.00 98.81 331 TYR A C 1
ATOM 2241 O O . TYR A 1 331 ? -13.287 7.453 7.401 1.00 98.81 331 TYR A O 1
ATOM 2249 N N . THR A 1 332 ? -13.788 7.266 5.223 1.00 98.38 332 THR A N 1
ATOM 2250 C CA . THR A 1 332 ? -15.223 6.989 5.434 1.00 98.38 332 THR A CA 1
ATOM 2251 C C . THR A 1 332 ? -15.603 5.516 5.312 1.00 98.38 332 THR A C 1
ATOM 2253 O O . THR A 1 332 ? -16.681 5.137 5.764 1.00 98.38 332 THR A O 1
ATOM 2256 N N . GLY A 1 333 ? -14.732 4.668 4.754 1.00 98.25 333 GLY A N 1
ATOM 2257 C CA . GLY A 1 333 ? -15.015 3.243 4.542 1.00 98.25 333 GLY A CA 1
ATOM 2258 C C . GLY A 1 333 ? -15.003 2.380 5.810 1.00 98.25 333 GLY A C 1
ATOM 2259 O O . GLY A 1 333 ? -15.329 1.199 5.741 1.00 98.25 333 GLY A O 1
ATOM 2260 N N . GLY A 1 334 ? -14.647 2.952 6.964 1.00 98.50 334 GLY A N 1
ATOM 2261 C CA . GLY A 1 334 ? -14.560 2.242 8.242 1.00 98.50 334 GLY A CA 1
ATOM 2262 C C . GLY A 1 334 ? -13.249 1.482 8.448 1.00 98.50 334 GLY A C 1
ATOM 2263 O O . GLY A 1 334 ? -12.341 1.510 7.610 1.00 98.50 334 GLY A O 1
ATOM 2264 N N . THR A 1 335 ? -13.149 0.821 9.598 1.00 98.69 335 THR A N 1
ATOM 2265 C CA . THR A 1 335 ? -11.942 0.128 10.062 1.00 98.69 335 THR A CA 1
ATOM 2266 C C . THR A 1 335 ? -12.229 -1.357 10.240 1.00 98.69 335 THR A C 1
ATOM 2268 O O . THR A 1 335 ? -13.132 -1.740 10.981 1.00 98.69 335 THR A O 1
ATOM 2271 N N . ILE A 1 336 ? -11.434 -2.199 9.589 1.00 98.19 336 ILE A N 1
ATOM 2272 C CA . ILE A 1 336 ? -11.480 -3.654 9.710 1.00 98.19 336 ILE A CA 1
ATOM 2273 C C . ILE A 1 336 ? -10.263 -4.102 10.525 1.00 98.19 336 ILE A C 1
ATOM 2275 O O . ILE A 1 336 ? -9.125 -3.826 10.151 1.00 98.19 336 ILE A O 1
ATOM 2279 N N . ILE A 1 337 ? -10.499 -4.804 11.628 1.00 96.94 337 ILE A N 1
ATOM 2280 C CA . ILE A 1 337 ? -9.481 -5.430 12.471 1.00 96.94 337 ILE A CA 1
ATOM 2281 C C . ILE A 1 337 ? -9.549 -6.930 12.200 1.00 96.94 337 ILE A C 1
ATOM 2283 O O . ILE A 1 337 ? -10.439 -7.627 12.684 1.00 96.94 337 ILE A O 1
ATOM 2287 N N . ASP A 1 338 ? -8.643 -7.397 11.349 1.00 94.06 338 ASP A N 1
ATOM 2288 C CA . ASP A 1 338 ? -8.564 -8.795 10.925 1.00 94.06 338 ASP A CA 1
ATOM 2289 C C . ASP A 1 338 ? -7.640 -9.617 11.835 1.00 94.06 338 ASP A C 1
ATOM 2291 O O . ASP A 1 338 ? -7.892 -10.798 12.062 1.00 94.06 338 ASP A O 1
ATOM 2295 N N . ASP A 1 339 ? -6.589 -8.984 12.374 1.00 91.81 339 ASP A N 1
ATOM 2296 C CA . ASP A 1 339 ? -5.657 -9.583 13.334 1.00 91.81 339 ASP A CA 1
ATOM 2297 C C . ASP A 1 339 ? -4.856 -8.510 14.100 1.00 91.81 339 ASP A C 1
ATOM 2299 O O . ASP A 1 339 ? -4.675 -7.369 13.644 1.00 91.81 339 ASP A O 1
ATOM 2303 N N . GLY A 1 340 ? -4.329 -8.899 15.258 1.00 91.56 340 GLY A N 1
ATOM 2304 C CA . GLY A 1 340 ? -3.528 -8.057 16.132 1.00 91.56 340 GLY A CA 1
ATOM 2305 C C . GLY A 1 340 ? -4.340 -6.919 16.741 1.00 91.56 340 GLY A C 1
ATOM 2306 O O . GLY A 1 340 ? -5.522 -7.063 17.050 1.00 91.56 340 GLY A O 1
ATOM 2307 N N . GLN A 1 341 ? -3.694 -5.771 16.934 1.00 93.62 341 GLN A N 1
ATOM 2308 C CA . GLN A 1 341 ? -4.248 -4.689 17.739 1.00 93.62 341 GLN A CA 1
ATOM 2309 C C . GLN A 1 341 ? -4.242 -3.344 17.010 1.00 93.62 341 GLN A C 1
ATOM 2311 O O . GLN A 1 341 ? -3.262 -2.995 16.351 1.00 93.62 341 GLN A O 1
ATOM 2316 N N . ILE A 1 342 ? -5.314 -2.566 17.175 1.00 97.75 342 ILE A N 1
ATOM 2317 C CA . ILE A 1 342 ? -5.329 -1.123 16.913 1.00 97.75 342 ILE A CA 1
ATOM 2318 C C . ILE A 1 342 ? -5.361 -0.374 18.248 1.00 97.75 342 ILE A C 1
ATOM 2320 O O . ILE A 1 342 ? -6.176 -0.687 19.115 1.00 97.75 342 ILE A O 1
ATOM 2324 N N . VAL A 1 343 ? -4.497 0.631 18.402 1.00 98.38 343 VAL A N 1
ATOM 2325 C CA . VAL A 1 343 ? -4.468 1.539 19.558 1.00 98.38 343 VAL A CA 1
ATOM 2326 C C . VAL A 1 343 ? -5.000 2.909 19.151 1.00 98.38 343 VAL A C 1
ATOM 2328 O O . VAL A 1 343 ? -4.511 3.505 18.185 1.00 98.38 343 VAL A O 1
ATOM 2331 N N . ILE A 1 344 ? -5.967 3.423 19.914 1.00 98.69 344 ILE A N 1
ATOM 2332 C CA . ILE A 1 344 ? -6.567 4.749 19.722 1.00 98.69 344 ILE A CA 1
ATOM 2333 C C . ILE A 1 344 ? -6.671 5.517 21.037 1.00 98.69 344 ILE A C 1
ATOM 2335 O O . ILE A 1 344 ? -6.803 4.928 22.101 1.00 98.69 344 ILE A O 1
ATOM 2339 N N . SER A 1 345 ? -6.664 6.843 20.964 1.00 98.56 345 SER A N 1
ATOM 2340 C CA . SER A 1 345 ? -6.897 7.739 22.113 1.00 98.56 345 SER A CA 1
ATOM 2341 C C . SER A 1 345 ? -8.207 8.525 22.015 1.00 98.56 345 SER A C 1
ATOM 2343 O O . SER A 1 345 ? -8.594 9.179 22.975 1.00 98.56 345 SER A O 1
ATOM 234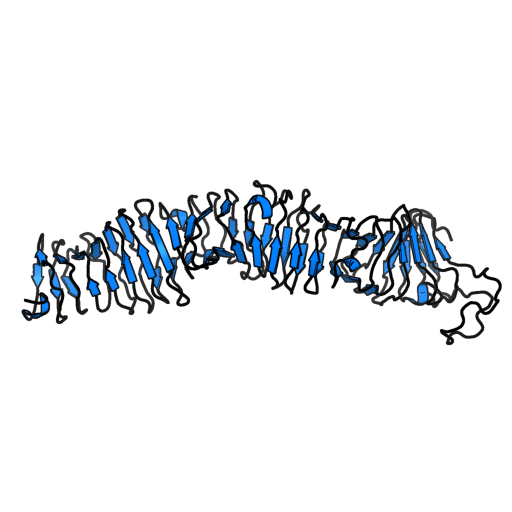5 N N . ARG A 1 346 ? -8.861 8.506 20.847 1.00 98.44 346 ARG A N 1
ATOM 2346 C CA . ARG A 1 346 ? -10.126 9.194 20.547 1.00 98.44 346 ARG A CA 1
ATOM 2347 C C . ARG A 1 346 ? -10.799 8.563 19.326 1.00 98.44 346 ARG A C 1
ATOM 2349 O O . ARG A 1 346 ? -10.113 7.959 18.504 1.00 98.44 346 ARG A O 1
ATOM 2356 N N . ASP A 1 347 ? -12.114 8.735 19.182 1.00 98.50 347 ASP A N 1
ATOM 2357 C CA . ASP A 1 347 ? -12.896 8.113 18.096 1.00 98.50 347 ASP A CA 1
ATOM 2358 C C . ASP A 1 347 ? -12.418 8.511 16.692 1.00 98.50 347 ASP A C 1
ATOM 2360 O O . ASP A 1 347 ? -12.293 7.651 15.824 1.00 98.50 347 ASP A O 1
ATOM 2364 N N . ASP A 1 348 ? -12.044 9.777 16.487 1.00 98.31 348 ASP A N 1
ATOM 2365 C CA . ASP A 1 348 ? -11.555 10.265 15.190 1.00 98.31 348 ASP A CA 1
ATOM 2366 C C . ASP A 1 348 ? -10.241 9.596 14.742 1.00 98.31 348 ASP A C 1
ATOM 2368 O O . ASP A 1 348 ? -9.839 9.729 13.587 1.00 98.31 348 ASP A O 1
ATOM 2372 N N . ASN A 1 349 ? -9.548 8.843 15.608 1.00 98.75 349 ASN A N 1
ATOM 2373 C CA . ASN A 1 349 ? -8.443 7.989 15.162 1.00 98.75 349 ASN A CA 1
ATOM 2374 C C . ASN A 1 349 ? -8.931 6.862 14.222 1.00 98.75 349 ASN A C 1
ATOM 2376 O O . ASN A 1 349 ? -8.139 6.338 13.440 1.00 98.75 349 ASN A O 1
ATOM 2380 N N . LEU A 1 350 ? -10.222 6.519 14.235 1.00 98.69 350 LEU A N 1
ATOM 2381 C CA . LEU A 1 350 ? -10.845 5.494 13.388 1.00 98.69 350 LEU A CA 1
ATOM 2382 C C . LEU A 1 350 ? -11.524 6.060 12.123 1.00 98.69 350 LEU A C 1
ATOM 2384 O O . LEU A 1 350 ? -12.300 5.367 11.470 1.00 98.69 350 LEU A O 1
ATOM 2388 N N . GLY A 1 351 ? -11.239 7.309 11.745 1.00 98.62 351 GLY A N 1
ATOM 2389 C CA . GLY A 1 351 ? -11.798 7.922 10.534 1.00 98.62 351 GLY A CA 1
ATOM 2390 C C . GLY A 1 351 ? -13.085 8.702 10.802 1.00 98.62 351 GLY A C 1
ATOM 2391 O O . GLY A 1 351 ? -13.348 9.122 11.924 1.00 98.62 351 GLY A O 1
ATOM 2392 N N . ALA A 1 352 ? -13.924 8.890 9.785 1.00 98.12 352 ALA A N 1
ATOM 2393 C CA . ALA A 1 352 ? -15.206 9.585 9.922 1.00 98.12 352 ALA A CA 1
ATOM 2394 C C . ALA A 1 352 ? -16.228 8.741 10.702 1.00 98.12 352 ALA A C 1
ATOM 2396 O O . ALA A 1 352 ? -16.312 7.538 10.476 1.00 98.12 352 ALA A O 1
ATOM 2397 N N . ALA A 1 353 ? -17.036 9.358 11.573 1.00 97.12 353 ALA A N 1
ATOM 2398 C CA . ALA A 1 353 ? -17.945 8.682 12.519 1.00 97.12 353 ALA A CA 1
ATOM 2399 C C . ALA A 1 353 ? -18.994 7.731 11.898 1.00 97.12 353 ALA A C 1
ATOM 2401 O O . ALA A 1 353 ? -19.582 6.915 12.604 1.00 97.12 353 ALA A O 1
ATOM 2402 N N . ASN A 1 354 ? -19.241 7.816 10.588 1.00 94.06 354 ASN A N 1
ATOM 2403 C CA . ASN A 1 354 ? -20.129 6.909 9.855 1.00 94.06 354 ASN A CA 1
ATOM 2404 C C . ASN A 1 354 ? -19.450 5.595 9.418 1.00 94.06 354 ASN A C 1
ATOM 2406 O O . ASN A 1 354 ? -20.144 4.671 8.999 1.00 94.06 354 ASN A O 1
ATOM 2410 N N . GLY A 1 355 ? -18.120 5.502 9.502 1.00 97.50 355 GLY A N 1
ATOM 2411 C CA . GLY A 1 355 ? -17.371 4.280 9.226 1.00 97.50 355 GLY A CA 1
ATOM 2412 C C . GLY A 1 355 ? -17.503 3.275 10.371 1.00 97.50 355 GLY A C 1
ATOM 2413 O O . GLY A 1 355 ? -17.151 3.582 11.512 1.00 97.50 355 GLY A O 1
ATOM 2414 N N . ALA A 1 356 ? -17.996 2.073 10.073 1.00 98.12 356 ALA A N 1
ATOM 2415 C CA . ALA A 1 356 ? -18.138 1.002 11.058 1.00 98.12 356 ALA A CA 1
ATOM 2416 C C . ALA A 1 356 ? -16.779 0.447 11.518 1.00 98.12 356 ALA A C 1
ATOM 2418 O O . ALA A 1 356 ? -15.778 0.545 10.804 1.00 98.12 356 ALA A O 1
ATOM 2419 N N . ILE A 1 357 ? -16.774 -0.182 12.693 1.00 98.50 357 ILE A N 1
ATOM 2420 C CA . ILE A 1 357 ? -15.669 -1.023 13.162 1.00 98.50 357 ILE A CA 1
ATOM 2421 C C . ILE A 1 357 ? -16.063 -2.472 12.905 1.00 98.50 357 ILE A C 1
ATOM 2423 O O . ILE A 1 357 ? -17.145 -2.904 13.301 1.00 98.50 357 ILE A O 1
ATOM 2427 N N . LYS A 1 358 ? -15.197 -3.239 12.254 1.00 97.94 358 LYS A N 1
ATOM 2428 C CA . LYS A 1 358 ? -15.457 -4.643 11.947 1.00 97.94 358 LYS A CA 1
ATOM 2429 C C . LYS A 1 358 ? -14.327 -5.526 12.449 1.00 97.94 358 LYS A C 1
ATOM 2431 O O . LYS A 1 358 ? -13.186 -5.337 12.050 1.00 97.94 358 LYS A O 1
ATOM 2436 N N . PHE A 1 359 ? -14.666 -6.527 13.246 1.00 97.25 359 PHE A N 1
ATOM 2437 C CA . PHE A 1 359 ? -13.779 -7.622 13.625 1.00 97.25 359 PHE A CA 1
ATOM 2438 C C . PHE A 1 359 ? -14.098 -8.835 12.751 1.00 97.25 359 PHE A C 1
ATOM 2440 O O . PHE A 1 359 ? -15.267 -9.212 12.626 1.00 97.25 359 PHE A O 1
ATOM 2447 N N . THR A 1 360 ? -13.091 -9.411 12.094 1.00 93.62 360 THR A N 1
ATOM 2448 C CA . THR A 1 360 ? -13.285 -10.560 11.188 1.00 93.62 360 THR A CA 1
ATOM 2449 C C . THR A 1 360 ? -13.153 -11.893 11.930 1.00 93.62 360 THR A C 1
ATOM 2451 O O . THR A 1 360 ? -12.825 -11.939 13.111 1.00 93.62 360 THR A O 1
ATOM 2454 N N . ASN A 1 361 ? -13.425 -13.001 11.237 1.00 80.25 361 ASN A N 1
ATOM 2455 C CA . ASN A 1 361 ? -13.339 -14.358 11.778 1.00 80.25 361 ASN A CA 1
ATOM 2456 C C . ASN A 1 361 ? -11.960 -15.019 11.622 1.00 80.25 361 ASN A C 1
ATOM 2458 O O . ASN A 1 361 ? -11.853 -16.225 11.843 1.00 80.25 361 ASN A O 1
ATOM 2462 N N . ARG A 1 362 ? -10.929 -14.284 11.179 1.00 72.38 362 ARG A N 1
ATOM 2463 C CA . ARG A 1 362 ? -9.627 -14.894 10.882 1.00 72.38 362 ARG A CA 1
ATOM 2464 C C . ARG A 1 362 ? -8.795 -15.148 12.133 1.00 72.38 362 ARG A C 1
ATOM 2466 O O . ARG A 1 362 ? -8.263 -16.244 12.242 1.00 72.38 362 ARG A O 1
ATOM 2473 N N . ASN A 1 363 ? -8.710 -14.176 13.042 1.00 74.75 363 ASN A N 1
ATOM 2474 C CA . ASN A 1 363 ? -7.923 -14.217 14.281 1.00 74.75 363 ASN A CA 1
ATOM 2475 C C . ASN A 1 363 ? -8.555 -13.307 15.362 1.00 74.75 363 ASN A C 1
ATOM 2477 O O . ASN A 1 363 ? -9.609 -12.712 15.144 1.00 74.75 363 ASN A O 1
ATOM 2481 N N . LEU A 1 364 ? -7.915 -13.203 16.535 1.00 81.88 364 LEU A N 1
ATOM 2482 C CA . LEU A 1 364 ? -8.323 -12.300 17.618 1.00 81.88 364 LEU A CA 1
ATOM 2483 C C . LEU A 1 364 ? -7.953 -10.849 17.280 1.00 81.88 364 LEU A C 1
ATOM 2485 O O . LEU A 1 364 ? -6.787 -10.463 17.344 1.00 81.88 364 LEU A O 1
ATOM 2489 N N . GLY A 1 365 ? -8.951 -10.037 16.933 1.00 90.12 365 GLY A N 1
ATOM 2490 C CA . GLY A 1 365 ? -8.771 -8.598 16.760 1.00 90.12 365 GLY A CA 1
ATOM 2491 C C . GLY A 1 365 ? -8.936 -7.840 18.080 1.00 90.12 365 GLY A C 1
ATOM 2492 O O . GLY A 1 365 ? -9.889 -8.077 18.825 1.00 90.12 365 GLY A O 1
ATOM 2493 N N . HIS A 1 366 ? -8.040 -6.890 18.350 1.00 94.38 366 HIS A N 1
ATOM 2494 C CA . HIS A 1 366 ? -8.057 -6.048 19.548 1.00 94.38 366 HIS A CA 1
ATOM 2495 C C . HIS A 1 366 ? -8.218 -4.564 19.195 1.00 94.38 366 HIS A C 1
ATOM 2497 O O . HIS A 1 366 ? -7.471 -4.023 18.378 1.00 94.38 366 HIS A O 1
ATOM 2503 N N . LEU A 1 367 ? -9.141 -3.879 19.871 1.00 97.81 367 LEU A N 1
ATOM 2504 C CA . LEU A 1 367 ? -9.190 -2.420 19.936 1.00 97.81 367 LEU A CA 1
ATOM 2505 C C . LEU A 1 367 ? -8.793 -1.986 21.348 1.00 97.81 367 LEU A C 1
ATOM 2507 O O . LEU A 1 367 ? -9.531 -2.243 22.297 1.00 97.81 367 LEU A O 1
ATOM 2511 N N . GLN A 1 368 ? -7.633 -1.345 21.484 1.00 98.12 368 GLN A N 1
ATOM 2512 C CA . GLN A 1 368 ? -7.126 -0.858 22.766 1.00 98.12 368 GLN A CA 1
ATOM 2513 C C . GLN A 1 368 ? -7.257 0.660 22.884 1.00 98.12 368 GLN A C 1
ATOM 2515 O O . GLN A 1 368 ? -6.960 1.404 21.943 1.00 98.12 368 GLN A O 1
ATOM 2520 N N . PHE A 1 369 ? -7.627 1.120 24.076 1.00 98.56 369 PHE A N 1
ATOM 2521 C CA . PHE A 1 369 ? -7.680 2.536 24.414 1.00 98.56 369 PHE A CA 1
ATOM 2522 C C . PHE A 1 369 ? -6.380 3.049 25.049 1.00 98.56 369 PHE A C 1
ATOM 2524 O O . PHE A 1 369 ? -5.780 2.431 25.925 1.00 98.56 369 PHE A O 1
ATOM 2531 N N . ALA A 1 370 ? -5.970 4.234 24.616 1.00 98.19 370 ALA A N 1
ATOM 2532 C CA . ALA A 1 370 ? -4.893 5.055 25.170 1.00 98.19 370 ALA A CA 1
ATOM 2533 C C . ALA A 1 370 ? -5.419 6.420 25.669 1.00 98.19 370 ALA A C 1
ATOM 2535 O O . ALA A 1 370 ? -4.649 7.353 25.879 1.00 98.19 370 ALA A O 1
ATOM 2536 N N . GLY A 1 371 ? -6.740 6.546 25.781 1.00 98.50 371 GLY A N 1
ATOM 2537 C CA . GLY A 1 371 ? -7.500 7.716 26.206 1.00 98.50 371 GLY A CA 1
ATOM 2538 C C . GLY A 1 371 ? -8.982 7.345 26.274 1.00 98.50 371 GLY A C 1
ATOM 2539 O O . GLY A 1 371 ? -9.363 6.279 25.787 1.00 98.50 371 GLY A O 1
ATOM 2540 N N . ASP A 1 372 ? -9.817 8.194 26.869 1.00 98.62 372 ASP A N 1
ATOM 2541 C CA . ASP A 1 372 ? -11.260 7.940 26.906 1.00 98.62 372 ASP A CA 1
ATOM 2542 C C . ASP A 1 372 ? -11.874 8.046 25.499 1.00 98.62 372 ASP A C 1
ATOM 2544 O O . ASP A 1 372 ? -11.595 8.984 24.747 1.00 98.62 372 ASP A O 1
ATOM 2548 N N . VAL A 1 373 ? -12.736 7.092 25.138 1.00 98.62 373 VAL A N 1
ATOM 2549 C CA . VAL A 1 373 ? -13.332 6.991 23.796 1.00 98.62 373 VAL A CA 1
ATOM 2550 C C . VAL A 1 373 ? -14.854 6.988 23.886 1.00 98.62 373 VAL A C 1
ATOM 2552 O O . VAL A 1 373 ? -15.449 6.157 24.562 1.00 98.62 373 VAL A O 1
ATOM 2555 N N . SER A 1 374 ? -15.510 7.880 23.146 1.00 98.25 374 SER A N 1
ATOM 2556 C CA . SER A 1 374 ? -16.962 7.856 22.939 1.00 98.25 374 SER A CA 1
ATOM 2557 C C . SER A 1 374 ? -17.252 7.748 21.450 1.00 98.25 374 SER A C 1
ATOM 2559 O O . SER A 1 374 ? -16.732 8.547 20.672 1.00 98.25 374 SER A O 1
ATOM 2561 N N . SER A 1 375 ? -18.050 6.760 21.048 1.00 98.50 375 SER A N 1
ATOM 2562 C CA . SER A 1 375 ? -18.269 6.432 19.642 1.00 98.50 375 SER A CA 1
ATOM 2563 C C . SER A 1 375 ? -19.723 6.081 19.336 1.00 98.50 375 SER A C 1
ATOM 2565 O O . SER A 1 375 ? -20.367 5.294 20.033 1.00 98.50 375 SER A O 1
ATOM 2567 N N . GLY A 1 376 ? -20.231 6.638 18.236 1.00 98.19 376 GLY A N 1
ATOM 2568 C CA . GLY A 1 376 ? -21.527 6.279 17.652 1.00 98.19 376 GLY A CA 1
ATOM 2569 C C . GLY A 1 376 ? -21.453 5.192 16.580 1.00 98.19 376 GLY A C 1
ATOM 2570 O O . GLY A 1 376 ? -22.468 4.882 15.958 1.00 98.19 376 GLY A O 1
ATOM 2571 N N . ARG A 1 377 ? -20.266 4.632 16.323 1.00 98.31 377 ARG A N 1
ATOM 2572 C CA . ARG A 1 377 ? -20.049 3.670 15.237 1.00 98.31 377 ARG A CA 1
ATOM 2573 C C . ARG A 1 377 ? -20.756 2.355 15.520 1.00 98.31 377 ARG A C 1
ATOM 2575 O O . ARG A 1 377 ? -20.735 1.855 16.643 1.00 98.31 377 ARG A O 1
ATOM 2582 N N . ALA A 1 378 ? -21.324 1.760 14.475 1.00 98.25 378 ALA A N 1
ATOM 2583 C CA . ALA A 1 378 ? -21.717 0.359 14.527 1.00 98.25 378 ALA A CA 1
ATOM 2584 C C . ALA A 1 378 ? -20.468 -0.528 14.646 1.00 98.25 378 ALA A C 1
ATOM 2586 O O . ALA A 1 378 ? -19.438 -0.245 14.025 1.00 98.25 378 ALA A O 1
ATOM 2587 N N . ILE A 1 379 ? -20.586 -1.609 15.416 1.00 98.50 379 ILE A N 1
ATOM 2588 C CA . ILE A 1 379 ? -19.551 -2.633 15.551 1.00 98.50 379 ILE A CA 1
ATOM 2589 C C . ILE A 1 379 ? -20.092 -3.950 14.990 1.00 98.50 379 ILE A C 1
ATOM 2591 O O . ILE A 1 379 ? -21.154 -4.426 15.397 1.00 98.50 379 ILE A O 1
ATOM 2595 N N . GLN A 1 380 ? -19.359 -4.553 14.060 1.00 98.00 380 GLN A N 1
ATOM 2596 C CA . GLN A 1 380 ? -19.647 -5.882 13.527 1.00 98.00 380 GLN A CA 1
ATOM 2597 C C . GLN A 1 380 ? -18.633 -6.895 14.069 1.00 98.00 380 GLN A C 1
ATOM 2599 O O . GLN A 1 380 ? -17.430 -6.730 13.879 1.00 98.00 380 GLN A O 1
ATOM 2604 N N . LEU A 1 381 ? -19.131 -7.950 14.711 1.00 97.12 381 LEU A N 1
ATOM 2605 C CA . LEU A 1 381 ? -18.372 -9.067 15.267 1.00 97.12 381 LEU A CA 1
ATOM 2606 C C . LEU A 1 381 ? -18.584 -10.306 14.388 1.00 97.12 381 LEU A C 1
ATOM 2608 O O . LEU A 1 381 ? -19.501 -11.089 14.627 1.00 97.12 381 LEU A O 1
ATOM 2612 N N . ASP A 1 382 ? -17.773 -10.495 13.348 1.00 94.56 382 ASP A N 1
ATOM 2613 C CA . ASP A 1 382 ? -17.813 -11.741 12.562 1.00 94.56 382 ASP A CA 1
ATOM 2614 C C . ASP A 1 382 ? -16.952 -12.845 13.209 1.00 94.56 382 ASP A C 1
ATOM 2616 O O . ASP A 1 382 ? -17.161 -14.030 12.949 1.00 94.56 382 ASP A O 1
ATOM 2620 N N . GLY A 1 383 ? -16.015 -12.462 14.081 1.00 89.19 383 GLY A N 1
ATOM 2621 C CA . GLY A 1 383 ? -15.227 -13.335 14.952 1.00 89.19 383 GLY A CA 1
ATOM 2622 C C . GLY A 1 383 ? -15.113 -12.771 16.367 1.00 89.19 383 GLY A C 1
ATOM 2623 O O . GLY A 1 383 ? -15.767 -11.781 16.699 1.00 89.19 383 GLY A O 1
ATOM 2624 N N . MET A 1 384 ? -14.296 -13.408 17.206 1.00 89.44 384 MET A N 1
ATOM 2625 C CA . MET A 1 384 ? -14.051 -12.936 18.570 1.00 89.44 384 MET A CA 1
ATOM 2626 C C . MET A 1 384 ? -13.326 -11.586 18.543 1.00 89.44 384 MET A C 1
ATOM 2628 O O . MET A 1 384 ? -12.294 -11.433 17.887 1.00 89.44 384 MET A O 1
ATOM 2632 N N . ALA A 1 385 ? -13.865 -10.615 19.274 1.00 94.31 385 ALA A N 1
ATOM 2633 C CA . ALA A 1 385 ? -13.325 -9.267 19.360 1.00 94.31 385 ALA A CA 1
ATOM 2634 C C . ALA A 1 385 ? -12.969 -8.919 20.795 1.00 94.31 385 ALA A C 1
ATOM 2636 O O . ALA A 1 385 ? -13.781 -9.102 21.697 1.00 94.31 385 ALA A O 1
ATOM 2637 N N . THR A 1 386 ? -11.792 -8.337 21.000 1.00 96.50 386 THR A N 1
ATOM 2638 C CA . THR A 1 386 ? -11.413 -7.781 22.298 1.00 96.50 386 THR A CA 1
ATOM 2639 C C . THR A 1 386 ? -11.464 -6.260 22.265 1.00 96.50 386 THR A C 1
ATOM 2641 O O . THR A 1 386 ? -10.788 -5.621 21.459 1.00 96.50 386 THR A O 1
ATOM 2644 N N . ILE A 1 387 ? -12.214 -5.671 23.192 1.00 98.19 387 ILE A N 1
ATOM 2645 C CA . ILE A 1 387 ? -12.109 -4.255 23.542 1.00 98.19 387 ILE A CA 1
ATOM 2646 C C . ILE A 1 387 ? -11.323 -4.165 24.850 1.00 98.19 387 ILE A C 1
ATOM 2648 O O . ILE A 1 387 ? -11.808 -4.547 25.919 1.00 98.19 387 ILE A O 1
ATOM 2652 N N . ASP A 1 388 ? -10.093 -3.668 24.754 1.00 98.19 388 ASP A N 1
ATOM 2653 C CA . ASP A 1 388 ? -9.215 -3.434 25.894 1.00 98.19 388 ASP A CA 1
ATOM 2654 C C . ASP A 1 388 ? -9.279 -1.968 26.308 1.00 98.19 388 ASP A C 1
ATOM 2656 O O . ASP A 1 388 ? -8.760 -1.078 25.631 1.00 98.19 388 ASP A O 1
ATOM 2660 N N . THR A 1 389 ? -9.903 -1.701 27.451 1.00 98.56 389 THR A N 1
ATOM 2661 C CA . THR A 1 389 ? -9.970 -0.332 27.951 1.00 98.56 389 THR A CA 1
ATOM 2662 C C . THR A 1 389 ? -8.649 0.172 28.512 1.00 98.56 389 THR A C 1
ATOM 2664 O O . THR A 1 389 ? -8.478 1.381 28.630 1.00 98.56 389 THR A O 1
ATOM 2667 N N . ASN A 1 390 ? -7.716 -0.716 28.872 1.00 97.62 390 ASN A N 1
ATOM 2668 C CA . ASN A 1 390 ? -6.389 -0.368 29.378 1.00 97.62 390 ASN A CA 1
ATOM 2669 C C . ASN A 1 390 ? -6.410 0.751 30.450 1.00 97.62 390 ASN A C 1
ATOM 2671 O O . ASN A 1 390 ? -5.606 1.679 30.436 1.00 97.62 390 ASN A O 1
ATOM 2675 N N . GLY A 1 391 ? -7.400 0.704 31.350 1.00 98.19 391 GLY A N 1
ATOM 2676 C CA . GLY A 1 391 ? -7.598 1.690 32.423 1.00 98.19 391 GLY A CA 1
ATOM 2677 C C . GLY A 1 391 ? -8.422 2.938 32.068 1.00 98.19 391 GLY A C 1
ATOM 2678 O O . GLY A 1 391 ? -8.774 3.679 32.977 1.00 98.19 391 GLY A O 1
ATOM 2679 N N . HIS A 1 392 ? -8.781 3.141 30.801 1.00 98.69 392 HIS A N 1
ATOM 2680 C CA . HIS A 1 392 ? -9.596 4.264 30.316 1.00 98.69 392 HIS A CA 1
ATOM 2681 C C . HIS A 1 392 ? -11.090 3.917 30.240 1.00 98.69 392 HIS A C 1
ATOM 2683 O O . HIS A 1 392 ? -11.486 2.760 30.376 1.00 98.69 392 HIS A O 1
ATOM 2689 N N . HIS A 1 393 ? -11.947 4.900 29.990 1.00 98.31 393 HIS A N 1
ATOM 2690 C CA . HIS A 1 393 ? -13.380 4.691 29.807 1.00 98.31 393 HIS A CA 1
ATOM 2691 C C . HIS A 1 393 ? -13.774 4.698 28.325 1.00 98.31 393 HIS A C 1
ATOM 2693 O O . HIS A 1 393 ? -13.298 5.505 27.531 1.00 98.31 393 HIS A O 1
ATOM 2699 N N . GLY A 1 394 ? -14.671 3.790 27.950 1.00 98.44 394 GLY A N 1
ATOM 2700 C CA . GLY A 1 394 ? -15.254 3.695 26.616 1.00 98.44 394 GLY A CA 1
ATOM 2701 C C . GLY A 1 394 ? -16.771 3.788 26.660 1.00 98.44 394 GLY A C 1
ATOM 2702 O O . GLY A 1 394 ? -17.381 3.188 27.538 1.00 98.44 394 GLY A O 1
ATOM 2703 N N . SER A 1 395 ? -17.395 4.459 25.697 1.00 98.31 395 SER A N 1
ATOM 2704 C CA . SER A 1 395 ? -18.847 4.427 25.495 1.00 98.31 395 SER A CA 1
ATOM 2705 C C . SER A 1 395 ? -19.185 4.206 24.024 1.00 98.31 395 SER A C 1
ATOM 2707 O O . SER A 1 395 ? -18.752 4.975 23.166 1.00 98.31 395 SER A O 1
ATOM 2709 N N . PHE A 1 396 ? -19.971 3.169 23.730 1.00 98.56 396 PHE A N 1
ATOM 2710 C CA . PHE A 1 396 ? -20.490 2.891 22.391 1.00 98.56 396 PHE A CA 1
ATOM 2711 C C . PHE A 1 396 ? -22.014 2.995 22.369 1.00 98.56 396 PHE A C 1
ATOM 2713 O O . PHE A 1 396 ? -22.718 2.290 23.101 1.00 98.56 396 PHE A O 1
ATOM 2720 N N . SER A 1 397 ? -22.527 3.872 21.506 1.00 98.38 397 SER A N 1
ATOM 2721 C CA . SER A 1 397 ? -23.968 4.046 21.270 1.00 98.38 397 SER A CA 1
ATOM 2722 C C . SER A 1 397 ? -24.465 3.399 19.981 1.00 98.38 397 SER A C 1
ATOM 2724 O O . SER A 1 397 ? -25.666 3.156 19.842 1.00 98.38 397 SER A O 1
ATOM 2726 N N . GLY A 1 398 ? -23.557 3.063 19.062 1.00 98.19 398 GLY A N 1
ATOM 2727 C CA . GLY A 1 398 ? -23.879 2.264 17.886 1.00 98.19 398 GLY A CA 1
ATOM 2728 C C . GLY A 1 398 ? -24.216 0.812 18.238 1.00 98.19 398 GLY A C 1
ATOM 2729 O O . GLY A 1 398 ? -23.865 0.303 19.302 1.00 98.19 398 GLY A O 1
ATOM 2730 N N . VAL A 1 399 ? -24.926 0.140 17.329 1.00 98.38 399 VAL A N 1
ATOM 2731 C CA . VAL A 1 399 ? -25.292 -1.275 17.482 1.00 98.38 399 VAL A CA 1
ATOM 2732 C C . VAL A 1 399 ? -24.052 -2.156 17.331 1.00 98.38 399 VAL A C 1
ATOM 2734 O O . VAL A 1 399 ? -23.350 -2.073 16.323 1.00 98.38 399 VAL A O 1
ATOM 2737 N N . VAL A 1 400 ? -23.832 -3.042 18.300 1.00 98.69 400 VAL A N 1
ATOM 2738 C CA . VAL A 1 400 ? -22.937 -4.198 18.186 1.00 98.69 400 VAL A CA 1
ATOM 2739 C C . VAL A 1 400 ? -23.742 -5.379 17.632 1.00 98.69 400 VAL A C 1
ATOM 2741 O O . VAL A 1 400 ? -24.808 -5.713 18.155 1.00 98.69 400 VAL A O 1
ATOM 2744 N N . SER A 1 401 ? -23.264 -6.001 16.559 1.00 98.31 401 SER A N 1
ATOM 2745 C CA . SER A 1 401 ? -23.962 -7.053 15.800 1.00 98.31 401 SER A CA 1
ATOM 2746 C C . SER A 1 401 ? -22.999 -8.154 15.349 1.00 98.31 401 SER A C 1
ATOM 2748 O O . SER A 1 401 ? -21.792 -8.000 15.503 1.00 98.31 401 SER A O 1
ATOM 2750 N N . GLY A 1 402 ? -23.511 -9.246 14.773 1.00 97.31 402 GLY A N 1
ATOM 2751 C CA . GLY A 1 402 ? -22.702 -10.346 14.226 1.00 97.31 402 GLY A CA 1
ATOM 2752 C C . GLY A 1 402 ? -22.753 -11.626 15.064 1.00 97.31 402 GLY A C 1
ATOM 2753 O O . GLY A 1 402 ? -23.519 -11.733 16.015 1.00 97.31 402 GLY A O 1
ATOM 2754 N N . THR A 1 403 ? -21.980 -12.639 14.692 1.00 95.69 403 THR A N 1
ATOM 2755 C CA . THR A 1 403 ? -22.001 -13.956 15.356 1.00 95.69 403 THR A CA 1
ATOM 2756 C C . THR A 1 403 ? -20.878 -14.156 16.368 1.00 95.69 403 THR A C 1
ATOM 2758 O O . THR A 1 403 ? -20.881 -15.150 17.086 1.00 95.69 403 THR A O 1
ATOM 2761 N N . GLY A 1 404 ? -19.908 -13.245 16.398 1.00 95.19 404 GLY A N 1
ATOM 2762 C CA . GLY A 1 404 ? -18.733 -13.303 17.255 1.00 95.19 404 GLY A CA 1
ATOM 2763 C C . GLY A 1 404 ? -19.006 -12.940 18.713 1.00 95.19 404 GLY A C 1
ATOM 2764 O O . GLY A 1 404 ? -20.008 -12.303 19.045 1.00 95.19 404 GLY A O 1
ATOM 2765 N N . GLU A 1 405 ? -18.088 -13.370 19.574 1.00 95.62 405 GLU A N 1
ATOM 2766 C CA . GLU A 1 405 ? -18.047 -13.040 20.999 1.00 95.62 405 GLU A CA 1
ATOM 2767 C C . GLU A 1 405 ? -17.435 -11.648 21.217 1.00 95.62 405 GLU A C 1
ATOM 2769 O O . GLU A 1 405 ? -16.471 -11.266 20.543 1.00 95.62 405 GLU A O 1
ATOM 2774 N N . LEU A 1 406 ? -17.981 -10.905 22.184 1.00 97.81 406 LEU A N 1
ATOM 2775 C CA . LEU A 1 406 ? -17.388 -9.667 22.685 1.00 97.81 406 LEU A CA 1
ATOM 2776 C C . LEU A 1 406 ? -16.606 -9.928 23.977 1.00 97.81 406 LEU A C 1
ATOM 2778 O O . LEU A 1 406 ? -17.204 -10.217 25.012 1.00 97.81 406 LEU A O 1
ATOM 2782 N N . THR A 1 407 ? -15.297 -9.703 23.951 1.00 97.75 407 THR A N 1
ATOM 2783 C CA . THR A 1 407 ? -14.426 -9.759 25.128 1.00 97.75 407 THR A CA 1
ATOM 2784 C C . THR A 1 407 ? -14.074 -8.352 25.598 1.00 97.75 407 THR A C 1
ATOM 2786 O O . THR A 1 407 ? -13.468 -7.560 24.878 1.00 97.75 407 THR A O 1
ATOM 2789 N N . LYS A 1 408 ? -14.414 -8.031 26.843 1.00 98.50 408 LYS A N 1
ATOM 2790 C CA . LYS A 1 408 ? -14.022 -6.805 27.538 1.00 98.50 408 LYS A CA 1
ATOM 2791 C C . LYS A 1 408 ? -12.860 -7.093 28.484 1.00 98.50 408 LYS A C 1
ATOM 2793 O O . LYS A 1 408 ? -12.993 -7.891 29.408 1.00 98.50 408 LYS A O 1
ATOM 2798 N N . THR A 1 409 ? -11.757 -6.368 28.315 1.00 98.25 409 THR A N 1
ATOM 2799 C CA . THR A 1 409 ? -10.606 -6.393 29.230 1.00 98.25 409 THR A CA 1
ATOM 2800 C C . THR A 1 409 ? -10.148 -4.978 29.604 1.00 98.25 409 THR A C 1
ATOM 2802 O O . THR A 1 409 ? -10.769 -3.988 29.206 1.00 98.25 409 THR A O 1
ATOM 2805 N N . GLY A 1 410 ? -9.105 -4.871 30.426 1.00 98.25 410 GLY A N 1
ATOM 2806 C CA . GLY A 1 410 ? -8.597 -3.611 30.963 1.00 98.25 410 GLY A CA 1
ATOM 2807 C C . GLY A 1 410 ? -9.416 -3.079 32.145 1.00 98.25 410 GLY A C 1
ATOM 2808 O O . GLY A 1 410 ? -10.608 -3.346 32.278 1.00 98.25 410 GLY A O 1
ATOM 2809 N N . ALA A 1 411 ? -8.776 -2.313 33.032 1.00 98.25 411 ALA A N 1
ATOM 2810 C CA . ALA A 1 411 ? -9.363 -1.931 34.323 1.00 98.25 411 ALA A CA 1
ATOM 2811 C C . ALA A 1 411 ? -10.537 -0.931 34.242 1.00 98.25 411 ALA A C 1
ATOM 2813 O O . ALA A 1 411 ? -11.301 -0.814 35.196 1.00 98.25 411 ALA A O 1
ATOM 2814 N N . GLY A 1 412 ? -10.693 -0.211 33.129 1.00 98.62 412 GLY A N 1
ATOM 2815 C CA . GLY A 1 412 ? -11.716 0.827 33.001 1.00 98.62 412 GLY A CA 1
ATOM 2816 C C . GLY A 1 412 ? -13.108 0.309 32.616 1.00 98.62 412 GLY A C 1
ATOM 2817 O O . GLY A 1 412 ? -13.326 -0.901 32.470 1.00 98.62 412 GLY A O 1
ATOM 2818 N N . VAL A 1 413 ? -14.047 1.240 32.428 1.00 98.81 413 VAL A N 1
ATOM 2819 C CA . VAL A 1 413 ? -15.466 0.954 32.132 1.00 98.81 413 VAL A CA 1
ATOM 2820 C C . VAL A 1 413 ? -15.708 0.976 30.625 1.00 98.81 413 VAL A C 1
ATOM 2822 O O . VAL A 1 413 ? -15.340 1.940 29.965 1.00 98.81 413 VAL A O 1
ATOM 2825 N N . LEU A 1 414 ? -16.354 -0.057 30.088 1.00 98.88 414 LEU A N 1
ATOM 2826 C CA . LEU A 1 414 ? -16.942 -0.056 28.750 1.00 98.88 414 LEU A CA 1
ATOM 2827 C C . LEU A 1 414 ? -18.459 0.058 28.883 1.00 98.88 414 LEU A C 1
ATOM 2829 O O . LEU A 1 414 ? -19.094 -0.855 29.399 1.00 98.88 414 LEU A O 1
ATOM 2833 N N . THR A 1 415 ? -19.039 1.152 28.409 1.00 98.88 415 THR A N 1
ATOM 2834 C CA . THR A 1 415 ? -20.480 1.406 28.442 1.00 98.88 415 THR A CA 1
ATOM 2835 C C . THR A 1 415 ? -21.099 1.120 27.078 1.00 98.88 415 THR A C 1
ATOM 2837 O O . THR A 1 415 ? -20.682 1.680 26.066 1.00 98.88 415 THR A O 1
ATOM 2840 N N . LEU A 1 416 ? -22.124 0.269 27.037 1.00 98.81 416 LEU A N 1
ATOM 2841 C CA . LEU A 1 416 ? -22.900 -0.033 25.835 1.00 98.81 416 LEU A CA 1
ATOM 2842 C C . LEU A 1 416 ? -24.310 0.541 25.973 1.00 98.81 416 LEU A C 1
ATOM 2844 O O . LEU A 1 416 ? -25.114 0.069 26.779 1.00 98.81 416 LEU A O 1
ATOM 2848 N N . THR A 1 417 ? -24.626 1.552 25.166 1.00 98.50 417 THR A N 1
ATOM 2849 C CA . THR A 1 417 ? -25.948 2.208 25.152 1.00 98.50 417 THR A CA 1
ATOM 2850 C C . THR A 1 417 ? -26.775 1.866 23.910 1.00 98.50 417 THR A C 1
ATOM 2852 O O . THR A 1 417 ? -27.974 2.155 23.879 1.00 98.50 417 THR A O 1
ATOM 2855 N N . GLY A 1 418 ? -26.171 1.212 22.912 1.00 98.00 418 GLY A N 1
ATOM 2856 C CA . GLY A 1 418 ? -26.854 0.684 21.731 1.00 98.00 418 GLY A CA 1
ATOM 2857 C C . GLY A 1 418 ? -27.757 -0.519 22.036 1.00 98.00 418 GLY A C 1
ATOM 2858 O O . GLY A 1 418 ? -27.613 -1.197 23.055 1.00 98.00 418 GLY A O 1
ATOM 2859 N N . THR A 1 419 ? -28.709 -0.793 21.139 1.00 97.56 419 THR A N 1
ATOM 2860 C CA . THR A 1 419 ? -29.502 -2.036 21.177 1.00 97.56 419 THR A CA 1
ATOM 2861 C C . THR A 1 419 ? -28.747 -3.108 20.406 1.00 97.56 419 THR A C 1
ATOM 2863 O O . THR A 1 419 ? -28.817 -3.169 19.181 1.00 97.56 419 THR A O 1
ATOM 2866 N N . ASN A 1 420 ? -27.971 -3.908 21.123 1.00 98.31 420 ASN A N 1
ATOM 2867 C CA . ASN A 1 420 ? -27.051 -4.871 20.537 1.00 98.31 420 ASN A CA 1
ATOM 2868 C C . ASN A 1 420 ? -27.758 -6.174 20.139 1.00 98.31 420 ASN A C 1
ATOM 2870 O O . ASN A 1 420 ? -28.758 -6.558 20.745 1.00 98.31 420 ASN A O 1
ATOM 2874 N N . SER A 1 421 ? -27.226 -6.832 19.108 1.00 97.81 421 SER A N 1
ATOM 2875 C CA . SER A 1 421 ? -27.818 -8.000 18.435 1.00 97.81 421 SER A CA 1
ATOM 2876 C C . SER A 1 421 ? -26.806 -9.100 18.090 1.00 97.81 421 SER A C 1
ATOM 2878 O O . SER A 1 421 ? -27.141 -10.025 17.353 1.00 97.81 421 SER A O 1
ATOM 2880 N N . TYR A 1 422 ? -25.566 -9.003 18.581 1.00 97.88 422 TYR A N 1
ATOM 2881 C CA . TYR A 1 422 ? -24.571 -10.052 18.365 1.00 97.88 422 TYR A CA 1
ATOM 2882 C C . TYR A 1 422 ? -24.967 -11.347 19.089 1.00 97.88 422 TYR A C 1
ATOM 2884 O O . TYR A 1 422 ? -25.655 -11.286 20.097 1.00 97.88 422 TYR A O 1
ATOM 2892 N N . SER A 1 423 ? -24.566 -12.519 18.600 1.00 96.50 423 SER A N 1
ATOM 2893 C CA . SER A 1 423 ? -25.030 -13.803 19.159 1.00 96.50 423 SER A CA 1
ATOM 2894 C C . SER A 1 423 ? -23.950 -14.651 19.831 1.00 96.50 423 SER A C 1
ATOM 2896 O O . SER A 1 423 ? -24.276 -15.711 20.356 1.00 96.50 423 SER A O 1
ATOM 2898 N N . GLY A 1 424 ? -22.682 -14.231 19.802 1.00 96.06 424 GLY A N 1
ATOM 2899 C CA . GLY A 1 424 ? -21.561 -15.026 20.318 1.00 96.06 424 GLY A CA 1
ATOM 2900 C C . GLY A 1 424 ? -21.364 -14.980 21.836 1.00 96.06 424 GLY A C 1
ATOM 2901 O O . GLY A 1 424 ? -20.444 -15.618 22.329 1.00 96.06 424 GLY A O 1
ATOM 2902 N N . GLY A 1 425 ? -22.202 -14.247 22.575 1.00 96.94 425 GLY A N 1
ATOM 2903 C CA . GLY A 1 425 ? -22.051 -14.056 24.020 1.00 96.94 425 GLY A CA 1
ATOM 2904 C C . GLY A 1 425 ? -21.020 -12.986 24.383 1.00 96.94 425 GLY A C 1
ATOM 2905 O O . GLY A 1 425 ? -20.550 -12.219 23.536 1.00 96.94 425 GLY A O 1
ATOM 2906 N N . THR A 1 426 ? -20.720 -12.877 25.676 1.00 98.50 426 THR A N 1
ATOM 2907 C CA . THR A 1 426 ? -19.821 -11.851 26.220 1.00 98.50 426 THR A CA 1
ATOM 2908 C C . THR A 1 426 ? -18.866 -12.433 27.253 1.00 98.50 426 THR A C 1
ATOM 2910 O O . THR A 1 426 ? -19.291 -13.137 28.164 1.00 98.50 426 THR A O 1
ATOM 2913 N N . ALA A 1 427 ? -17.596 -12.050 27.184 1.00 98.31 427 ALA A N 1
ATOM 2914 C CA . ALA A 1 427 ? -16.634 -12.257 28.257 1.00 98.31 427 ALA A CA 1
ATOM 2915 C C . ALA A 1 427 ? -16.203 -10.918 28.863 1.00 98.31 427 ALA A C 1
ATOM 2917 O O . ALA A 1 427 ? -15.922 -9.954 28.154 1.00 98.31 427 ALA A O 1
ATOM 2918 N N . ILE A 1 428 ? -16.118 -10.852 30.187 1.00 98.75 428 ILE A N 1
ATOM 2919 C CA . ILE A 1 428 ? -15.585 -9.716 30.941 1.00 98.75 428 ILE A CA 1
ATOM 2920 C C . ILE A 1 428 ? -14.417 -10.247 31.756 1.00 98.75 428 ILE A C 1
ATOM 2922 O O . ILE A 1 428 ? -14.613 -10.836 32.811 1.00 98.75 428 ILE A O 1
ATOM 2926 N N . THR A 1 429 ? -13.195 -10.038 31.282 1.00 98.38 429 THR A N 1
ATOM 2927 C CA . THR A 1 429 ? -11.994 -10.555 31.953 1.00 98.38 429 THR A CA 1
ATOM 2928 C C . THR A 1 429 ? -11.406 -9.556 32.947 1.00 98.38 429 THR A C 1
ATOM 2930 O O . THR A 1 429 ? -10.631 -9.939 33.816 1.00 98.38 429 THR A O 1
ATOM 2933 N N . ALA A 1 430 ? -11.721 -8.261 32.803 1.00 98.44 430 ALA A N 1
ATOM 2934 C CA . ALA A 1 430 ? -11.300 -7.203 33.721 1.00 98.44 430 ALA A CA 1
ATOM 2935 C C . ALA A 1 430 ? -12.142 -5.921 33.572 1.00 98.44 430 ALA A C 1
ATOM 2937 O O . ALA A 1 430 ? -12.700 -5.619 32.508 1.00 98.44 430 ALA A O 1
ATOM 2938 N N . GLY A 1 431 ? -12.169 -5.124 34.644 1.00 98.62 431 GLY A N 1
ATOM 2939 C CA . GLY A 1 431 ? -12.872 -3.841 34.697 1.00 98.62 431 GLY A CA 1
ATOM 2940 C C . GLY A 1 431 ? -14.391 -4.002 34.716 1.00 98.62 431 GLY A C 1
ATOM 2941 O O . GLY A 1 431 ? -14.914 -4.986 35.231 1.00 98.62 431 GLY A O 1
ATOM 2942 N N . THR A 1 432 ? -15.109 -3.016 34.176 1.00 98.81 432 THR A N 1
ATOM 2943 C CA . THR A 1 432 ? -16.582 -3.003 34.159 1.00 98.81 432 THR A CA 1
ATOM 2944 C C . THR A 1 432 ? -17.115 -2.996 32.733 1.00 98.81 432 THR A C 1
ATOM 2946 O O . THR A 1 432 ? -16.671 -2.194 31.912 1.00 98.81 432 THR A O 1
ATOM 2949 N N . LEU A 1 433 ? -18.102 -3.844 32.453 1.00 98.81 433 LEU A N 1
ATOM 2950 C CA . LEU A 1 433 ? -19.015 -3.686 31.326 1.00 98.81 433 LEU A CA 1
ATOM 2951 C C . LEU A 1 433 ? -20.334 -3.114 31.858 1.00 98.81 433 LEU A C 1
ATOM 2953 O O . LEU A 1 433 ? -21.017 -3.768 32.642 1.00 98.81 433 LEU A O 1
ATOM 2957 N N . GLN A 1 434 ? -20.691 -1.899 31.445 1.00 98.88 434 GLN A N 1
ATOM 2958 C CA . GLN A 1 434 ? -21.927 -1.226 31.839 1.00 98.88 434 GLN A CA 1
ATOM 2959 C C . GLN A 1 434 ? -22.948 -1.257 30.698 1.00 98.88 434 GLN A C 1
ATOM 2961 O O . GLN A 1 434 ? -22.659 -0.858 29.572 1.00 98.88 434 GLN A O 1
ATOM 2966 N N . ILE A 1 435 ? -24.167 -1.698 30.995 1.00 98.69 435 ILE A N 1
ATOM 2967 C CA . ILE A 1 435 ? -25.285 -1.753 30.056 1.00 98.69 435 ILE A CA 1
ATOM 2968 C C . ILE A 1 435 ? -26.233 -0.591 30.336 1.00 98.69 435 ILE A C 1
ATOM 2970 O O . ILE A 1 435 ? -26.879 -0.542 31.384 1.00 98.69 435 ILE A O 1
ATOM 2974 N N . GLY A 1 436 ? -26.338 0.323 29.373 1.00 98.31 436 GLY A N 1
ATOM 2975 C CA . GLY A 1 436 ? -27.052 1.589 29.520 1.00 98.31 436 GLY A CA 1
ATOM 2976 C C . GLY A 1 436 ? -26.249 2.658 30.265 1.00 98.31 436 GLY A C 1
ATOM 2977 O O . GLY A 1 436 ? -25.156 2.411 30.768 1.00 98.31 436 GLY A O 1
ATOM 2978 N N . ASP A 1 437 ? -26.798 3.871 30.306 1.00 98.00 437 ASP A N 1
ATOM 2979 C CA . ASP A 1 437 ? -26.213 5.025 31.006 1.00 98.00 437 ASP A CA 1
ATOM 2980 C C . ASP A 1 437 ? -27.308 5.896 31.651 1.00 98.00 437 ASP A C 1
ATOM 2982 O O . ASP A 1 437 ? -27.485 7.073 31.353 1.00 98.00 437 ASP A O 1
ATOM 2986 N N . GLY A 1 438 ? -28.185 5.258 32.430 1.00 97.62 438 GLY A N 1
ATOM 2987 C CA . GLY A 1 438 ? -29.361 5.873 33.061 1.00 97.62 438 GLY A CA 1
ATOM 2988 C C . GLY A 1 438 ? -30.559 6.070 32.120 1.00 97.62 438 GLY A C 1
ATOM 2989 O O . GLY A 1 438 ? -31.679 6.313 32.570 1.00 97.62 438 GLY A O 1
ATOM 2990 N N . GLY A 1 439 ? -30.365 5.915 30.809 1.00 97.38 439 GLY A N 1
ATOM 2991 C CA . GLY A 1 439 ? -31.426 5.933 29.798 1.00 97.38 439 GLY A CA 1
ATOM 2992 C C . GLY A 1 439 ? -32.243 4.634 29.705 1.00 97.38 439 GLY A C 1
ATOM 2993 O O . GLY A 1 439 ? -32.180 3.754 30.563 1.00 97.38 439 GLY A O 1
ATOM 2994 N N . THR A 1 440 ? -33.018 4.511 28.626 1.00 97.88 440 THR A N 1
ATOM 2995 C CA . THR A 1 440 ? -33.861 3.341 28.308 1.00 97.88 440 THR A CA 1
ATOM 2996 C C . THR A 1 440 ? -33.266 2.458 27.206 1.00 97.88 440 THR A C 1
ATOM 2998 O O . THR A 1 440 ? -33.945 1.579 26.669 1.00 97.88 440 THR A O 1
ATOM 3001 N N . THR A 1 441 ? -32.001 2.667 26.847 1.00 97.88 441 THR A N 1
ATOM 3002 C CA . THR A 1 441 ? -31.275 1.912 25.814 1.00 97.88 441 THR A CA 1
ATOM 3003 C C . THR A 1 441 ? -30.017 1.263 26.399 1.00 97.88 441 THR A C 1
ATOM 3005 O O . THR A 1 441 ? -29.643 1.535 27.540 1.00 97.88 441 THR A O 1
ATOM 3008 N N . GLY A 1 442 ? -29.425 0.327 25.656 1.00 98.12 442 GLY A N 1
ATOM 3009 C CA . GLY A 1 442 ? -28.343 -0.541 26.121 1.00 98.12 442 GLY A CA 1
ATOM 3010 C C . GLY A 1 442 ? -28.831 -1.970 26.325 1.00 98.12 442 GLY A C 1
ATOM 3011 O O . GLY A 1 442 ? -29.728 -2.212 27.133 1.00 98.12 442 GLY A O 1
ATOM 3012 N N . SER A 1 443 ? -28.252 -2.915 25.596 1.00 97.75 443 SER A N 1
ATOM 3013 C CA . SER A 1 443 ? -28.482 -4.351 25.779 1.00 97.75 443 SER A CA 1
ATOM 3014 C C . SER A 1 443 ? -27.217 -5.143 25.464 1.00 97.75 443 SER A C 1
ATOM 3016 O O . SER A 1 443 ? -26.310 -4.642 24.810 1.00 97.75 443 SER A O 1
ATOM 3018 N N . ILE A 1 444 ? -27.170 -6.394 25.899 1.00 98.38 444 ILE A N 1
ATOM 3019 C CA . ILE A 1 444 ? -26.255 -7.431 25.408 1.00 98.38 444 ILE A CA 1
ATOM 3020 C C . ILE A 1 444 ? -27.073 -8.704 25.192 1.00 98.38 444 ILE A C 1
ATOM 3022 O O . ILE A 1 444 ? -28.231 -8.766 25.615 1.00 98.38 444 ILE A O 1
ATOM 3026 N N . VAL A 1 445 ? -26.506 -9.691 24.507 1.00 96.38 445 VAL A N 1
ATOM 3027 C CA . VAL A 1 445 ? -27.212 -10.911 24.104 1.00 96.38 445 VAL A CA 1
ATOM 3028 C C . VAL A 1 445 ? -26.346 -12.127 24.421 1.00 96.38 445 VAL A C 1
ATOM 3030 O O . VAL A 1 445 ? -25.132 -12.091 24.234 1.00 96.38 445 VAL A O 1
ATOM 3033 N N . GLY A 1 446 ? -26.995 -13.209 24.852 1.00 97.19 446 GLY A N 1
ATOM 3034 C CA . GLY A 1 446 ? -26.335 -14.464 25.202 1.00 97.19 446 GLY A CA 1
ATOM 3035 C C . GLY A 1 446 ? -25.777 -14.477 26.622 1.00 97.19 446 GLY A C 1
ATOM 3036 O O . GLY A 1 446 ? -26.049 -13.581 27.425 1.00 97.19 446 GLY A O 1
ATOM 3037 N N . ASP A 1 447 ? -25.033 -15.538 26.915 1.00 98.25 447 ASP A N 1
ATOM 3038 C CA . ASP A 1 447 ? -24.417 -15.777 28.216 1.00 98.25 447 ASP A CA 1
ATOM 3039 C C . ASP A 1 447 ? -23.213 -14.853 28.446 1.00 98.25 447 ASP A C 1
ATOM 3041 O O . ASP A 1 447 ? -22.597 -14.348 27.499 1.00 98.25 447 ASP A O 1
ATOM 3045 N N . VAL A 1 448 ? -22.887 -14.633 29.721 1.00 98.62 448 VAL A N 1
ATOM 3046 C CA . VAL A 1 448 ? -21.781 -13.781 30.160 1.00 98.62 448 VAL A CA 1
ATOM 3047 C C . VAL A 1 448 ? -20.822 -14.580 31.038 1.00 98.62 448 VAL A C 1
ATOM 3049 O O . VAL A 1 448 ? -21.172 -15.003 32.142 1.00 98.62 448 VAL A O 1
ATOM 3052 N N . ALA A 1 449 ? -19.583 -14.736 30.578 1.00 98.38 449 ALA A N 1
ATOM 3053 C CA . ALA A 1 449 ? -18.464 -15.139 31.422 1.00 98.38 449 ALA A CA 1
ATOM 3054 C C . ALA A 1 449 ? -17.890 -13.887 32.100 1.00 98.38 449 ALA A C 1
ATOM 3056 O O . ALA A 1 449 ? -17.303 -13.033 31.439 1.00 98.38 449 ALA A O 1
ATOM 3057 N N . ASN A 1 450 ? -18.100 -13.729 33.403 1.00 98.44 450 ASN A N 1
ATOM 3058 C CA . ASN A 1 450 ? -17.781 -12.515 34.144 1.00 98.44 450 ASN A CA 1
ATOM 3059 C C . ASN A 1 450 ? -16.725 -12.779 35.222 1.00 98.44 450 ASN A C 1
ATOM 3061 O O . ASN A 1 450 ? -17.027 -13.385 36.242 1.00 98.44 450 ASN A O 1
ATOM 3065 N N . ASP A 1 451 ? -15.525 -12.235 35.036 1.00 98.19 451 ASP A N 1
ATOM 3066 C CA . ASP A 1 451 ? -14.455 -12.134 36.041 1.00 98.19 451 ASP A CA 1
ATOM 3067 C C . ASP A 1 451 ? -14.184 -10.673 36.459 1.00 98.19 451 ASP A C 1
ATOM 3069 O O . ASP A 1 451 ? -13.268 -10.387 37.230 1.00 98.19 451 ASP A O 1
ATOM 3073 N N . GLY A 1 452 ? -14.988 -9.726 35.962 1.00 98.31 452 GLY A N 1
ATOM 3074 C CA . GLY A 1 452 ? -14.929 -8.307 36.309 1.00 98.31 452 GLY A CA 1
ATOM 3075 C C . GLY A 1 452 ? -16.207 -7.827 36.995 1.00 98.31 452 GLY A C 1
ATOM 3076 O O . GLY A 1 452 ? -16.616 -8.339 38.039 1.00 98.31 452 GLY A O 1
ATOM 3077 N N . VAL A 1 453 ? -16.828 -6.797 36.422 1.00 98.56 453 VAL A N 1
ATOM 3078 C CA . VAL A 1 453 ? -18.124 -6.269 36.858 1.00 98.56 453 VAL A CA 1
ATOM 3079 C C . VAL A 1 453 ? -19.066 -6.199 35.662 1.00 98.56 453 VAL A C 1
ATOM 3081 O O . VAL A 1 453 ? -18.781 -5.489 34.694 1.00 98.56 453 VAL A O 1
ATOM 3084 N N . LEU A 1 454 ? -20.216 -6.865 35.753 1.00 98.69 454 LEU A N 1
ATOM 3085 C CA . LEU A 1 454 ? -21.350 -6.629 34.863 1.00 98.69 454 LEU A CA 1
ATOM 3086 C C . LEU A 1 454 ? -22.314 -5.655 35.550 1.00 98.69 454 LEU A C 1
ATOM 3088 O O . LEU A 1 454 ? -22.927 -5.981 36.566 1.00 98.69 454 LEU A O 1
ATOM 3092 N N . ALA A 1 455 ? -22.442 -4.448 35.006 1.00 98.69 455 ALA A N 1
ATOM 3093 C CA . ALA A 1 455 ? -23.272 -3.391 35.566 1.00 98.69 455 ALA A CA 1
ATOM 3094 C C . ALA A 1 455 ? -24.488 -3.094 34.680 1.00 98.69 455 ALA A C 1
ATOM 3096 O O . ALA A 1 455 ? -24.364 -2.928 33.470 1.00 98.69 455 ALA A O 1
ATOM 3097 N N . PHE A 1 456 ? -25.663 -2.948 35.285 1.00 98.75 456 PHE A N 1
ATOM 3098 C CA . PHE A 1 456 ? -26.884 -2.503 34.621 1.00 98.75 456 PHE A CA 1
ATOM 3099 C C . PHE A 1 456 ? -27.236 -1.094 35.093 1.00 98.75 456 PHE A C 1
ATOM 3101 O O . PHE A 1 456 ? -27.504 -0.871 36.269 1.00 98.75 456 PHE A O 1
ATOM 3108 N N . ASN A 1 457 ? -27.254 -0.133 34.172 1.00 98.62 457 ASN A N 1
ATOM 3109 C CA . ASN A 1 457 ? -27.607 1.255 34.444 1.00 98.62 457 ASN A CA 1
ATOM 3110 C C . ASN A 1 457 ? -28.707 1.718 33.480 1.00 98.62 457 ASN A C 1
ATOM 3112 O O . ASN A 1 457 ? -28.463 2.451 32.524 1.00 98.62 457 ASN A O 1
ATOM 3116 N N . ARG A 1 458 ? -29.937 1.251 33.714 1.00 98.38 458 ARG A N 1
ATOM 3117 C CA . ARG A 1 458 ? -31.125 1.602 32.921 1.00 98.38 458 ARG A CA 1
ATOM 3118 C C . ARG A 1 458 ? -32.237 2.160 33.801 1.00 98.38 458 ARG A C 1
ATOM 3120 O O . ARG A 1 458 ? -32.385 1.749 34.948 1.00 98.38 458 ARG A O 1
ATOM 3127 N N . SER A 1 459 ? -33.049 3.066 33.261 1.00 98.44 459 SER A N 1
ATOM 3128 C CA . SER A 1 459 ? -34.190 3.664 33.980 1.00 98.44 459 SER A CA 1
ATOM 3129 C C . SER A 1 459 ? -35.506 2.900 33.830 1.00 98.44 459 SER A C 1
ATOM 3131 O O . SER A 1 459 ? -36.414 3.089 34.634 1.00 98.44 459 SER A O 1
ATOM 3133 N N . ASN A 1 460 ? -35.634 2.031 32.826 1.00 97.94 460 ASN A N 1
ATOM 3134 C CA . ASN A 1 460 ? -36.800 1.166 32.639 1.00 97.94 460 ASN A CA 1
ATOM 3135 C C . ASN A 1 460 ? -36.465 -0.302 32.945 1.00 97.94 460 ASN A C 1
ATOM 3137 O O . ASN A 1 460 ? -35.358 -0.634 33.369 1.00 97.94 460 ASN A O 1
ATOM 3141 N N . SER A 1 461 ? -37.437 -1.192 32.740 1.00 97.81 461 SER A N 1
ATOM 3142 C CA . SER A 1 461 ? -37.198 -2.621 32.913 1.00 97.81 461 SER A CA 1
ATOM 3143 C C . SER A 1 461 ? -36.347 -3.206 31.775 1.00 97.81 461 SER A C 1
ATOM 3145 O O . SER A 1 461 ? -36.540 -2.854 30.609 1.00 97.81 461 SER A O 1
ATOM 3147 N N . LEU A 1 462 ? -35.419 -4.101 32.121 1.00 97.75 462 LEU A N 1
ATOM 3148 C CA . LEU A 1 462 ? -34.671 -4.963 31.206 1.00 97.75 462 LEU A CA 1
ATOM 3149 C C . LEU A 1 462 ? -34.776 -6.407 31.697 1.00 97.75 462 LEU A C 1
ATOM 3151 O O . LEU A 1 462 ? -34.359 -6.707 32.813 1.00 97.75 462 LEU A O 1
ATOM 3155 N N . THR A 1 463 ? -35.271 -7.309 30.855 1.00 97.69 463 THR A N 1
ATOM 3156 C CA . THR A 1 463 ? -35.165 -8.750 31.100 1.00 97.69 463 THR A CA 1
ATOM 3157 C C . THR A 1 463 ? -33.878 -9.267 30.478 1.00 97.69 463 THR A C 1
ATOM 3159 O O . THR A 1 463 ? -33.672 -9.129 29.274 1.00 97.69 463 THR A O 1
ATOM 3162 N N . PHE A 1 464 ? -33.013 -9.853 31.301 1.00 97.94 464 PHE A N 1
ATOM 3163 C CA . PHE A 1 464 ? -31.773 -10.475 30.869 1.00 97.94 464 PHE A CA 1
ATOM 3164 C C . PHE A 1 464 ? -31.901 -12.002 30.953 1.00 97.94 464 PHE A C 1
ATOM 3166 O O . PHE A 1 464 ? -32.198 -12.573 32.008 1.00 97.94 464 PHE A O 1
ATOM 3173 N N . HIS A 1 465 ? -31.740 -12.651 29.799 1.00 96.38 465 HIS A N 1
ATOM 3174 C CA . HIS A 1 465 ? -31.951 -14.091 29.636 1.00 96.38 465 HIS A CA 1
ATOM 3175 C C . HIS A 1 465 ? -30.682 -14.930 29.767 1.00 96.38 465 HIS A C 1
ATOM 3177 O O . HIS A 1 465 ? -30.791 -16.111 30.085 1.00 96.38 465 HIS A O 1
ATOM 3183 N N . GLY A 1 466 ? -29.514 -14.337 29.515 1.00 96.81 466 GLY A N 1
ATOM 3184 C CA . GLY A 1 466 ? -28.244 -15.050 29.560 1.00 96.81 466 GLY A CA 1
ATOM 3185 C C . GLY A 1 466 ? -27.903 -15.555 30.957 1.00 96.81 466 GLY A C 1
ATOM 3186 O O . GLY A 1 466 ? -28.302 -14.962 31.963 1.00 96.81 466 GLY A O 1
ATOM 3187 N N . VAL A 1 467 ? -27.143 -16.644 30.999 1.00 97.75 467 VAL A N 1
ATOM 3188 C CA . VAL A 1 467 ? -26.478 -17.130 32.208 1.00 97.75 467 VAL A CA 1
ATOM 3189 C C . VAL A 1 467 ? -25.253 -16.267 32.480 1.00 97.75 467 VAL A C 1
ATOM 3191 O O . VAL A 1 467 ? -24.428 -16.053 31.595 1.00 97.75 467 VAL A O 1
ATOM 3194 N N . VAL A 1 468 ? -25.118 -15.788 33.712 1.00 98.19 468 VAL A N 1
ATOM 3195 C CA . VAL A 1 468 ? -23.898 -15.161 34.222 1.00 98.19 468 VAL A CA 1
ATOM 3196 C C . VAL A 1 468 ? -23.102 -16.216 34.983 1.00 98.19 468 VAL A C 1
ATOM 3198 O O . VAL A 1 468 ? -23.642 -16.945 35.813 1.00 98.19 468 VAL A O 1
ATOM 3201 N N . SER A 1 469 ? -21.820 -16.328 34.663 1.00 97.69 469 SER A N 1
ATOM 3202 C CA . SER A 1 469 ? -20.884 -17.279 35.270 1.00 97.69 469 SER A CA 1
ATOM 3203 C C . SER A 1 469 ? -19.569 -16.580 35.620 1.00 97.69 469 SER A C 1
ATOM 3205 O O . SER A 1 469 ? -19.346 -15.454 35.184 1.00 97.69 469 SER A O 1
ATOM 3207 N N . GLY A 1 470 ? -18.690 -17.239 36.377 1.00 97.19 470 GLY A N 1
ATOM 3208 C CA . GLY A 1 470 ? -17.347 -16.732 36.688 1.00 97.19 470 GLY A CA 1
ATOM 3209 C C . GLY A 1 470 ? -17.209 -16.180 38.105 1.00 97.19 470 GLY A C 1
ATOM 3210 O O . GLY A 1 470 ? -18.009 -16.479 38.989 1.00 97.19 470 GLY A O 1
ATOM 3211 N N . THR A 1 471 ? -16.146 -15.419 38.349 1.00 96.50 471 THR A N 1
ATOM 3212 C CA . THR A 1 471 ? -15.798 -14.926 39.699 1.00 96.50 471 THR A CA 1
ATOM 3213 C C . THR A 1 471 ? -16.134 -13.452 39.933 1.00 96.50 471 THR A C 1
ATOM 3215 O O . THR A 1 471 ? -15.986 -12.939 41.044 1.00 96.50 471 THR A O 1
ATOM 3218 N N . GLY A 1 472 ? -16.581 -12.769 38.884 1.00 96.62 472 GLY A N 1
ATOM 3219 C CA . GLY A 1 472 ? -16.908 -11.354 38.861 1.00 96.62 472 GLY A CA 1
ATOM 3220 C C . GLY A 1 472 ? -18.217 -11.020 39.567 1.00 96.62 472 GLY A C 1
ATOM 3221 O O . GLY A 1 472 ? -18.992 -11.885 39.961 1.00 96.62 472 GLY A O 1
ATOM 3222 N N . SER A 1 473 ? -18.459 -9.722 39.717 1.00 96.69 473 SER A N 1
ATOM 3223 C CA . SER A 1 473 ? -19.610 -9.158 40.432 1.00 96.69 473 SER A CA 1
ATOM 3224 C C . SER A 1 473 ? -20.704 -8.660 39.493 1.00 96.69 473 SER A C 1
ATOM 3226 O O . SER A 1 473 ? -20.446 -8.313 38.333 1.00 96.69 473 SER A O 1
ATOM 3228 N N . LEU A 1 474 ? -21.921 -8.571 40.027 1.00 97.69 474 LEU A N 1
ATOM 3229 C CA . LEU A 1 474 ? -23.064 -7.940 39.381 1.00 97.69 474 LEU A CA 1
ATOM 3230 C C . LEU A 1 474 ? -23.403 -6.620 40.080 1.00 97.69 474 LEU A C 1
ATOM 3232 O O . LEU A 1 474 ? -23.429 -6.554 41.307 1.00 97.69 474 LEU A O 1
ATOM 3236 N N . SER A 1 475 ? -23.714 -5.571 39.316 1.00 97.88 475 SER A N 1
ATOM 3237 C CA . SER A 1 475 ? -24.117 -4.269 39.861 1.00 97.88 475 SER A CA 1
ATOM 3238 C C . SER A 1 475 ? -25.412 -3.760 39.226 1.00 97.88 475 SER A C 1
ATOM 3240 O O . SER A 1 475 ? -25.469 -3.515 38.023 1.00 97.88 475 SER A O 1
ATOM 3242 N N . GLN A 1 476 ? -26.459 -3.560 40.024 1.00 98.25 476 GLN A N 1
ATOM 3243 C CA . GLN A 1 476 ? -27.651 -2.811 39.626 1.00 98.25 476 GLN A CA 1
ATOM 3244 C C . GLN A 1 476 ? -27.478 -1.344 40.037 1.00 98.25 476 GLN A C 1
ATOM 3246 O O . GLN A 1 476 ? -27.455 -1.031 41.226 1.00 98.25 476 GLN A O 1
ATOM 3251 N N . MET A 1 477 ? -27.376 -0.452 39.053 1.00 98.19 477 MET A N 1
ATOM 3252 C CA . MET A 1 477 ? -27.067 0.972 39.235 1.00 98.19 477 MET A CA 1
ATOM 3253 C C . MET A 1 477 ? -28.163 1.913 38.739 1.00 98.19 477 MET A C 1
ATOM 3255 O O . MET A 1 477 ? -28.202 3.073 39.141 1.00 98.19 477 MET A O 1
ATOM 3259 N N . GLY A 1 478 ? -29.024 1.447 37.834 1.00 98.00 478 GLY A N 1
ATOM 3260 C CA . GLY A 1 478 ? -30.077 2.271 37.250 1.00 98.00 478 GLY A CA 1
ATOM 3261 C C . GLY A 1 478 ? -31.309 2.359 38.146 1.00 98.00 478 GLY A C 1
ATOM 3262 O O . GLY A 1 478 ? -31.549 1.492 38.979 1.00 98.00 478 GLY A O 1
ATOM 3263 N N . SER A 1 479 ? -32.140 3.386 37.954 1.00 98.19 479 SER A N 1
ATOM 3264 C CA . SER A 1 479 ? -33.410 3.528 38.686 1.00 98.19 479 SER A CA 1
ATOM 3265 C C . SER A 1 479 ? -34.488 2.514 38.274 1.00 98.19 479 SER A C 1
ATOM 3267 O O . SER A 1 479 ? -35.517 2.422 38.942 1.00 98.19 479 SER A O 1
ATOM 3269 N N . GLY A 1 480 ? -34.271 1.780 37.179 1.00 98.38 480 GLY A N 1
ATOM 3270 C CA . GLY A 1 480 ? -35.197 0.800 36.624 1.00 98.38 480 GLY A CA 1
ATOM 3271 C C . GLY A 1 480 ? -35.156 -0.568 37.307 1.00 98.38 480 GLY A C 1
ATOM 3272 O O . GLY A 1 480 ? -34.777 -0.718 38.470 1.00 98.38 480 GLY A O 1
ATOM 3273 N N . THR A 1 481 ? -35.577 -1.594 36.562 1.00 98.50 481 THR A N 1
ATOM 3274 C CA . THR A 1 481 ? -35.661 -2.977 37.057 1.00 98.50 481 THR A CA 1
ATOM 3275 C C . THR A 1 481 ? -34.946 -3.944 36.122 1.00 98.50 481 THR A C 1
ATOM 3277 O O . THR A 1 481 ? -35.403 -4.167 35.003 1.00 98.50 481 THR A O 1
ATOM 3280 N N . THR A 1 482 ? -33.881 -4.588 36.589 1.00 98.38 482 THR A N 1
ATOM 3281 C CA . THR A 1 482 ? -33.272 -5.722 35.876 1.00 98.38 482 THR A CA 1
ATOM 3282 C C . THR A 1 482 ? -33.937 -7.007 36.348 1.00 98.38 482 THR A C 1
ATOM 3284 O O . THR A 1 482 ? -33.979 -7.267 37.548 1.00 98.38 482 THR A O 1
ATOM 3287 N N . VAL A 1 483 ? -34.465 -7.799 35.418 1.00 98.25 483 VAL A N 1
ATOM 3288 C CA . VAL A 1 483 ? -35.051 -9.118 35.683 1.00 98.25 483 VAL A CA 1
ATOM 3289 C C . VAL A 1 483 ? -34.077 -10.180 35.185 1.00 98.25 483 VAL A C 1
ATOM 3291 O O . VAL A 1 483 ? -33.867 -10.281 33.976 1.00 98.25 483 VAL A O 1
ATOM 3294 N N . LEU A 1 484 ? -33.485 -10.961 36.089 1.00 97.94 484 LEU A N 1
ATOM 3295 C CA . LEU A 1 484 ? -32.614 -12.081 35.726 1.00 97.94 484 LEU A CA 1
ATOM 3296 C C . LEU A 1 484 ? -33.448 -13.353 35.600 1.00 97.94 484 LEU A C 1
ATOM 3298 O O . LEU A 1 484 ? -34.224 -13.684 36.496 1.00 97.94 484 LEU A O 1
ATOM 3302 N N . THR A 1 485 ? -33.284 -14.062 34.486 1.00 96.62 485 THR A N 1
ATOM 3303 C CA . THR A 1 485 ? -34.008 -15.323 34.233 1.00 96.62 485 THR A CA 1
ATOM 3304 C C . THR A 1 485 ? -33.087 -16.524 34.008 1.00 96.62 485 THR A C 1
ATOM 3306 O O . THR A 1 485 ? -33.548 -17.659 34.119 1.00 96.62 485 THR A O 1
ATOM 3309 N N . GLY A 1 486 ? -31.795 -16.294 33.745 1.00 94.56 486 GLY A N 1
ATOM 3310 C CA . GLY A 1 486 ? -30.780 -17.342 33.628 1.00 94.56 486 GLY A CA 1
ATOM 3311 C C . GLY A 1 486 ? -30.463 -18.006 34.971 1.00 94.56 486 GLY A C 1
ATOM 3312 O O . GLY A 1 486 ? -30.548 -17.374 36.024 1.00 94.56 486 GLY A O 1
ATOM 3313 N N . THR A 1 487 ? -30.115 -19.295 34.947 1.00 95.38 487 THR A N 1
ATOM 3314 C CA . THR A 1 487 ? -29.566 -19.990 36.125 1.00 95.38 487 THR A CA 1
ATOM 3315 C C . THR A 1 487 ? -28.097 -19.617 36.249 1.00 95.38 487 THR A C 1
ATOM 3317 O O . THR A 1 487 ? -27.261 -20.178 35.546 1.00 95.38 487 THR A O 1
ATOM 3320 N N . ASN A 1 488 ? -27.810 -18.634 37.090 1.00 95.50 488 ASN A N 1
ATOM 3321 C CA . ASN A 1 488 ? -26.496 -18.030 37.210 1.00 95.50 488 ASN A CA 1
ATOM 3322 C C . ASN A 1 488 ? -25.590 -18.861 38.124 1.00 95.50 488 ASN A C 1
ATOM 3324 O O . ASN A 1 488 ? -26.047 -19.516 39.062 1.00 95.50 488 ASN A O 1
ATOM 3328 N N . SER A 1 489 ? -24.295 -18.844 37.830 1.00 93.88 489 SER A N 1
ATOM 3329 C CA . SER A 1 489 ? -23.262 -19.570 38.570 1.00 93.88 489 SER A CA 1
ATOM 3330 C C . SER A 1 489 ? -22.066 -18.682 38.909 1.00 93.88 489 SER A C 1
ATOM 3332 O O . SER A 1 489 ? -20.981 -19.203 39.171 1.00 93.88 489 SER A O 1
ATOM 3334 N N . ASP A 1 490 ? -22.221 -17.359 38.828 1.00 92.00 490 ASP A N 1
ATOM 3335 C CA . ASP A 1 490 ? -21.213 -16.423 39.301 1.00 92.00 490 ASP A CA 1
ATOM 3336 C C . ASP A 1 490 ? -21.095 -16.474 40.828 1.00 92.00 490 ASP A C 1
ATOM 3338 O O . ASP A 1 490 ? -22.075 -16.703 41.533 1.00 92.00 490 ASP A O 1
ATOM 3342 N N . SER A 1 491 ? -19.874 -16.318 41.339 1.00 92.31 491 SER A N 1
ATOM 3343 C CA . SER A 1 491 ? -19.581 -16.380 42.779 1.00 92.31 491 SER A CA 1
ATOM 3344 C C . SER A 1 491 ? -19.248 -15.017 43.393 1.00 92.31 491 SER A C 1
ATOM 3346 O O . SER A 1 491 ? -18.795 -14.949 44.537 1.00 92.31 491 SER A O 1
ATOM 3348 N N . GLY A 1 492 ? -19.353 -13.935 42.619 1.00 92.81 492 GLY A N 1
ATOM 3349 C CA . GLY A 1 492 ? -19.033 -12.593 43.089 1.00 92.81 492 GLY A CA 1
ATOM 3350 C C . GLY A 1 492 ? -20.191 -11.920 43.820 1.00 92.81 492 GLY A C 1
ATOM 3351 O O . GLY A 1 492 ? -21.310 -12.418 43.910 1.00 92.81 492 GLY A O 1
ATOM 3352 N N . VAL A 1 493 ? -19.912 -10.740 44.372 1.00 93.00 493 VAL A N 1
ATOM 3353 C CA . VAL A 1 493 ? -20.921 -9.962 45.099 1.00 93.00 493 VAL A CA 1
ATOM 3354 C C . VAL A 1 493 ? -21.945 -9.388 44.120 1.00 93.00 493 VAL A C 1
ATOM 3356 O O . VAL A 1 493 ? -21.576 -8.755 43.134 1.00 93.00 493 VAL A O 1
ATOM 3359 N N . THR A 1 494 ? -23.232 -9.523 44.440 1.00 95.50 494 THR A N 1
ATOM 3360 C CA . THR A 1 494 ? -24.295 -8.738 43.802 1.00 95.50 494 THR A CA 1
ATOM 3361 C C . THR A 1 494 ? -24.535 -7.452 44.595 1.00 95.50 494 THR A C 1
ATOM 3363 O O . THR A 1 494 ? -24.945 -7.494 45.755 1.00 95.50 494 THR A O 1
ATOM 3366 N N . ALA A 1 495 ? -24.295 -6.298 43.974 1.00 96.19 495 ALA A N 1
ATOM 3367 C CA . ALA A 1 495 ? -24.530 -4.978 44.551 1.00 96.19 495 ALA A CA 1
ATOM 3368 C C . ALA A 1 495 ? -25.766 -4.314 43.926 1.00 96.19 495 ALA A C 1
ATOM 3370 O O . ALA A 1 495 ? -25.902 -4.246 42.707 1.00 96.19 495 ALA A O 1
ATOM 3371 N N . ILE A 1 496 ? -26.655 -3.770 44.758 1.00 97.44 496 ILE A N 1
ATOM 3372 C CA . ILE A 1 496 ? -27.809 -2.973 44.319 1.00 97.44 496 ILE A CA 1
ATOM 3373 C C . ILE A 1 496 ? -27.614 -1.565 44.866 1.00 97.44 496 ILE A C 1
ATOM 3375 O O . ILE A 1 496 ? -27.773 -1.330 46.063 1.00 97.44 496 ILE A O 1
ATOM 3379 N N . THR A 1 497 ? -27.219 -0.637 44.000 1.00 97.06 497 THR A N 1
ATOM 3380 C CA . THR A 1 497 ? -26.950 0.759 44.371 1.00 97.06 497 THR A CA 1
ATOM 3381 C C . THR A 1 497 ? -28.115 1.689 44.031 1.00 97.06 497 THR A C 1
ATOM 3383 O O . THR A 1 497 ? -28.264 2.726 44.677 1.00 97.06 497 THR A O 1
ATOM 3386 N N . ALA A 1 498 ? -28.989 1.302 43.095 1.00 97.25 498 ALA A N 1
ATOM 3387 C CA . ALA A 1 498 ? -30.280 1.944 42.840 1.00 97.25 498 ALA A CA 1
ATOM 3388 C C . ALA A 1 498 ? -31.302 0.947 42.257 1.00 97.25 498 ALA A C 1
ATOM 3390 O O . ALA A 1 498 ? -30.961 -0.191 41.946 1.00 97.25 498 ALA A O 1
ATOM 3391 N N . GLY A 1 499 ? -32.561 1.373 42.112 1.00 98.00 499 GLY A N 1
ATOM 3392 C CA . GLY A 1 499 ? -33.590 0.620 41.386 1.00 98.00 499 GLY A CA 1
ATOM 3393 C C . GLY A 1 499 ? -33.951 -0.729 42.007 1.00 98.00 499 GLY A C 1
ATOM 3394 O O . GLY A 1 499 ? -34.089 -0.864 43.223 1.00 98.00 499 GLY A O 1
ATOM 3395 N N . THR A 1 500 ? -34.193 -1.729 41.160 1.00 98.19 500 THR A N 1
ATOM 3396 C CA . THR A 1 500 ? -34.624 -3.070 41.582 1.00 98.19 500 THR A CA 1
ATOM 3397 C C . THR A 1 500 ? -33.916 -4.158 40.781 1.00 98.19 500 THR A C 1
ATOM 3399 O O . THR A 1 500 ? -33.848 -4.105 39.554 1.00 98.19 500 THR A O 1
ATOM 3402 N N . LEU A 1 501 ? -33.421 -5.185 41.469 1.00 97.56 501 LEU A N 1
ATOM 3403 C CA . LEU A 1 501 ? -33.042 -6.458 40.861 1.00 97.56 501 LEU A CA 1
ATOM 3404 C C . LEU A 1 501 ? -34.146 -7.474 41.173 1.00 97.56 501 LEU A C 1
ATOM 3406 O O . LEU A 1 501 ? -34.503 -7.658 42.334 1.00 97.56 501 LEU A O 1
ATOM 3410 N N . SER A 1 502 ? -34.725 -8.083 40.142 1.00 97.81 502 SER A N 1
ATOM 3411 C CA . SER A 1 502 ? -35.837 -9.027 40.255 1.00 97.81 502 SER A CA 1
ATOM 3412 C C . SER A 1 502 ? -35.407 -10.406 39.766 1.00 97.81 502 SER A C 1
ATOM 3414 O O . SER A 1 502 ? -34.793 -10.534 38.707 1.00 97.81 502 SER A O 1
ATOM 3416 N N . VAL A 1 503 ? -35.743 -11.432 40.545 1.00 96.44 503 VAL A N 1
ATOM 3417 C CA . VAL A 1 503 ? -35.433 -12.838 40.273 1.00 96.44 503 VAL A CA 1
ATOM 3418 C C . VAL A 1 503 ? -36.661 -13.710 40.506 1.00 96.44 503 VAL A C 1
ATOM 3420 O O . VAL A 1 503 ? -37.517 -13.368 41.323 1.00 96.44 503 VAL A O 1
ATOM 3423 N N . GLY A 1 504 ? -36.758 -14.817 39.769 1.00 92.94 504 GLY A N 1
ATOM 3424 C CA . GLY A 1 504 ? -37.831 -15.804 39.927 1.00 92.94 504 GLY A CA 1
ATOM 3425 C C . GLY A 1 504 ? -37.458 -16.976 40.839 1.00 92.94 504 GLY A C 1
ATOM 3426 O O . GLY A 1 504 ? -38.348 -17.647 41.358 1.00 92.94 504 GLY A O 1
ATOM 3427 N N . ALA A 1 505 ? -36.161 -17.217 41.030 1.00 92.81 505 ALA A N 1
ATOM 3428 C CA . ALA A 1 505 ? -35.596 -18.268 41.865 1.00 92.81 505 ALA A CA 1
ATOM 3429 C C . ALA A 1 505 ? -34.215 -17.852 42.403 1.00 92.81 505 ALA A C 1
ATOM 3431 O O . ALA A 1 505 ? -33.521 -17.037 41.795 1.00 92.81 505 ALA A O 1
ATOM 3432 N N . ASP A 1 506 ? -33.798 -18.442 43.525 1.00 91.06 506 ASP A N 1
ATOM 3433 C CA . ASP A 1 506 ? -32.531 -18.108 44.194 1.00 91.06 506 ASP A CA 1
ATOM 3434 C C . ASP A 1 506 ? -31.313 -18.332 43.287 1.00 91.06 506 ASP A C 1
ATOM 3436 O O . ASP A 1 506 ? -30.374 -17.541 43.289 1.00 91.06 506 ASP A O 1
ATOM 3440 N N . ASN A 1 507 ? -31.360 -19.359 42.434 1.00 90.75 507 ASN A N 1
ATOM 3441 C CA . ASN A 1 507 ? -30.300 -19.661 41.471 1.00 90.75 507 ASN A CA 1
ATOM 3442 C C . ASN A 1 507 ? -30.167 -18.618 40.342 1.00 90.75 507 ASN A C 1
ATOM 3444 O O . ASN A 1 507 ? -29.251 -18.715 39.532 1.00 90.75 507 ASN A O 1
ATOM 3448 N N . ASN A 1 508 ? -31.047 -17.614 40.260 1.00 93.44 508 ASN A N 1
ATOM 3449 C CA . ASN A 1 508 ? -30.831 -16.450 39.401 1.00 93.44 508 ASN A CA 1
ATOM 3450 C C . ASN A 1 508 ? -29.838 -15.441 40.017 1.00 93.44 508 ASN A C 1
ATOM 3452 O O . ASN A 1 508 ? -29.465 -14.492 39.334 1.00 93.44 508 ASN A O 1
ATOM 3456 N N . LEU A 1 509 ? -29.426 -15.592 41.283 1.00 90.19 509 LEU A N 1
ATOM 3457 C CA . LEU A 1 509 ? -28.486 -14.685 41.966 1.00 90.19 509 LEU A CA 1
ATOM 3458 C C . LEU A 1 509 ? -27.038 -15.206 42.032 1.00 90.19 509 LEU A C 1
ATOM 3460 O O . LEU A 1 509 ? -26.205 -14.533 42.632 1.00 90.19 509 LEU A O 1
ATOM 3464 N N . GLY A 1 510 ? -26.742 -16.364 41.433 1.00 88.69 510 GLY A N 1
ATOM 3465 C CA . GLY A 1 510 ? -25.398 -16.955 41.409 1.00 88.69 510 GLY A CA 1
ATOM 3466 C C . GLY A 1 510 ? -25.238 -18.170 42.330 1.00 88.69 510 GLY A C 1
ATOM 3467 O O . GLY A 1 510 ? -26.218 -18.744 42.816 1.00 88.69 510 GLY A O 1
ATOM 3468 N N . ALA A 1 511 ? -23.988 -18.591 42.542 1.00 80.44 511 ALA A N 1
ATOM 3469 C CA . ALA A 1 511 ? -23.638 -19.678 43.455 1.00 80.44 511 ALA A CA 1
ATOM 3470 C C . ALA A 1 511 ? -23.723 -19.213 44.923 1.00 80.44 511 ALA A C 1
ATOM 3472 O O . ALA A 1 511 ? -23.247 -18.131 45.260 1.00 80.44 511 ALA A O 1
ATOM 3473 N N . ALA A 1 512 ? -24.342 -20.039 45.776 1.00 59.19 512 ALA A N 1
ATOM 3474 C CA . ALA A 1 512 ? -24.562 -19.761 47.201 1.00 59.19 512 ALA A CA 1
ATOM 3475 C C . ALA A 1 512 ? -23.290 -19.826 48.058 1.00 59.19 512 ALA A C 1
ATOM 3477 O O . ALA A 1 512 ? -22.438 -20.709 47.790 1.00 59.19 512 ALA A O 1
#

Organism: NCBI:txid335286

Sequence (512 aa):
MTAGAGETVTISDDIASDGYRDPNDATNSDPAGDGLDGGVKMSGGGLLNLHGTNSYLGGTQVSGGGTVNIIADKGLGHSSGIVTLDNGTLQWGAAFNTARSITLGTGGGRIDTNNFDATASGVLSGGGKLTKTGAGVLTLTGTNTYSGGTAITAGTLSVGADNNLGAAASGVDIGAGTLQLNAAFNSGRAITLSDVTSTIENAQDNTLSGIVSGTGKLTKTGAGTLTLTGTNTYANGTEITDGRVVISKDENLGASAGGLVFGGNGTGILQMTENVTSARSITLTQNGTLDTKNVGGGSSQLNTFSGVVSGSGSLTKTGGGSLTLSATNTYTGGTIIDDGQIVISRDDNLGAANGAIKFTNRNLGHLQFAGDVSSGRAIQLDGMATIDTNGHHGSFSGVVSGTGELTKTGAGVLTLTGTNSYSGGTAITAGTLQIGDGGTTGSIVGDVANDGVLAFNRSNSLTFHGVVSGTGSLSQMGSGTTVLTGTNSDSGVTAITAGTLSVGADNNLGAA